Protein AF-A0A419DHF2-F1 (afdb_monomer_lite)

Foldseek 3Di:
DVLLVQLLVLLVLVVQLLVQQAVQPQPSQQVSNCSSVVSNVSSLVVQLPDPAADDDDPVLLVVLVVLLVVLQVQLCCVQPVQDPNCQRRGGGHFRPDDRCADCNLFAVCSNLSSLLSNLVSSCSNSRGPSSVVSSVVNSVSNVVSLVCCLPPRVVSRDVCSVVSPVQYHHPHGDPSSVVVNVLRVLVVVLVVVCCPLLCVLVVCVVVVVLLVLCCLQVVLLVDAPVRLVVQLFVLVQVLLVLLLPFQLSCQQLVNQRDNGPVSQQVRGAADALVSCCVDQVVVPQRRFSHRANDKAWDQDAPPPDRIRIWGHHPQLLSVLLSNLVNLQQQQQDQARSDRHAFAAAEEEPQFQDPPHLSNSSVVSYSVRRYQYQVHNVVLNVDDNVVSNLSSVLCCLQPNHAEYEHALLLLLLCFVCVQVSLVDDPVVVVSCVVRVSSVVLVVQQVVVQVVVVHGRAQCSRHDYSGYEHEDQCLVVSQVVSCVRNVGGYWYFDAGSNGSGAWTDGNVSDFTFGDSNFWQKWWFAPVLVVVCVQDVPRDTRIDGQQRDDFHKTFIFTDGGPRTSGRSYGPQWIKGFHHCADPVRGRRGTGIHTDDRNDQWEDFSNQDTDGPVQLVVLLVQLVFAFDDKAWEWDDDVGIATEIETAGDDPCVPPDQVSSLVSSLVSSVVSTVSSVCCCVPSVDPRYDYDHFDPCLQVVQLVVCVVVVHDPVPSGADRYHGDPVSVCSRRVVVPVVVVVVVVVVVVD

Radius of gyration: 32.38 Å; chains: 1; bounding box: 76×89×92 Å

pLDDT: mean 85.28, std 13.03, range [33.22, 98.62]

Secondary structure (DSSP, 8-state):
-HHHHHHHTHHHHHHHHHHHHHTT-TTHHHHHHHHHHHHHHHHHHHHHT-S-B----HHHHHHHHHHHHHHHHHHHIIIIITTTHIIIIISSSS-SS---STHHHH-S-THHHHHHHHHHHHHHHH-BHHHHHHHHHHHHHHHHHHHHIIIIIHHHH-TTHHHHHHHS-SSS--HHHHHHHHHHHHHHHHHHHHTTTHHHHHHHHHTT-HHHHHHHHHGGGG--HHHHHHHHHHHHHHHHHHHTTSHHHHHHTTT----SHHHHHHHSPPB-HHHHHHHHTTT-STTSSS--SEEEEEE--TTT-SEEEEEE-HHHHHHHHHHHHHHHHHHH-SSTT-----TTEEEEE-SPPTTBHHHHHHHTS-TTTEEEES-HHHHTTS-HHHHHHHHHHHHHHT---EEEEEHHHHHHHHHHHHHHTT--THHHHHHHH-HHHHHHHHHHHHHHHHTTS---HHHH---SEEEEESTTHHHHHHHHHHHHSS-EEEEE--SSSS-SEEE-TT-SSEEEPSSSEEEEEEEHHHHHHHHH-TT--PPPB-GGG--SEEEEEEEEE-TT-S-SSEEEEEEEEEEESSBTTTTB-S-EEEEEEE-SSEEEETTTEEEEHHHHHHHHHHTT--EEEEEEEEEESSSEEEEEEEEE-GGGGGS-HHHHHHHHHHHHHHH-HHHHHIIIII----EEEEEEPTTHHHHHHHHHHHTT--GGGSSPPSBS--HHHHHHHHHHHHHHHHHHHHHHT--

Sequence (743 aa):
MLYLLLGALGFPIFHLVDIAAIKRIAWAKPLSWISGCGLIASGAILACLSPDKFILPVWAVICGWILFTASMFQLLHSLFINLPFYKTYFKVGVSDELVTSGLYAVVRHPGVYGLGVALFSLVLVSQSRLMLDAALVWMAIDIVVVAIQDRFFFERMFCSYADYRKNTPMLVPNWRSLTRYATDITLKDLDTRRDVTMNKVADLFAQGKYDEVWQICCGFLDLSIADFMRIQNRLLLEQIGLLKRCELGQRVMDGANPETVEEFRDCVPLTTYADYAPYLLKRRMDVLPKKPLLWQYTSGKSGEYAYRWAPITARAFDEIEPLVFAMMILAAANKRGEVNFHKNDRVLYSMAPPPYATGTIVRAFPHELFTMLPPVAEAERMPFEERMKKGFDMALSEGLDMSICMSSVAVAIGQRFSRHAQEKSDMKSWLKKNPKALVRLAGGILKAKLNHRALMPRDLWKLKGLVTFGIDGEVFREKIKDMWGCYPLDFHGCTEAPVIAMQAWDHSGMTFVPHLNFLEFIPEKDALRSREDIAFKPRTFLMNELEPGNYELVITSLHGGPFIRYRLGHMVKILSRRNDNLNIDIPQMSFVARIDDQIDIAGFTRLGEKIIWRAIENSRLEYVDWVARKEMREKPILHLYVEMKGDDRNTPVEKIAESIHAELKLLDTPYAELESFIGLRPLMITLLPEGAFKTYELRQKAAGADLAHVKATHINPGEETISFLVDTSVSVKARTAAQNASV

Structure (mmCIF, N/CA/C/O backbone):
data_AF-A0A419DHF2-F1
#
_entry.id   AF-A0A419DHF2-F1
#
loop_
_atom_site.group_PDB
_atom_site.id
_atom_site.type_symbol
_atom_site.label_atom_id
_atom_site.label_alt_id
_atom_site.label_comp_id
_atom_site.label_asym_id
_atom_site.label_entity_id
_atom_site.label_seq_id
_atom_site.pdbx_PDB_ins_code
_atom_site.Cartn_x
_atom_site.Cartn_y
_atom_site.Cartn_z
_atom_site.occupancy
_atom_site.B_iso_or_equiv
_atom_site.auth_seq_id
_atom_site.auth_comp_id
_atom_site.auth_asym_id
_atom_site.auth_atom_id
_atom_site.pdbx_PDB_model_num
ATOM 1 N N . MET A 1 1 ? 46.536 -40.069 -25.332 1.00 68.25 1 MET A N 1
ATOM 2 C CA . MET A 1 1 ? 47.203 -39.123 -24.404 1.00 68.25 1 MET A CA 1
ATOM 3 C C . MET A 1 1 ? 47.304 -37.705 -24.964 1.00 68.25 1 MET A C 1
ATOM 5 O O . MET A 1 1 ? 46.791 -36.805 -24.318 1.00 68.25 1 MET A O 1
ATOM 9 N N . LEU A 1 2 ? 47.858 -37.481 -26.165 1.00 79.19 2 LEU A N 1
ATOM 10 C CA . LEU A 1 2 ? 47.979 -36.128 -26.745 1.00 79.19 2 LEU A CA 1
ATOM 11 C C . LEU A 1 2 ? 46.635 -35.369 -26.866 1.00 79.19 2 LEU A C 1
ATOM 13 O O . LEU A 1 2 ? 46.555 -34.208 -26.487 1.00 79.19 2 LEU A O 1
ATOM 17 N N . TYR A 1 3 ? 45.563 -36.032 -27.315 1.00 80.19 3 TYR A N 1
ATOM 18 C CA . TYR A 1 3 ? 44.230 -35.415 -27.476 1.00 80.19 3 TYR A CA 1
ATOM 19 C C . TYR A 1 3 ? 43.541 -35.070 -26.146 1.00 80.19 3 TYR A C 1
ATOM 21 O O . TYR A 1 3 ? 42.853 -34.059 -26.036 1.00 80.19 3 TYR A O 1
ATOM 29 N N . LEU A 1 4 ? 43.787 -35.894 -25.124 1.00 84.06 4 LEU A N 1
ATOM 30 C CA . LEU A 1 4 ? 43.331 -35.690 -23.746 1.00 84.06 4 LEU A CA 1
ATOM 31 C C . LEU A 1 4 ? 43.944 -34.413 -23.156 1.00 84.06 4 LEU A C 1
ATOM 33 O O . LEU A 1 4 ? 43.232 -33.594 -22.575 1.00 84.06 4 LEU A O 1
ATOM 37 N N . LEU A 1 5 ? 45.252 -34.230 -23.368 1.00 85.69 5 LEU A N 1
ATOM 38 C CA . LEU A 1 5 ? 45.987 -33.037 -22.952 1.00 85.69 5 LEU A CA 1
ATOM 39 C C . LEU A 1 5 ? 45.546 -31.795 -23.736 1.00 85.69 5 LEU A C 1
ATOM 41 O O . LEU A 1 5 ? 45.384 -30.735 -23.141 1.00 85.69 5 LEU A O 1
ATOM 45 N N . LEU A 1 6 ? 45.292 -31.928 -25.042 1.00 85.94 6 LEU A N 1
ATOM 46 C CA . LEU A 1 6 ? 44.845 -30.818 -25.887 1.00 85.94 6 LEU A CA 1
ATOM 47 C C . LEU A 1 6 ? 43.519 -30.213 -25.398 1.00 85.94 6 LEU A C 1
ATOM 49 O O . LEU A 1 6 ? 43.426 -28.998 -25.252 1.00 85.94 6 LEU A O 1
ATOM 53 N N . GLY A 1 7 ? 42.520 -31.049 -25.093 1.00 85.44 7 GLY A N 1
ATOM 54 C CA . GLY A 1 7 ? 41.251 -30.575 -24.530 1.00 85.44 7 GLY A CA 1
ATOM 55 C C . GLY A 1 7 ? 41.393 -30.054 -23.095 1.00 85.44 7 GLY A C 1
ATOM 56 O O . GLY A 1 7 ? 40.806 -29.029 -22.754 1.00 85.44 7 GLY A O 1
ATOM 57 N N . ALA A 1 8 ? 42.241 -30.688 -22.276 1.00 89.88 8 ALA A N 1
ATOM 58 C CA . ALA A 1 8 ? 42.498 -30.261 -20.898 1.00 89.88 8 ALA A CA 1
ATOM 59 C C . ALA A 1 8 ? 43.110 -28.850 -20.816 1.00 89.88 8 ALA A C 1
ATOM 61 O O . ALA A 1 8 ? 42.776 -28.091 -19.907 1.00 89.88 8 ALA A O 1
ATOM 62 N N . LEU A 1 9 ? 43.951 -28.466 -21.785 1.00 89.62 9 LEU A N 1
ATOM 63 C CA . LEU A 1 9 ? 44.532 -27.121 -21.874 1.00 89.62 9 LEU A CA 1
ATOM 64 C C . LEU A 1 9 ? 43.491 -26.024 -22.142 1.00 89.62 9 LEU A C 1
ATOM 66 O O . LEU A 1 9 ? 43.753 -24.863 -21.836 1.00 89.62 9 LEU A O 1
ATOM 70 N N . GLY A 1 10 ? 42.314 -26.367 -22.673 1.00 88.50 10 GLY A N 1
ATOM 71 C CA . GLY A 1 10 ? 41.249 -25.398 -22.924 1.00 88.50 10 GLY A CA 1
ATOM 72 C C . GLY A 1 10 ? 40.602 -24.843 -21.650 1.00 88.50 10 GLY A C 1
ATOM 73 O O . GLY A 1 10 ? 40.189 -23.687 -21.635 1.00 88.50 10 GLY A O 1
ATOM 74 N N . PHE A 1 11 ? 40.565 -25.618 -20.562 1.00 89.44 11 PHE A N 1
ATOM 75 C CA . PHE A 1 11 ? 39.882 -25.230 -19.322 1.00 89.44 11 PHE A CA 1
ATOM 76 C C . PHE A 1 11 ? 40.591 -24.100 -18.549 1.00 89.44 11 PHE A C 1
ATOM 78 O O . PHE A 1 11 ? 39.934 -23.110 -18.220 1.00 89.44 11 PHE A O 1
ATOM 85 N N . PRO A 1 12 ? 41.919 -24.145 -18.301 1.00 87.31 12 PRO A N 1
ATOM 86 C CA . PRO A 1 12 ? 42.622 -23.048 -17.629 1.00 87.31 12 PRO A CA 1
ATOM 87 C C . PRO A 1 12 ? 42.576 -21.719 -18.393 1.00 87.31 12 PRO A C 1
ATOM 89 O O . PRO A 1 12 ? 42.690 -20.657 -17.782 1.00 87.31 12 PRO A O 1
ATOM 92 N N . ILE A 1 13 ? 42.388 -21.754 -19.719 1.00 89.31 13 ILE A N 1
ATOM 93 C CA . ILE A 1 13 ? 42.277 -20.549 -20.555 1.00 89.31 13 ILE A CA 1
ATOM 94 C C . ILE A 1 13 ? 41.046 -19.718 -20.164 1.00 89.31 13 ILE A C 1
ATOM 96 O O . ILE A 1 13 ? 41.080 -18.494 -20.296 1.00 89.31 13 ILE A O 1
ATOM 100 N N . PHE A 1 14 ? 39.996 -20.318 -19.593 1.00 85.06 14 PHE A N 1
ATOM 101 C CA . PHE A 1 14 ? 38.850 -19.550 -19.100 1.00 85.06 14 PHE A CA 1
ATOM 102 C C . PHE A 1 14 ? 39.217 -18.593 -17.957 1.00 85.06 14 PHE A C 1
ATOM 104 O O . PHE A 1 14 ? 38.659 -17.501 -17.894 1.00 85.06 14 PHE A O 1
ATOM 111 N N . HIS A 1 15 ? 40.240 -18.888 -17.148 1.00 87.31 15 HIS A N 1
ATOM 112 C CA . HIS A 1 15 ? 40.743 -17.920 -16.165 1.00 87.31 15 HIS A CA 1
ATOM 113 C C . HIS A 1 15 ? 41.377 -16.684 -16.815 1.00 87.31 15 HIS A C 1
ATOM 115 O O . HIS A 1 15 ? 41.380 -15.609 -16.217 1.00 87.31 15 HIS A O 1
ATOM 121 N N . LEU A 1 16 ? 41.889 -16.787 -18.048 1.00 87.12 16 LEU A N 1
ATOM 122 C CA . LEU A 1 16 ? 42.383 -15.619 -18.782 1.00 87.12 16 LEU A CA 1
ATOM 123 C C . LEU A 1 16 ? 41.241 -14.663 -19.147 1.00 87.12 16 LEU A C 1
ATOM 125 O O . LEU A 1 16 ? 41.471 -13.455 -19.188 1.00 87.12 16 LEU A O 1
ATOM 129 N N . VAL A 1 17 ? 40.013 -15.168 -19.327 1.00 83.44 17 VAL A N 1
ATOM 130 C CA . VAL A 1 17 ? 38.813 -14.333 -19.507 1.00 83.44 17 VAL A CA 1
ATOM 131 C C . VAL A 1 17 ? 38.540 -13.522 -18.238 1.00 83.44 17 VAL A C 1
ATOM 133 O O . VAL A 1 17 ? 38.350 -12.306 -18.319 1.00 83.44 17 VAL A O 1
ATOM 136 N N . ASP A 1 18 ? 38.604 -14.160 -17.066 1.00 84.50 18 ASP A N 1
ATOM 137 C CA . ASP A 1 18 ? 38.397 -13.502 -15.769 1.00 84.50 18 ASP A CA 1
ATOM 138 C C . ASP A 1 18 ? 39.505 -12.478 -15.468 1.00 84.50 18 ASP A C 1
ATOM 140 O O . ASP A 1 18 ? 39.238 -11.342 -15.067 1.00 84.50 18 ASP A O 1
ATOM 144 N N . ILE A 1 19 ? 40.768 -12.829 -15.739 1.00 86.12 19 ILE A N 1
ATOM 145 C CA . ILE A 1 19 ? 41.916 -11.922 -15.588 1.00 86.12 19 ILE A CA 1
ATOM 146 C C . ILE A 1 19 ? 41.793 -10.733 -16.542 1.00 86.12 19 ILE A C 1
ATOM 148 O O . ILE A 1 19 ? 42.033 -9.596 -16.129 1.00 86.12 19 ILE A O 1
ATOM 152 N N . ALA A 1 20 ? 41.410 -10.962 -17.799 1.00 85.50 20 ALA A N 1
ATOM 153 C CA . ALA A 1 20 ? 41.185 -9.899 -18.774 1.00 85.50 20 ALA A CA 1
ATOM 154 C C . ALA A 1 20 ? 40.026 -8.982 -18.356 1.00 85.50 20 ALA A C 1
ATOM 156 O O . ALA A 1 20 ? 40.106 -7.769 -18.566 1.00 85.50 20 ALA A O 1
ATOM 157 N N . ALA A 1 21 ? 38.983 -9.524 -17.717 1.00 82.12 21 ALA A N 1
ATOM 158 C CA . ALA A 1 21 ? 37.893 -8.740 -17.141 1.00 82.12 21 ALA A CA 1
ATOM 159 C C . ALA A 1 21 ? 38.382 -7.834 -16.002 1.00 82.12 21 ALA A C 1
ATOM 161 O O . ALA A 1 21 ? 38.135 -6.628 -16.037 1.00 82.12 21 ALA A O 1
ATOM 162 N N . ILE A 1 22 ? 39.135 -8.384 -15.044 1.00 82.50 22 ILE A N 1
ATOM 163 C CA . ILE A 1 22 ? 39.682 -7.636 -13.900 1.00 82.50 22 ILE A CA 1
ATOM 164 C C . ILE A 1 22 ? 40.690 -6.572 -14.367 1.00 82.50 22 ILE A C 1
ATOM 166 O O . ILE A 1 22 ? 40.639 -5.428 -13.919 1.00 82.50 22 ILE A O 1
ATOM 170 N N . LYS A 1 23 ? 41.577 -6.916 -15.311 1.00 84.44 23 LYS A N 1
ATOM 171 C CA . LYS A 1 23 ? 42.601 -6.012 -15.870 1.00 84.44 23 LYS A CA 1
ATOM 172 C C . LYS A 1 23 ? 42.088 -5.093 -16.987 1.00 84.44 23 LYS A C 1
ATOM 174 O O . LYS A 1 23 ? 42.867 -4.308 -17.518 1.00 84.44 23 LYS A O 1
ATOM 179 N N . ARG A 1 24 ? 40.798 -5.169 -17.341 1.00 82.50 24 ARG A N 1
ATOM 180 C CA . ARG A 1 24 ? 40.138 -4.340 -18.371 1.00 82.50 24 ARG A CA 1
ATOM 181 C C . ARG A 1 24 ? 40.785 -4.424 -19.769 1.00 82.50 24 ARG A C 1
ATOM 183 O O . ARG A 1 24 ? 40.842 -3.430 -20.486 1.00 82.50 24 ARG A O 1
ATOM 190 N N . ILE A 1 25 ? 41.225 -5.612 -20.191 1.00 82.94 25 ILE A N 1
ATOM 191 C CA . ILE A 1 25 ? 41.840 -5.843 -21.514 1.00 82.94 25 ILE A CA 1
ATOM 192 C C . ILE A 1 25 ? 40.775 -6.346 -22.501 1.00 82.94 25 ILE A C 1
ATOM 194 O O . ILE A 1 25 ? 40.424 -7.524 -22.507 1.00 82.94 25 ILE A O 1
ATOM 198 N N . ALA A 1 26 ? 40.258 -5.444 -23.340 1.00 73.44 26 ALA A N 1
ATOM 199 C CA . ALA A 1 26 ? 39.098 -5.675 -24.211 1.00 73.44 26 ALA A CA 1
ATOM 200 C C . ALA A 1 26 ? 39.244 -6.863 -25.181 1.00 73.44 26 ALA A C 1
ATOM 202 O O . ALA A 1 26 ? 38.362 -7.712 -25.265 1.00 73.44 26 ALA A O 1
ATOM 203 N N . TRP A 1 27 ? 40.365 -6.935 -25.903 1.00 81.81 27 TRP A N 1
ATOM 204 C CA . TRP A 1 27 ? 40.579 -7.916 -26.975 1.00 81.81 27 TRP A CA 1
ATOM 205 C C . TRP A 1 27 ? 40.925 -9.321 -26.458 1.00 81.81 27 TRP A C 1
ATOM 207 O O . TRP A 1 27 ? 40.706 -10.310 -27.154 1.00 81.81 27 TRP A O 1
ATOM 217 N N . ALA A 1 28 ? 41.436 -9.427 -25.227 1.00 84.06 28 ALA A N 1
ATOM 218 C CA . ALA A 1 28 ? 41.882 -10.695 -24.655 1.00 84.06 28 ALA A CA 1
ATOM 219 C C . ALA A 1 28 ? 40.713 -11.607 -24.240 1.00 84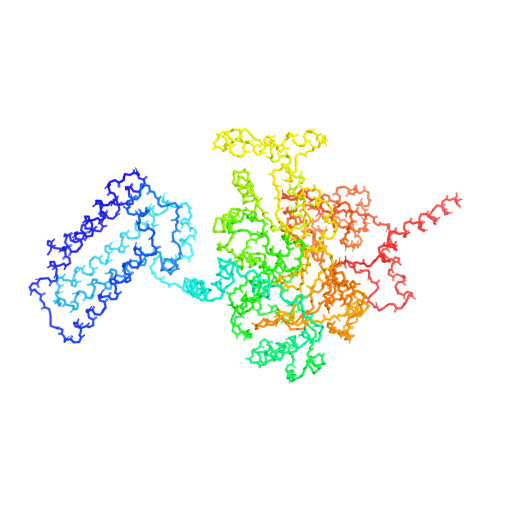.06 28 ALA A C 1
ATOM 221 O O . ALA A 1 28 ? 40.866 -12.827 -24.247 1.00 84.06 28 ALA A O 1
ATOM 222 N N . LYS A 1 29 ? 39.539 -11.040 -23.925 1.00 81.69 29 LYS A N 1
ATOM 223 C CA . LYS A 1 29 ? 38.332 -11.801 -23.566 1.00 81.69 29 LYS A CA 1
ATOM 224 C C . LYS A 1 29 ? 37.807 -12.692 -24.701 1.00 81.69 29 LYS A C 1
ATOM 226 O O . LYS A 1 29 ? 37.753 -13.905 -24.489 1.00 81.69 29 LYS A O 1
ATOM 231 N N . PRO A 1 30 ? 37.454 -12.157 -25.891 1.00 83.81 30 PRO A N 1
ATOM 232 C CA . PRO A 1 30 ? 36.940 -12.986 -26.976 1.00 83.81 30 PRO A CA 1
ATOM 233 C C . PRO A 1 30 ? 37.999 -13.970 -27.478 1.00 83.81 30 PRO A C 1
ATOM 235 O O . PRO A 1 30 ? 37.668 -15.121 -27.744 1.00 83.81 30 PRO A O 1
ATOM 238 N N . LEU A 1 31 ? 39.276 -13.566 -27.530 1.00 88.38 31 LEU A N 1
ATOM 239 C CA . LEU A 1 31 ? 40.363 -14.451 -27.952 1.00 88.38 31 LEU A CA 1
ATOM 240 C C . LEU A 1 31 ? 40.529 -15.651 -27.008 1.00 88.38 31 LEU A C 1
ATOM 242 O O . LEU A 1 31 ? 40.615 -16.785 -27.477 1.00 88.38 31 LEU A O 1
ATOM 246 N N . SER A 1 32 ? 40.542 -15.418 -25.691 1.00 85.50 32 SER A N 1
ATOM 247 C CA . SER A 1 32 ? 40.694 -16.488 -24.694 1.00 85.50 32 SER A CA 1
ATOM 248 C C . SER A 1 32 ? 39.490 -17.430 -24.708 1.00 85.50 32 SER A C 1
ATOM 250 O O . SER A 1 32 ? 39.664 -18.643 -24.735 1.00 85.50 32 SER A O 1
ATOM 252 N N . TRP A 1 33 ? 38.271 -16.886 -24.778 1.00 84.38 33 TRP A N 1
ATOM 253 C CA . TRP A 1 33 ? 37.048 -17.686 -24.867 1.00 84.38 33 TRP A CA 1
ATOM 254 C C . TRP A 1 33 ? 37.018 -18.573 -26.124 1.00 84.38 33 TRP A C 1
ATOM 256 O O . TRP A 1 33 ? 36.839 -19.784 -26.011 1.00 84.38 33 TRP A O 1
ATOM 266 N N . ILE A 1 34 ? 37.259 -17.998 -27.310 1.00 88.88 34 ILE A N 1
ATOM 267 C CA . ILE A 1 34 ? 37.269 -18.741 -28.583 1.00 88.88 34 ILE A CA 1
ATOM 268 C C . ILE A 1 34 ? 38.356 -19.821 -28.570 1.00 88.88 34 ILE A C 1
ATOM 270 O O . ILE A 1 34 ? 38.101 -20.951 -28.985 1.00 88.88 34 ILE A O 1
ATOM 274 N N . SER A 1 35 ? 39.547 -19.500 -28.056 1.00 89.69 35 SER A N 1
ATOM 275 C CA . SER A 1 35 ? 40.664 -20.450 -27.982 1.00 89.69 35 SER A CA 1
ATOM 276 C C . SER A 1 35 ? 40.370 -21.608 -27.022 1.00 89.69 35 SER A C 1
ATOM 278 O O . SER A 1 35 ? 40.594 -22.764 -27.377 1.00 89.69 35 SER A O 1
ATOM 280 N N . GLY A 1 36 ? 39.821 -21.320 -25.835 1.00 90.31 36 GLY A N 1
ATOM 281 C CA . GLY A 1 36 ? 39.447 -22.335 -24.845 1.00 90.31 36 GLY A CA 1
ATOM 282 C C . GLY A 1 36 ? 38.365 -23.282 -25.367 1.00 90.31 36 GLY A C 1
ATOM 283 O O . GLY A 1 36 ? 38.548 -24.501 -25.355 1.00 90.31 36 GLY A O 1
ATOM 284 N N . CYS A 1 37 ? 37.277 -22.734 -25.921 1.00 89.44 37 CYS A N 1
ATOM 285 C CA . CYS A 1 37 ? 36.215 -23.531 -26.539 1.00 89.44 37 CYS A CA 1
ATOM 286 C C . CYS A 1 37 ? 36.714 -24.338 -27.744 1.00 89.44 37 CYS A C 1
ATOM 288 O O . CYS A 1 37 ? 36.353 -25.505 -27.888 1.00 89.44 37 CYS A O 1
ATOM 290 N N . GLY A 1 38 ? 37.559 -23.743 -28.592 1.00 91.56 38 GLY A N 1
ATOM 291 C CA . GLY A 1 38 ? 38.128 -24.405 -29.764 1.00 91.56 38 GLY A CA 1
ATOM 292 C C . GLY A 1 38 ? 38.987 -25.615 -29.400 1.00 91.56 38 GLY A C 1
ATOM 293 O O . GLY A 1 38 ? 38.863 -26.662 -30.037 1.00 91.56 38 GLY A O 1
ATOM 294 N N . LEU A 1 39 ? 39.808 -25.513 -28.349 1.00 92.12 39 LEU A N 1
ATOM 295 C CA . LEU A 1 39 ? 40.635 -26.622 -27.861 1.00 92.12 39 LEU A CA 1
ATOM 296 C C . LEU A 1 39 ? 39.798 -27.762 -27.273 1.00 92.12 39 LEU A C 1
ATOM 298 O O . LEU A 1 39 ? 40.051 -28.923 -27.595 1.00 92.12 39 LEU A O 1
ATOM 302 N N . ILE A 1 40 ? 38.773 -27.443 -26.476 1.00 91.56 40 ILE A N 1
ATOM 303 C CA . ILE A 1 40 ? 37.860 -28.446 -25.904 1.00 91.56 40 ILE A CA 1
ATOM 304 C C . ILE A 1 40 ? 37.082 -29.156 -27.019 1.00 91.56 40 ILE A C 1
ATOM 306 O O . ILE A 1 40 ? 37.042 -30.384 -27.049 1.00 91.56 40 ILE A O 1
ATOM 310 N N . ALA A 1 41 ? 36.522 -28.409 -27.976 1.00 91.44 41 ALA A N 1
ATOM 311 C CA . ALA A 1 41 ? 35.781 -28.980 -29.101 1.00 91.44 41 ALA A CA 1
ATOM 312 C C . ALA A 1 41 ? 36.675 -29.851 -29.998 1.00 91.44 41 ALA A C 1
ATOM 314 O O . ALA A 1 41 ? 36.301 -30.970 -30.347 1.00 91.44 41 ALA A O 1
ATOM 315 N N . SER A 1 42 ? 37.882 -29.378 -30.324 1.00 90.38 42 SER A N 1
ATOM 316 C CA . SER A 1 42 ? 38.846 -30.137 -31.134 1.00 90.38 42 SER A CA 1
ATOM 317 C C . SER A 1 42 ? 39.292 -31.413 -30.421 1.00 90.38 42 SER A C 1
ATOM 319 O O . SER A 1 42 ? 39.318 -32.484 -31.026 1.00 90.38 42 SER A O 1
ATOM 321 N N . GLY A 1 43 ? 39.585 -31.325 -29.120 1.00 92.69 43 GLY A N 1
ATOM 322 C CA . GLY A 1 43 ? 39.890 -32.485 -28.288 1.00 92.69 43 GLY A CA 1
ATOM 323 C C . GLY A 1 43 ? 38.741 -33.493 -28.271 1.00 92.69 43 GLY A C 1
ATOM 324 O O . GLY A 1 43 ? 38.984 -34.687 -28.437 1.00 92.69 43 GLY A O 1
ATOM 325 N N . ALA A 1 44 ? 37.498 -33.028 -28.108 1.00 91.38 44 ALA A N 1
ATOM 326 C CA . ALA A 1 44 ? 36.311 -33.881 -28.061 1.00 91.38 44 ALA A CA 1
ATOM 327 C C . ALA A 1 44 ? 36.070 -34.610 -29.392 1.00 91.38 44 ALA A C 1
ATOM 329 O O . ALA A 1 44 ? 35.827 -35.816 -29.392 1.00 91.38 44 ALA A O 1
ATOM 330 N N . ILE A 1 45 ? 36.206 -33.913 -30.526 1.00 92.75 45 ILE A N 1
ATOM 331 C CA . ILE A 1 45 ? 36.091 -34.513 -31.865 1.00 92.75 45 ILE A CA 1
ATOM 332 C C . ILE A 1 45 ? 37.150 -35.606 -32.045 1.00 92.75 45 ILE A C 1
ATOM 334 O O . ILE A 1 45 ? 36.822 -36.729 -32.425 1.00 92.75 45 ILE A O 1
ATOM 338 N N . LEU A 1 46 ? 38.412 -35.314 -31.718 1.00 91.50 46 LEU A N 1
ATOM 339 C CA . LEU A 1 46 ? 39.509 -36.279 -31.847 1.00 91.50 46 LEU A CA 1
ATOM 340 C C . LEU A 1 46 ? 39.341 -37.479 -30.904 1.00 91.50 46 LEU A C 1
ATOM 342 O O . LEU A 1 46 ? 39.623 -38.610 -31.296 1.00 91.50 46 LEU A O 1
ATOM 346 N N . ALA A 1 47 ? 38.835 -37.262 -29.688 1.00 92.00 47 ALA A N 1
ATOM 347 C CA . ALA A 1 47 ? 38.520 -38.339 -28.754 1.00 92.00 47 ALA A CA 1
ATOM 348 C C . ALA A 1 47 ? 37.369 -39.224 -29.261 1.00 92.00 47 ALA A C 1
ATOM 350 O O . ALA A 1 47 ? 37.446 -40.448 -29.144 1.00 92.00 47 ALA A O 1
ATOM 351 N N . CYS A 1 48 ? 36.343 -38.639 -29.886 1.00 92.62 48 CYS A N 1
ATOM 352 C CA . CYS A 1 48 ? 35.234 -39.376 -30.500 1.00 92.62 48 CYS A CA 1
ATOM 353 C C . CYS A 1 48 ? 35.666 -40.202 -31.723 1.00 92.62 48 CYS A C 1
ATOM 355 O O . CYS A 1 48 ? 35.139 -41.289 -31.952 1.00 92.62 48 CYS A O 1
ATOM 357 N N . LEU A 1 49 ? 36.627 -39.702 -32.505 1.00 91.38 49 LEU A N 1
ATOM 358 C CA . LEU A 1 49 ? 37.153 -40.375 -33.699 1.00 91.38 49 LEU A CA 1
ATOM 359 C C . LEU A 1 49 ? 38.204 -41.455 -33.388 1.00 91.38 49 LEU A C 1
ATOM 361 O O . LEU A 1 49 ? 38.701 -42.100 -34.310 1.00 91.38 49 LEU A O 1
ATOM 365 N N . SER A 1 50 ? 38.531 -41.672 -32.111 1.00 91.00 50 SER A N 1
ATOM 366 C CA . SER A 1 50 ? 39.479 -42.704 -31.691 1.00 91.00 50 SER A CA 1
ATOM 367 C C . SER A 1 50 ? 39.070 -44.097 -32.205 1.00 91.00 50 SER A C 1
ATOM 369 O O . SER A 1 50 ? 37.887 -44.450 -32.142 1.00 91.00 50 SER A O 1
ATOM 371 N N . PRO A 1 51 ? 40.029 -44.912 -32.684 1.00 87.06 51 PRO A N 1
ATOM 372 C CA . PRO A 1 51 ? 39.748 -46.255 -33.189 1.00 87.06 51 PRO A CA 1
ATOM 373 C C . PRO A 1 51 ? 39.338 -47.244 -32.087 1.00 87.06 51 PRO A C 1
ATOM 375 O O . PRO A 1 51 ? 38.659 -48.224 -32.380 1.00 87.06 51 PRO A O 1
ATOM 378 N N . ASP A 1 52 ? 39.723 -46.995 -30.831 1.00 90.12 52 ASP A N 1
ATOM 379 C CA . ASP A 1 52 ? 39.398 -47.866 -29.696 1.00 90.12 52 ASP A CA 1
ATOM 380 C C . ASP A 1 52 ? 37.965 -47.627 -29.195 1.00 90.12 52 ASP A C 1
ATOM 382 O O . ASP A 1 52 ? 37.680 -46.650 -28.486 1.00 90.12 52 ASP A O 1
ATOM 386 N N . LYS A 1 53 ? 37.060 -48.525 -29.599 1.00 91.88 53 LYS A N 1
ATOM 387 C CA . LYS A 1 53 ? 35.623 -48.447 -29.333 1.00 91.88 53 LYS A CA 1
ATOM 388 C C . LYS A 1 53 ? 35.120 -49.672 -28.581 1.00 91.88 53 LYS A C 1
ATOM 390 O O . LYS A 1 53 ? 35.573 -50.791 -28.804 1.00 91.88 53 LYS A O 1
ATOM 395 N N . PHE A 1 54 ? 34.146 -49.467 -27.704 1.00 93.06 54 PHE A N 1
ATOM 396 C CA . PHE A 1 54 ? 33.336 -50.543 -27.135 1.00 93.06 54 PHE A CA 1
ATOM 397 C C . PHE A 1 54 ? 31.999 -50.633 -27.877 1.00 93.06 54 PHE A C 1
ATOM 399 O O . PHE A 1 54 ? 31.651 -49.730 -28.623 1.00 93.06 54 PHE A O 1
ATOM 406 N N . ILE A 1 55 ? 31.271 -51.740 -27.732 1.00 91.06 55 ILE A N 1
ATOM 407 C CA . ILE A 1 55 ? 30.009 -51.951 -28.452 1.00 91.06 55 ILE A CA 1
ATOM 408 C C . ILE A 1 55 ? 28.854 -51.646 -27.505 1.00 91.06 55 ILE A C 1
ATOM 410 O O . ILE A 1 55 ? 28.734 -52.265 -26.447 1.00 91.06 55 ILE A O 1
ATOM 414 N N . LEU A 1 56 ? 27.998 -50.711 -27.903 1.00 91.50 56 LEU A N 1
ATOM 415 C CA . LEU A 1 56 ? 26.738 -50.414 -27.234 1.00 91.50 56 LEU A CA 1
ATOM 416 C C . LEU A 1 56 ? 25.542 -50.772 -28.125 1.00 91.50 56 LEU A C 1
ATOM 418 O O . LEU A 1 56 ? 25.630 -50.702 -29.352 1.00 91.50 56 LEU A O 1
ATOM 422 N N . PRO A 1 57 ? 24.392 -51.126 -27.528 1.00 93.50 57 PRO A N 1
ATOM 423 C CA . PRO A 1 57 ? 23.166 -51.329 -28.285 1.00 93.50 57 PRO A CA 1
ATOM 424 C C . PRO A 1 57 ? 22.685 -50.015 -28.919 1.00 93.50 57 PRO A C 1
ATOM 426 O O . PRO A 1 57 ? 22.880 -48.932 -28.369 1.00 93.50 57 PRO A O 1
ATOM 429 N N . VAL A 1 58 ? 21.989 -50.113 -30.056 1.00 92.44 58 VAL A N 1
ATOM 430 C CA . VAL A 1 58 ? 21.532 -48.953 -30.850 1.00 92.44 58 VAL A CA 1
ATOM 431 C C . VAL A 1 58 ? 20.712 -47.955 -30.022 1.00 92.44 58 VAL A C 1
ATOM 433 O O . VAL A 1 58 ? 20.865 -46.746 -30.185 1.00 92.44 58 VAL A O 1
ATOM 436 N N . TRP A 1 59 ? 19.892 -48.435 -29.081 1.00 93.94 59 TRP A N 1
ATOM 437 C CA . TRP A 1 59 ? 19.107 -47.559 -28.206 1.00 93.94 59 TRP A CA 1
ATOM 438 C C . TRP A 1 59 ? 19.988 -46.653 -27.334 1.00 93.94 59 TRP A C 1
ATOM 440 O O . TRP A 1 59 ? 19.621 -45.507 -27.098 1.00 93.94 59 TRP A O 1
ATOM 450 N N . ALA A 1 60 ? 21.166 -47.113 -26.901 1.00 91.81 60 ALA A N 1
ATOM 451 C CA . ALA A 1 60 ? 22.072 -46.316 -26.076 1.00 91.81 60 ALA A CA 1
ATOM 452 C C . ALA A 1 60 ? 22.701 -45.172 -26.884 1.00 91.81 60 ALA A C 1
ATOM 454 O O . ALA A 1 60 ? 22.866 -44.070 -26.367 1.00 91.81 60 ALA A O 1
ATOM 455 N N . VAL A 1 61 ? 22.975 -45.407 -28.170 1.00 93.44 61 VAL A N 1
ATOM 456 C CA . VAL A 1 61 ? 23.459 -44.382 -29.108 1.00 93.44 61 VAL A CA 1
ATOM 457 C C . VAL A 1 61 ? 22.377 -43.328 -29.361 1.00 93.44 61 VAL A C 1
ATOM 459 O O . VAL A 1 61 ? 22.661 -42.132 -29.328 1.00 93.44 61 VAL A O 1
ATOM 462 N N . ILE A 1 62 ? 21.123 -43.757 -29.555 1.00 93.44 62 ILE A N 1
ATOM 463 C CA . ILE A 1 62 ? 19.969 -42.855 -29.707 1.00 93.44 62 ILE A CA 1
ATOM 464 C C . ILE A 1 62 ? 19.778 -42.010 -28.439 1.00 93.44 62 ILE A C 1
ATOM 466 O O . ILE A 1 62 ? 19.665 -40.787 -28.528 1.00 93.44 62 ILE A O 1
ATOM 470 N N . CYS A 1 63 ? 19.817 -42.634 -27.257 1.00 95.00 63 CYS A N 1
ATOM 471 C CA . CYS A 1 63 ? 19.790 -41.923 -25.978 1.00 95.00 63 CYS A CA 1
ATOM 472 C C . CYS A 1 63 ? 20.945 -40.918 -25.862 1.00 95.00 63 CYS A C 1
ATOM 474 O O . CYS A 1 63 ? 20.729 -39.799 -25.403 1.00 95.00 63 CYS A O 1
ATOM 476 N N . GLY A 1 64 ? 22.146 -41.284 -26.318 1.00 94.81 64 GLY A N 1
ATOM 477 C CA . GLY A 1 64 ? 23.301 -40.392 -26.392 1.00 94.81 64 GLY A CA 1
ATOM 478 C C . GLY A 1 64 ? 23.008 -39.123 -27.191 1.00 94.81 64 GLY A C 1
ATOM 479 O O . GLY A 1 64 ? 23.202 -38.025 -26.681 1.00 94.81 64 GLY A O 1
ATOM 480 N N . TRP A 1 65 ? 22.464 -39.245 -28.403 1.00 95.81 65 TRP A N 1
ATOM 481 C CA . TRP A 1 65 ? 22.110 -38.081 -29.226 1.00 95.81 65 TRP A CA 1
ATOM 482 C C . TRP A 1 65 ? 21.032 -37.191 -28.596 1.00 95.81 65 TRP A C 1
ATOM 484 O O . TRP A 1 65 ? 21.142 -35.961 -28.651 1.00 95.81 65 TRP A O 1
ATOM 494 N N . ILE A 1 66 ? 20.016 -37.788 -27.963 1.00 94.94 66 ILE A N 1
ATOM 495 C CA . ILE A 1 66 ? 18.960 -37.044 -27.257 1.00 94.94 66 ILE A CA 1
ATOM 496 C C . ILE A 1 66 ? 19.563 -36.254 -26.090 1.00 94.94 66 ILE A C 1
ATOM 498 O O . ILE A 1 66 ? 19.333 -35.049 -25.973 1.00 94.94 66 ILE A O 1
ATOM 502 N N . LEU A 1 67 ? 20.368 -36.919 -25.256 1.00 94.56 67 LEU A N 1
ATOM 503 C CA . LEU A 1 67 ? 21.022 -36.299 -24.106 1.00 94.56 67 LEU A CA 1
ATOM 504 C C . LEU A 1 67 ? 21.973 -35.184 -24.535 1.00 94.56 67 LEU A C 1
ATOM 506 O O . LEU A 1 67 ? 21.917 -34.110 -23.947 1.00 94.56 67 LEU A O 1
ATOM 510 N N . PHE A 1 68 ? 22.775 -35.408 -25.580 1.00 95.44 68 PHE A N 1
ATOM 511 C CA . PHE A 1 68 ? 23.697 -34.410 -26.121 1.00 95.44 68 PHE A CA 1
ATOM 512 C C . PHE A 1 68 ? 22.958 -33.153 -26.587 1.00 95.44 68 PHE A C 1
ATOM 514 O O . PHE A 1 68 ? 23.348 -32.032 -26.264 1.00 95.44 68 PHE A O 1
ATOM 521 N N . THR A 1 69 ? 21.856 -33.332 -27.315 1.00 93.12 69 THR A N 1
ATOM 522 C CA . THR A 1 69 ? 21.057 -32.211 -27.825 1.00 93.12 69 THR A CA 1
ATOM 523 C C . THR A 1 69 ? 20.440 -31.409 -26.677 1.00 93.12 69 THR A C 1
ATOM 525 O O . THR A 1 69 ? 20.551 -30.181 -26.644 1.00 93.12 69 THR A O 1
ATOM 528 N N . ALA A 1 70 ? 19.845 -32.093 -25.695 1.00 91.69 70 ALA A N 1
ATOM 529 C CA . ALA A 1 70 ? 19.249 -31.453 -24.525 1.00 91.69 70 ALA A CA 1
ATOM 530 C C . ALA A 1 70 ? 20.296 -30.729 -23.657 1.00 91.69 70 ALA A C 1
ATOM 532 O O . ALA A 1 70 ? 20.067 -29.601 -23.214 1.00 91.69 70 ALA A O 1
ATOM 533 N N . SER A 1 71 ? 21.463 -31.341 -23.440 1.00 93.19 71 SER A N 1
ATOM 534 C CA . SER A 1 71 ? 22.537 -30.753 -22.638 1.00 93.19 71 SER A CA 1
ATOM 535 C C . SER A 1 71 ? 23.202 -29.574 -23.333 1.00 93.19 71 SER A C 1
ATOM 537 O O . SER A 1 71 ? 23.513 -28.585 -22.675 1.00 93.19 71 SER A O 1
ATOM 539 N N . MET A 1 72 ? 23.363 -29.626 -24.659 1.00 92.88 72 MET A N 1
ATOM 540 C CA . MET A 1 72 ? 23.846 -28.485 -25.436 1.00 92.88 72 MET A CA 1
ATOM 541 C C . MET A 1 72 ? 22.869 -27.315 -25.365 1.00 92.88 72 MET A C 1
ATOM 543 O O . MET A 1 72 ? 23.301 -26.185 -25.152 1.00 92.88 72 MET A O 1
ATOM 547 N N . PHE A 1 73 ? 21.560 -27.563 -25.458 1.00 91.12 73 PHE A N 1
ATOM 548 C CA . PHE A 1 73 ? 20.565 -26.508 -25.268 1.00 91.12 73 PHE A CA 1
ATOM 549 C C . PHE A 1 73 ? 20.652 -25.884 -23.868 1.00 91.12 73 PHE A C 1
ATOM 551 O O . PHE A 1 73 ? 20.697 -24.660 -23.743 1.00 91.12 73 PHE A O 1
ATOM 558 N N . GLN A 1 74 ? 20.746 -26.702 -22.814 1.00 91.38 74 GLN A N 1
ATOM 559 C CA . GLN A 1 74 ? 20.896 -26.206 -21.443 1.00 91.38 74 GLN A CA 1
ATOM 560 C C . GLN A 1 74 ? 22.196 -25.408 -21.257 1.00 91.38 74 GLN A C 1
ATOM 562 O O . GLN A 1 74 ? 22.171 -24.345 -20.632 1.00 91.38 74 GLN A O 1
ATOM 567 N N . LEU A 1 75 ? 23.306 -25.871 -21.838 1.00 91.69 75 LEU A N 1
ATOM 568 C CA . LEU A 1 75 ? 24.595 -25.189 -21.786 1.00 91.69 75 LEU A CA 1
ATOM 569 C C . LEU A 1 75 ? 24.509 -23.816 -22.462 1.00 91.69 75 LEU A C 1
ATOM 571 O O . LEU A 1 75 ? 24.841 -22.806 -21.840 1.00 91.69 75 LEU A O 1
ATOM 575 N N . LEU A 1 76 ? 23.989 -23.761 -23.692 1.00 89.25 76 LEU A N 1
ATOM 576 C CA . LEU A 1 76 ? 23.793 -22.513 -24.431 1.00 89.25 76 LEU A CA 1
ATOM 577 C C . LEU A 1 76 ? 22.851 -21.561 -23.684 1.00 89.25 76 LEU A C 1
ATOM 579 O O . LEU A 1 76 ? 23.147 -20.375 -23.553 1.00 89.25 76 LEU A O 1
ATOM 583 N N . HIS A 1 77 ? 21.756 -22.074 -23.122 1.00 85.31 77 HIS A N 1
ATOM 584 C CA . HIS A 1 77 ? 20.830 -21.277 -22.324 1.00 85.31 77 HIS A CA 1
ATOM 585 C C . HIS A 1 77 ? 21.505 -20.703 -21.068 1.00 85.31 77 HIS A C 1
ATOM 587 O O . HIS A 1 77 ? 21.305 -19.537 -20.722 1.00 85.31 77 HIS A O 1
ATOM 593 N N . SER A 1 78 ? 22.341 -21.490 -20.386 1.00 87.19 78 SER A N 1
ATOM 594 C CA . SER A 1 78 ? 23.065 -21.025 -19.201 1.00 87.19 78 SER A CA 1
ATOM 595 C C . SER A 1 78 ? 24.064 -19.905 -19.523 1.00 87.19 78 SER A C 1
ATOM 597 O O . SER A 1 78 ? 24.102 -18.913 -18.802 1.00 87.19 78 SER A O 1
ATOM 599 N N . LEU A 1 79 ? 24.801 -20.013 -20.633 1.00 83.81 79 LEU A N 1
ATOM 600 C CA . LEU A 1 79 ? 25.894 -19.095 -20.972 1.00 83.81 79 LEU A CA 1
ATOM 601 C C . LEU A 1 79 ? 25.454 -17.866 -21.780 1.00 83.81 79 LEU A C 1
ATOM 603 O O . LEU A 1 79 ? 26.090 -16.817 -21.685 1.00 83.81 79 LEU A O 1
ATOM 607 N N . PHE A 1 80 ? 24.384 -17.980 -22.572 1.00 81.25 80 PHE A N 1
ATOM 608 C CA . PHE A 1 80 ? 24.004 -16.956 -23.554 1.00 81.25 80 PHE A CA 1
ATOM 609 C C . PHE A 1 80 ? 22.621 -16.344 -23.342 1.00 81.25 80 PHE A C 1
ATOM 611 O O . PHE A 1 80 ? 22.387 -15.237 -23.820 1.00 81.25 80 PHE A O 1
ATOM 618 N N . ILE A 1 81 ? 21.724 -17.029 -22.626 1.00 76.75 81 ILE A N 1
ATOM 619 C CA . ILE A 1 81 ? 20.368 -16.526 -22.355 1.00 76.75 81 ILE A CA 1
ATOM 620 C C . ILE A 1 81 ? 20.276 -15.974 -20.931 1.00 76.75 81 ILE A C 1
ATOM 622 O O . ILE A 1 81 ? 19.779 -14.869 -20.729 1.00 76.75 81 ILE A O 1
ATOM 626 N N . ASN A 1 82 ? 20.793 -16.699 -19.934 1.00 80.06 82 ASN A N 1
ATOM 627 C CA . ASN A 1 82 ? 20.772 -16.220 -18.548 1.00 80.06 82 ASN A CA 1
ATOM 628 C C . ASN A 1 82 ? 21.816 -15.132 -18.268 1.00 80.06 82 ASN A C 1
ATOM 630 O O . ASN A 1 82 ? 21.607 -14.308 -17.381 1.00 80.06 82 ASN A O 1
ATOM 634 N N . LEU A 1 83 ? 22.937 -15.128 -18.992 1.00 78.94 83 LEU A N 1
ATOM 635 C CA . LEU A 1 83 ? 23.964 -14.098 -18.867 1.00 78.94 83 LEU A CA 1
ATOM 636 C C . LEU A 1 83 ? 23.829 -13.055 -19.985 1.00 78.94 83 LEU A C 1
ATOM 638 O O . LEU A 1 83 ? 23.556 -13.417 -21.130 1.00 78.94 83 LEU A O 1
ATOM 642 N N . PRO A 1 84 ? 24.102 -11.766 -19.711 1.00 73.81 84 PRO A N 1
ATOM 643 C CA . PRO A 1 84 ? 24.125 -10.734 -20.741 1.00 73.81 84 PRO A CA 1
ATOM 644 C C . PRO A 1 84 ? 25.342 -10.924 -21.664 1.00 73.81 84 PRO A C 1
ATOM 646 O O . PRO A 1 84 ? 26.399 -10.334 -21.436 1.00 73.81 84 PRO A O 1
ATOM 649 N N . PHE A 1 85 ? 25.188 -11.731 -22.720 1.00 75.69 85 PHE A N 1
ATOM 650 C CA . PHE A 1 85 ? 26.257 -12.198 -23.618 1.00 75.69 85 PHE A CA 1
ATOM 651 C C . PHE A 1 85 ? 27.277 -11.115 -24.001 1.00 75.69 85 PHE A C 1
ATOM 653 O O . PHE A 1 85 ? 28.475 -11.255 -23.744 1.00 75.69 85 PHE A O 1
ATOM 660 N N . TYR A 1 86 ? 26.809 -9.993 -24.552 1.00 74.12 86 TYR A N 1
ATOM 661 C CA . TYR A 1 86 ? 27.691 -8.906 -24.982 1.00 74.12 86 TYR A CA 1
ATOM 662 C C . TYR A 1 86 ? 28.501 -8.309 -23.819 1.00 74.12 86 TYR A C 1
ATOM 664 O O . TYR A 1 86 ? 29.689 -8.013 -23.960 1.00 74.12 86 TYR A O 1
ATOM 672 N N . LYS A 1 87 ? 27.886 -8.166 -22.638 1.00 72.50 87 LYS A N 1
ATOM 673 C CA . LYS A 1 87 ? 28.552 -7.607 -21.454 1.00 72.50 87 LYS A CA 1
ATOM 674 C C . LYS A 1 87 ? 29.589 -8.575 -20.879 1.00 72.50 87 LYS A C 1
ATOM 676 O O . LYS A 1 87 ? 30.659 -8.136 -20.465 1.00 72.50 87 LYS A O 1
ATOM 681 N N . THR A 1 88 ? 29.296 -9.872 -20.887 1.00 74.94 88 THR A N 1
ATOM 682 C CA . THR A 1 88 ? 30.179 -10.901 -20.325 1.00 74.94 88 THR A CA 1
ATOM 683 C C . THR A 1 88 ? 31.417 -11.117 -21.197 1.00 74.94 88 THR A C 1
ATOM 685 O O . THR A 1 88 ? 32.544 -11.019 -20.702 1.00 74.94 88 THR A O 1
ATOM 688 N N . TYR A 1 89 ? 31.223 -11.339 -22.501 1.00 77.12 89 TYR A N 1
ATOM 689 C CA . TYR A 1 89 ? 32.284 -11.832 -23.387 1.00 77.12 89 TYR A CA 1
ATOM 690 C C . TYR A 1 89 ? 32.977 -10.745 -24.227 1.00 77.12 89 TYR A C 1
ATOM 692 O O . TYR A 1 89 ? 34.128 -10.938 -24.614 1.00 77.12 89 TYR A O 1
ATOM 700 N N . PHE A 1 90 ? 32.330 -9.596 -24.472 1.00 72.19 90 PHE A N 1
ATOM 701 C CA . PHE A 1 90 ? 32.856 -8.554 -25.373 1.00 72.19 90 PHE A CA 1
ATOM 702 C C . PHE A 1 90 ? 33.126 -7.201 -24.694 1.00 72.19 90 PHE A C 1
ATOM 704 O O . PHE A 1 90 ? 34.096 -6.528 -25.041 1.00 72.19 90 PHE A O 1
ATOM 711 N N . LYS A 1 91 ? 32.313 -6.782 -23.714 1.00 77.00 91 LYS A N 1
ATOM 712 C CA . LYS A 1 91 ? 32.492 -5.488 -23.026 1.00 77.00 91 LYS A CA 1
ATOM 713 C C . LYS A 1 91 ? 33.757 -5.482 -22.154 1.00 77.00 91 LYS A C 1
ATOM 715 O O . LYS A 1 91 ? 34.102 -6.465 -21.493 1.00 77.00 91 LYS A O 1
ATOM 720 N N . VAL A 1 92 ? 34.433 -4.334 -22.122 1.00 70.31 92 VAL A N 1
ATOM 721 C CA . VAL A 1 92 ? 35.616 -4.084 -21.284 1.00 70.31 92 VAL A CA 1
ATOM 722 C C . VAL A 1 92 ? 35.231 -4.041 -19.803 1.00 70.31 92 VAL A C 1
ATOM 724 O O . VAL A 1 92 ? 34.277 -3.359 -19.438 1.00 70.31 92 VAL A O 1
ATOM 727 N N . GLY A 1 93 ? 36.004 -4.716 -18.947 1.00 70.44 93 GLY A N 1
ATOM 728 C CA . GLY A 1 93 ? 35.785 -4.734 -17.495 1.00 70.44 93 GLY A CA 1
ATOM 729 C C . GLY A 1 93 ? 34.885 -5.871 -17.007 1.00 70.44 93 GLY A C 1
ATOM 730 O O . GLY A 1 93 ? 34.579 -6.798 -17.752 1.00 70.44 93 GLY A O 1
ATOM 731 N N . VAL A 1 94 ? 34.497 -5.833 -15.735 1.00 69.31 94 VAL A N 1
ATOM 732 C CA . VAL A 1 94 ? 33.547 -6.789 -15.143 1.00 69.31 94 VAL A CA 1
ATOM 733 C C . VAL A 1 94 ? 32.112 -6.344 -15.458 1.00 69.31 94 VAL A C 1
ATOM 735 O O . VAL A 1 94 ? 31.871 -5.151 -15.623 1.00 69.31 94 VAL A O 1
ATOM 738 N N . SER A 1 95 ? 31.165 -7.284 -15.579 1.00 62.66 95 SER A N 1
ATOM 739 C CA . SER A 1 95 ? 29.736 -6.951 -15.679 1.00 62.66 95 SER A CA 1
ATOM 740 C C . SER A 1 95 ? 29.303 -6.108 -14.474 1.00 62.66 95 SER A C 1
ATOM 742 O O . SER A 1 95 ? 29.611 -6.459 -13.340 1.00 62.66 95 SER A O 1
ATOM 744 N N . ASP A 1 96 ? 28.558 -5.029 -14.722 1.00 57.31 96 ASP A N 1
ATOM 745 C CA . ASP A 1 96 ? 28.066 -4.116 -13.679 1.00 57.31 96 ASP A CA 1
ATOM 746 C C . ASP A 1 96 ? 27.012 -4.776 -12.755 1.00 57.31 96 ASP A C 1
ATOM 748 O O . ASP A 1 96 ? 26.633 -4.212 -11.733 1.00 57.31 96 ASP A O 1
ATOM 752 N N . GLU A 1 97 ? 26.534 -5.978 -13.103 1.00 64.38 97 GLU A N 1
ATOM 753 C CA . GLU A 1 97 ? 25.479 -6.700 -12.391 1.00 64.38 97 GLU A CA 1
ATOM 754 C C . GLU A 1 97 ? 25.820 -8.194 -12.251 1.00 64.38 97 GLU A C 1
ATOM 756 O O . GLU A 1 97 ? 26.236 -8.844 -13.220 1.00 64.38 97 GLU A O 1
ATOM 761 N N . LEU A 1 98 ? 25.642 -8.727 -11.036 1.00 77.75 98 LEU A N 1
ATOM 762 C CA . LEU A 1 98 ? 25.751 -10.151 -10.712 1.00 77.75 98 LEU A CA 1
ATOM 763 C C . LEU A 1 98 ? 24.411 -10.837 -11.011 1.00 77.75 98 LEU A C 1
ATOM 765 O O . LEU A 1 98 ? 23.399 -10.521 -10.387 1.00 77.75 98 LEU A O 1
ATOM 769 N N . VAL A 1 99 ? 24.402 -11.795 -11.938 1.00 79.25 99 VAL A N 1
ATOM 770 C CA . VAL A 1 99 ? 23.195 -12.561 -12.281 1.00 79.25 99 VAL A CA 1
ATOM 771 C C . VAL A 1 99 ? 22.935 -13.631 -11.220 1.00 79.25 99 VAL A C 1
ATOM 773 O O . VAL A 1 99 ? 23.766 -14.509 -11.001 1.00 79.25 99 VAL A O 1
ATOM 776 N N . THR A 1 100 ? 21.766 -13.571 -10.581 1.00 81.12 100 THR A N 1
ATOM 777 C CA . THR A 1 100 ? 21.353 -14.503 -9.513 1.00 81.12 100 THR A CA 1
ATOM 778 C C . THR A 1 100 ? 19.998 -15.175 -9.771 1.00 81.12 100 THR A C 1
ATOM 780 O O . THR A 1 100 ? 19.494 -15.885 -8.901 1.00 81.12 100 THR A O 1
ATOM 783 N N . SER A 1 101 ? 19.420 -14.973 -10.961 1.00 75.94 101 SER A N 1
ATOM 784 C CA . SER A 1 101 ? 18.103 -15.472 -11.380 1.00 75.94 101 SER A CA 1
ATOM 785 C C . SER A 1 101 ? 18.198 -16.594 -12.426 1.00 75.94 101 SER A C 1
ATOM 787 O O . SER A 1 101 ? 19.266 -16.892 -12.974 1.00 75.94 101 SER A O 1
ATOM 789 N N . GLY A 1 102 ? 17.079 -17.268 -12.709 1.00 82.62 102 GLY A N 1
ATOM 790 C CA . GLY A 1 102 ? 17.050 -18.382 -13.667 1.00 82.62 102 GLY A CA 1
ATOM 791 C C . GLY A 1 102 ? 17.851 -19.593 -13.171 1.00 82.62 102 GLY A C 1
ATOM 792 O O . GLY A 1 102 ? 17.767 -19.955 -12.002 1.00 82.62 102 GLY A O 1
ATOM 793 N N . LEU A 1 103 ? 18.663 -20.225 -14.026 1.00 85.12 103 LEU A N 1
ATOM 794 C CA . LEU A 1 103 ? 19.484 -21.383 -13.611 1.00 85.12 103 LEU A CA 1
ATOM 795 C C . LEU A 1 103 ? 20.517 -21.004 -12.533 1.00 85.12 103 LEU A C 1
ATOM 797 O O . LEU A 1 103 ? 20.881 -21.848 -11.716 1.00 85.12 103 LEU A O 1
ATOM 801 N N . TYR A 1 104 ? 20.923 -19.729 -12.486 1.00 86.50 104 TYR A N 1
ATOM 802 C CA . TYR A 1 104 ? 21.806 -19.183 -11.452 1.00 86.50 104 TYR A CA 1
ATOM 803 C C . TYR A 1 104 ? 21.099 -19.004 -10.093 1.00 86.50 104 TYR A C 1
ATOM 805 O O . TYR A 1 104 ? 21.753 -18.865 -9.064 1.00 86.50 104 TYR A O 1
ATOM 813 N N . ALA A 1 105 ? 19.763 -19.078 -10.034 1.00 84.69 105 ALA A N 1
ATOM 814 C CA . ALA A 1 105 ? 19.038 -19.155 -8.761 1.00 84.69 105 ALA A CA 1
ATOM 815 C C . ALA A 1 105 ? 19.139 -20.549 -8.117 1.00 84.69 105 ALA A C 1
ATOM 817 O O . ALA A 1 105 ? 19.039 -20.672 -6.893 1.00 84.69 105 ALA A O 1
ATOM 818 N N . VAL A 1 106 ? 19.340 -21.589 -8.939 1.00 86.38 106 VAL A N 1
ATOM 819 C CA . VAL A 1 106 ? 19.432 -22.993 -8.512 1.00 86.38 106 VAL A CA 1
ATOM 820 C C . VAL A 1 106 ? 20.848 -23.305 -8.028 1.00 86.38 106 VAL A C 1
ATOM 822 O O . VAL A 1 106 ? 21.029 -23.802 -6.917 1.00 86.38 106 VAL A O 1
ATOM 825 N N . VAL A 1 107 ? 21.857 -22.994 -8.844 1.00 91.88 107 VAL A N 1
ATOM 826 C CA . VAL A 1 107 ? 23.279 -23.263 -8.571 1.00 91.88 107 VAL A CA 1
ATOM 827 C C . VAL A 1 107 ? 24.138 -22.146 -9.146 1.00 91.88 107 VAL A C 1
ATOM 829 O O . VAL A 1 107 ? 23.760 -21.529 -10.136 1.00 91.88 107 VAL A O 1
ATOM 832 N N . ARG A 1 108 ? 25.317 -21.891 -8.572 1.00 91.81 108 ARG A N 1
ATOM 833 C CA . ARG A 1 108 ? 26.185 -20.802 -9.053 1.00 91.81 108 ARG A CA 1
ATOM 834 C C . ARG A 1 108 ? 26.854 -21.097 -10.394 1.00 91.81 108 ARG A C 1
ATOM 836 O O . ARG A 1 108 ? 27.108 -20.162 -11.146 1.00 91.81 108 ARG A O 1
ATOM 843 N N . HIS A 1 109 ? 27.080 -22.374 -10.708 1.00 92.19 109 HIS A N 1
ATOM 844 C CA . HIS A 1 109 ? 27.729 -22.820 -11.948 1.00 92.19 109 HIS A CA 1
ATOM 845 C C . HIS A 1 109 ? 26.856 -23.808 -12.738 1.00 92.19 109 HIS A C 1
ATOM 847 O O . HIS A 1 109 ? 27.192 -24.986 -12.858 1.00 92.19 109 HIS A O 1
ATOM 853 N N . PRO A 1 110 ? 25.716 -23.361 -13.298 1.00 91.69 110 PRO A N 1
ATOM 854 C CA . PRO A 1 110 ? 24.789 -24.240 -14.011 1.00 91.69 110 PRO A CA 1
ATOM 855 C C . PRO A 1 110 ? 25.355 -24.801 -15.325 1.00 91.69 110 PRO A C 1
ATOM 857 O O . PRO A 1 110 ? 24.855 -25.816 -15.805 1.00 91.69 110 PRO A O 1
ATOM 860 N N . GLY A 1 111 ? 26.391 -24.176 -15.898 1.00 90.00 111 GLY A N 1
ATOM 861 C CA . GLY A 1 111 ? 27.050 -24.646 -17.123 1.00 90.00 111 GLY A CA 1
ATOM 862 C C . GLY A 1 111 ? 27.783 -25.984 -16.961 1.00 90.00 111 GLY A C 1
ATOM 863 O O . GLY A 1 111 ? 27.857 -26.750 -17.918 1.00 90.00 111 GLY A O 1
ATOM 864 N N . VAL A 1 112 ? 28.226 -26.319 -15.743 1.00 93.38 112 VAL A N 1
ATOM 865 C CA . VAL A 1 112 ? 28.907 -27.592 -15.428 1.00 93.38 112 VAL A CA 1
ATOM 866 C C . VAL A 1 112 ? 27.995 -28.790 -15.706 1.00 93.38 112 VAL A C 1
ATOM 868 O O . VAL A 1 112 ? 28.441 -29.826 -16.193 1.00 93.38 112 VAL A O 1
ATOM 871 N N . TYR A 1 113 ? 26.689 -28.640 -15.463 1.00 91.75 113 TYR A N 1
ATOM 872 C CA . TYR A 1 113 ? 25.701 -29.671 -15.782 1.00 91.75 113 TYR A CA 1
ATOM 873 C C . TYR A 1 113 ? 25.587 -29.911 -17.288 1.00 91.75 113 TYR A C 1
ATOM 875 O O . TYR A 1 113 ? 25.626 -31.058 -17.733 1.00 91.75 113 TYR A O 1
ATOM 883 N N . GLY A 1 114 ? 25.477 -28.839 -18.072 1.00 91.25 114 GLY A N 1
ATOM 884 C CA . GLY A 1 114 ? 25.351 -28.922 -19.526 1.00 91.25 114 GLY A CA 1
ATOM 885 C C . GLY A 1 114 ? 26.588 -29.505 -20.180 1.00 91.25 114 GLY A C 1
ATOM 886 O O . GLY A 1 114 ? 26.479 -30.407 -21.007 1.00 91.25 114 GLY A O 1
ATOM 887 N N . LEU A 1 115 ? 27.768 -29.042 -19.763 1.00 93.31 115 LEU A N 1
ATOM 888 C CA . LEU A 1 115 ? 29.032 -29.554 -20.274 1.00 93.31 115 LEU A CA 1
ATOM 889 C C . LEU A 1 115 ? 29.260 -31.010 -19.853 1.00 93.31 115 LEU A C 1
ATOM 891 O O . LEU A 1 115 ? 29.573 -31.840 -20.702 1.00 93.31 115 LEU A O 1
ATOM 895 N N . GLY A 1 116 ? 29.039 -31.350 -18.581 1.00 94.06 116 GLY A N 1
ATOM 896 C CA . GLY A 1 116 ? 29.198 -32.716 -18.084 1.00 94.06 116 GLY A CA 1
ATOM 897 C C . GLY A 1 116 ? 28.316 -33.715 -18.835 1.00 94.06 116 GLY A C 1
ATOM 898 O O . GLY A 1 116 ? 28.815 -34.704 -19.372 1.00 94.06 116 GLY A O 1
ATOM 899 N N . VAL A 1 117 ? 27.013 -33.437 -18.955 1.00 95.31 117 VAL A N 1
ATOM 900 C CA . VAL A 1 117 ? 26.087 -34.319 -19.690 1.00 95.31 117 VAL A CA 1
ATOM 901 C C . VAL A 1 117 ? 26.431 -34.373 -21.185 1.00 95.31 117 VAL A C 1
ATOM 903 O O . VAL A 1 117 ? 26.343 -35.447 -21.785 1.00 95.31 117 VAL A O 1
ATOM 906 N N . ALA A 1 118 ? 26.901 -33.275 -21.787 1.00 95.31 118 ALA A N 1
ATOM 907 C CA . ALA A 1 118 ? 27.366 -33.270 -23.177 1.00 95.31 118 ALA A CA 1
ATOM 908 C C . ALA A 1 118 ? 28.595 -34.177 -23.381 1.00 95.31 118 ALA A C 1
ATOM 910 O O . ALA A 1 118 ? 28.652 -34.945 -24.338 1.00 95.31 118 ALA A O 1
ATOM 911 N N . LEU A 1 119 ? 29.562 -34.155 -22.462 1.00 94.88 119 LEU A N 1
ATOM 912 C CA . LEU A 1 119 ? 30.751 -35.005 -22.553 1.00 94.88 119 LEU A CA 1
ATOM 913 C C . LEU A 1 119 ? 30.406 -36.492 -22.396 1.00 94.88 119 LEU A C 1
ATOM 915 O O . LEU A 1 119 ? 30.855 -37.310 -23.197 1.00 94.88 119 LEU A O 1
ATOM 919 N N . PHE A 1 120 ? 29.570 -36.856 -21.418 1.00 95.56 120 PHE A N 1
ATOM 920 C CA . PHE A 1 120 ? 29.164 -38.254 -21.218 1.00 95.56 120 PHE A CA 1
ATOM 921 C C . PHE A 1 120 ? 28.208 -38.769 -22.302 1.00 95.56 120 PHE A C 1
ATOM 923 O O . PHE A 1 120 ? 28.237 -39.951 -22.635 1.00 95.56 120 PHE A O 1
ATOM 930 N N . SER A 1 121 ? 27.392 -37.909 -22.909 1.00 96.06 121 SER A N 1
ATOM 931 C CA . SER A 1 121 ? 26.564 -38.309 -24.054 1.00 96.06 121 SER A CA 1
ATOM 932 C C . SER A 1 121 ? 27.402 -38.587 -25.304 1.00 96.06 121 SER A C 1
ATOM 934 O O . SER A 1 121 ? 27.127 -39.556 -26.012 1.00 96.06 121 SER A O 1
ATOM 936 N N . LEU A 1 122 ? 28.487 -37.839 -25.530 1.00 95.06 122 LEU A N 1
ATOM 937 C CA . LEU A 1 122 ? 29.452 -38.132 -26.596 1.00 95.06 122 LEU A CA 1
ATOM 938 C C . LEU A 1 122 ? 30.146 -39.492 -26.420 1.00 95.06 122 LEU A C 1
ATOM 940 O O . LEU A 1 122 ? 30.494 -40.122 -27.419 1.00 95.06 122 LEU A O 1
ATOM 944 N N . VAL A 1 123 ? 30.298 -39.993 -25.190 1.00 95.81 123 VAL A N 1
ATOM 945 C CA . VAL A 1 123 ? 30.774 -41.366 -24.932 1.00 95.81 123 VAL A CA 1
ATOM 946 C C . VAL A 1 123 ? 29.798 -42.395 -25.505 1.00 95.81 123 VAL A C 1
ATOM 948 O O . VAL A 1 123 ? 30.223 -43.330 -26.176 1.00 95.81 123 VAL A O 1
ATOM 951 N N . LEU A 1 124 ? 28.491 -42.202 -25.298 1.00 94.56 124 LEU A N 1
ATOM 952 C CA . LEU A 1 124 ? 27.452 -43.097 -25.822 1.00 94.56 124 LEU A CA 1
ATOM 953 C C . LEU A 1 124 ? 27.350 -43.033 -27.351 1.00 94.56 124 LEU A C 1
ATOM 955 O O . LEU A 1 124 ? 27.156 -44.056 -28.003 1.00 94.56 124 LEU A O 1
ATOM 959 N N . VAL A 1 125 ? 27.501 -41.835 -27.921 1.00 94.56 125 VAL A N 1
ATOM 960 C CA . VAL A 1 125 ? 27.419 -41.599 -29.369 1.00 94.56 125 VAL A CA 1
ATOM 961 C C . VAL A 1 125 ? 28.628 -42.176 -30.104 1.00 94.56 125 VAL A C 1
ATOM 963 O O . VAL A 1 125 ? 28.476 -42.895 -31.091 1.00 94.56 125 VAL A O 1
ATOM 966 N N . SER A 1 126 ? 29.836 -41.858 -29.636 1.00 94.12 126 SER A N 1
ATOM 967 C CA . SER A 1 126 ? 31.083 -42.277 -30.290 1.00 94.12 126 SER A CA 1
ATOM 968 C C . SER A 1 126 ? 31.480 -43.714 -29.964 1.00 94.12 126 SER A C 1
ATOM 970 O O . SER A 1 126 ? 32.219 -44.332 -30.734 1.00 94.12 126 SER A O 1
ATOM 972 N N . GLN A 1 127 ? 31.006 -44.218 -28.818 1.00 94.25 127 GLN A N 1
ATOM 973 C CA . GLN A 1 127 ? 31.407 -45.483 -28.203 1.00 94.25 127 GLN A CA 1
ATOM 974 C C . GLN A 1 127 ? 32.925 -45.579 -27.972 1.00 94.25 127 GLN A C 1
ATOM 976 O O . GLN A 1 127 ? 33.487 -46.668 -27.894 1.00 94.25 127 GLN A O 1
ATOM 981 N N . SER A 1 128 ? 33.607 -44.435 -27.889 1.00 94.75 128 SER A N 1
ATOM 982 C CA . SER A 1 128 ? 35.059 -44.345 -27.757 1.00 94.75 128 SER A CA 1
ATOM 983 C C . SER A 1 128 ? 35.491 -44.491 -26.300 1.00 94.75 128 SER A C 1
ATOM 985 O O . SER A 1 128 ? 35.025 -43.750 -25.429 1.00 94.75 128 SER A O 1
ATOM 987 N N . ARG A 1 129 ? 36.443 -45.396 -26.031 1.00 92.19 129 ARG A N 1
ATOM 988 C CA . ARG A 1 129 ? 37.067 -45.519 -24.698 1.00 92.19 129 ARG A CA 1
ATOM 989 C C . ARG A 1 129 ? 37.858 -44.268 -24.333 1.00 92.19 129 ARG A C 1
ATOM 991 O O . ARG A 1 129 ? 37.776 -43.787 -23.210 1.00 92.19 129 ARG A O 1
ATOM 998 N N . LEU A 1 130 ? 38.535 -43.679 -25.317 1.00 92.12 130 LEU A N 1
ATOM 999 C CA . LEU A 1 130 ? 39.277 -42.437 -25.127 1.00 92.12 130 LEU A CA 1
ATOM 1000 C C . LEU A 1 130 ? 38.351 -41.265 -24.763 1.00 92.12 130 LEU A C 1
ATOM 1002 O O . LEU A 1 130 ? 38.745 -40.397 -23.988 1.00 92.12 130 LEU A O 1
ATOM 1006 N N . MET A 1 131 ? 37.125 -41.237 -25.300 1.00 94.38 131 MET A N 1
ATOM 1007 C CA . MET A 1 131 ? 36.126 -40.229 -24.934 1.00 94.38 131 MET A CA 1
ATOM 1008 C C . MET A 1 131 ? 35.626 -40.418 -23.496 1.00 94.38 131 MET A C 1
ATOM 1010 O O . MET A 1 131 ? 35.352 -39.427 -22.826 1.00 94.38 131 MET A O 1
ATOM 1014 N N . LEU A 1 132 ? 35.537 -41.658 -22.999 1.00 93.88 132 LEU A N 1
ATOM 1015 C CA . LEU A 1 132 ? 35.179 -41.932 -21.603 1.00 93.88 132 LEU A CA 1
ATOM 1016 C C . LEU A 1 132 ? 36.242 -41.390 -20.642 1.00 93.88 132 LEU A C 1
ATOM 1018 O O . LEU A 1 132 ? 35.906 -40.660 -19.707 1.00 93.88 132 LEU A O 1
ATOM 1022 N N . ASP A 1 133 ? 37.516 -41.677 -20.917 1.00 92.94 133 ASP A N 1
ATOM 1023 C CA . ASP A 1 133 ? 38.635 -41.137 -20.140 1.00 92.94 133 ASP A CA 1
ATOM 1024 C C . ASP A 1 133 ? 38.653 -39.602 -20.196 1.00 92.94 133 ASP A C 1
ATOM 1026 O O . ASP A 1 133 ? 38.814 -38.935 -19.172 1.00 92.94 133 ASP A O 1
ATOM 1030 N N . ALA A 1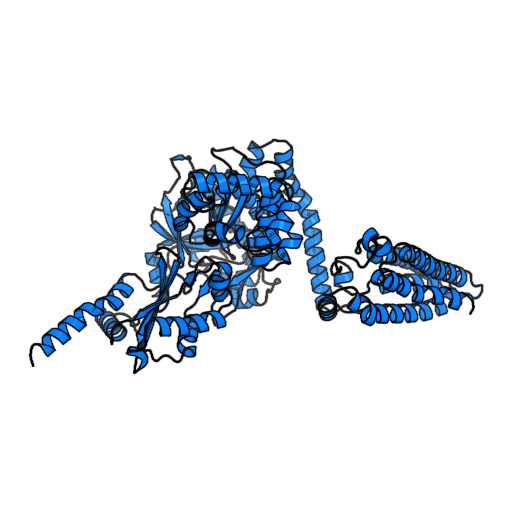 134 ? 38.429 -39.026 -21.384 1.00 93.19 134 ALA A N 1
ATOM 1031 C CA . ALA A 1 134 ? 38.338 -37.581 -21.571 1.00 93.19 134 ALA A CA 1
ATOM 1032 C C . ALA A 1 134 ? 37.179 -36.960 -20.783 1.00 93.19 134 ALA A C 1
ATOM 1034 O O . ALA A 1 134 ? 37.391 -35.963 -20.102 1.00 93.19 134 ALA A O 1
ATOM 1035 N N . ALA A 1 135 ? 35.984 -37.554 -20.810 1.00 93.88 135 ALA A N 1
ATOM 1036 C CA . ALA A 1 135 ? 34.826 -37.054 -20.074 1.00 93.88 135 ALA A CA 1
ATOM 1037 C C . ALA A 1 135 ? 35.077 -37.033 -18.557 1.00 93.88 135 ALA A C 1
ATOM 1039 O O . ALA A 1 135 ? 34.787 -36.029 -17.907 1.00 93.88 135 ALA A O 1
ATOM 1040 N N . LEU A 1 136 ? 35.670 -38.095 -17.998 1.00 93.81 136 LEU A N 1
ATOM 1041 C CA . LEU A 1 136 ? 36.004 -38.172 -16.571 1.00 93.81 136 LEU A CA 1
ATOM 1042 C C . LEU A 1 136 ? 37.049 -37.124 -16.170 1.00 93.81 136 LEU A C 1
ATOM 1044 O O . LEU A 1 136 ? 36.856 -36.387 -15.201 1.00 93.81 136 LEU A O 1
ATOM 1048 N N . VAL A 1 137 ? 38.146 -37.040 -16.929 1.00 94.06 137 VAL A N 1
ATOM 1049 C CA . VAL A 1 137 ? 39.251 -36.116 -16.641 1.00 94.06 137 VAL A CA 1
ATOM 1050 C C . VAL A 1 137 ? 38.808 -34.666 -16.816 1.00 94.06 137 VAL A C 1
ATOM 1052 O O . VAL A 1 137 ? 39.054 -33.837 -15.942 1.00 94.06 137 VAL A O 1
ATOM 1055 N N . TRP A 1 138 ? 38.132 -34.338 -17.915 1.00 94.75 138 TRP A N 1
ATOM 1056 C CA . TRP A 1 138 ? 37.704 -32.970 -18.195 1.00 94.75 138 TRP A CA 1
ATOM 1057 C C . TRP A 1 138 ? 36.596 -32.501 -17.258 1.00 94.75 138 TRP A C 1
ATOM 1059 O O . TRP A 1 138 ? 36.635 -31.347 -16.851 1.00 94.75 138 TRP A O 1
ATOM 1069 N N . MET A 1 139 ? 35.680 -33.374 -16.825 1.00 94.06 139 MET A N 1
ATOM 1070 C CA . MET A 1 139 ? 34.697 -33.023 -15.793 1.00 94.06 139 MET A CA 1
ATOM 1071 C C . MET A 1 139 ? 35.376 -32.684 -14.459 1.00 94.06 139 MET A C 1
ATOM 1073 O O . MET A 1 139 ? 35.005 -31.716 -13.797 1.00 94.06 139 MET A O 1
ATOM 1077 N N . ALA A 1 140 ? 36.397 -33.451 -14.061 1.00 94.00 140 ALA A N 1
ATOM 1078 C CA . ALA A 1 140 ? 37.159 -33.152 -12.851 1.00 94.00 140 ALA A CA 1
ATOM 1079 C C . ALA A 1 140 ? 37.896 -31.807 -12.962 1.00 94.00 140 ALA A C 1
ATOM 1081 O O . ALA A 1 140 ? 37.876 -31.013 -12.021 1.00 94.00 140 ALA A O 1
ATOM 1082 N N . ILE A 1 141 ? 38.504 -31.527 -14.120 1.00 94.06 141 ILE A N 1
ATOM 1083 C CA . ILE A 1 141 ? 39.170 -30.247 -14.390 1.00 94.06 141 ILE A CA 1
ATOM 1084 C C . ILE A 1 141 ? 38.163 -29.092 -14.378 1.00 94.06 141 ILE A C 1
ATOM 1086 O O . ILE A 1 141 ? 38.443 -28.070 -13.758 1.00 94.06 141 ILE A O 1
ATOM 1090 N N . ASP A 1 142 ? 36.993 -29.252 -14.998 1.00 93.56 142 ASP A N 1
ATOM 1091 C CA . ASP A 1 142 ? 35.931 -28.242 -15.024 1.00 93.56 142 ASP A CA 1
ATOM 1092 C C . ASP A 1 142 ? 35.493 -27.863 -13.604 1.00 93.56 142 ASP A C 1
ATOM 1094 O O . ASP A 1 142 ? 35.489 -26.687 -13.245 1.00 93.56 142 ASP A O 1
ATOM 1098 N N . ILE A 1 143 ? 35.253 -28.863 -12.742 1.00 93.31 143 ILE A N 1
ATOM 1099 C CA . ILE A 1 143 ? 34.914 -28.655 -11.324 1.00 93.31 143 ILE A CA 1
ATOM 1100 C C . ILE A 1 143 ? 36.014 -27.868 -10.593 1.00 93.31 143 ILE A C 1
ATOM 1102 O O . ILE A 1 143 ? 35.712 -26.974 -9.797 1.00 93.31 143 ILE A O 1
ATOM 1106 N N . VAL A 1 144 ? 37.289 -28.174 -10.851 1.00 93.88 144 VAL A N 1
ATOM 1107 C CA . VAL A 1 144 ? 38.421 -27.447 -10.254 1.00 93.88 144 VAL A CA 1
ATOM 1108 C C . VAL A 1 144 ? 38.467 -26.003 -10.754 1.00 93.88 144 VAL A C 1
ATOM 1110 O O . VAL A 1 144 ? 38.623 -25.087 -9.944 1.00 93.88 144 VAL A O 1
ATOM 1113 N N . VAL A 1 145 ? 38.286 -25.779 -12.057 1.00 91.56 145 VAL A N 1
ATOM 1114 C CA . VAL A 1 145 ? 38.267 -24.438 -12.656 1.00 91.56 145 VAL A CA 1
ATOM 1115 C C . VAL A 1 145 ? 37.144 -23.599 -12.060 1.00 91.56 145 VAL A C 1
ATOM 1117 O O . VAL A 1 145 ? 37.413 -22.502 -11.563 1.00 91.56 145 VAL A O 1
ATOM 1120 N N . VAL A 1 146 ? 35.913 -24.112 -11.999 1.00 92.19 146 VAL A N 1
ATOM 1121 C CA . VAL A 1 146 ? 34.797 -23.349 -11.420 1.00 92.19 146 VAL A CA 1
ATOM 1122 C C . VAL A 1 146 ? 34.965 -23.118 -9.919 1.00 92.19 146 VAL A C 1
ATOM 1124 O O . VAL A 1 146 ? 34.571 -22.066 -9.422 1.00 92.19 146 VAL A O 1
ATOM 1127 N N . ALA A 1 147 ? 35.602 -24.035 -9.181 1.00 91.56 147 ALA A N 1
ATOM 1128 C CA . ALA A 1 147 ? 35.907 -23.837 -7.762 1.00 91.56 147 ALA A CA 1
ATOM 1129 C C . ALA A 1 147 ? 36.938 -22.716 -7.546 1.00 91.56 147 ALA A C 1
ATOM 1131 O O . ALA A 1 147 ? 36.811 -21.919 -6.611 1.00 91.56 147 ALA A O 1
ATOM 1132 N N . ILE A 1 148 ? 37.940 -22.619 -8.426 1.00 90.75 148 ILE A N 1
ATOM 1133 C CA . ILE A 1 148 ? 38.902 -21.512 -8.428 1.00 90.75 148 ILE A CA 1
ATOM 1134 C C . ILE A 1 148 ? 38.198 -20.203 -8.818 1.00 90.75 148 ILE A C 1
ATOM 1136 O O . ILE A 1 148 ? 38.409 -19.185 -8.153 1.00 90.75 148 ILE A O 1
ATOM 1140 N N . GLN A 1 149 ? 37.328 -20.216 -9.836 1.00 88.88 149 GLN A N 1
ATOM 1141 C CA . GLN A 1 149 ? 36.524 -19.050 -10.230 1.00 88.88 149 GLN A CA 1
ATOM 1142 C C . GLN A 1 149 ? 35.647 -18.542 -9.084 1.00 88.88 149 GLN A C 1
ATOM 1144 O O . GLN A 1 149 ? 35.712 -17.360 -8.746 1.00 88.88 149 GLN A O 1
ATOM 1149 N N . ASP A 1 150 ? 34.903 -19.442 -8.439 1.00 88.94 150 ASP A N 1
ATOM 1150 C CA . ASP A 1 150 ? 33.995 -19.148 -7.325 1.00 88.94 150 ASP A CA 1
ATOM 1151 C C . ASP A 1 150 ? 34.719 -18.498 -6.144 1.00 88.94 150 ASP A C 1
ATOM 1153 O O . ASP A 1 150 ? 34.204 -17.557 -5.544 1.00 88.94 150 ASP A O 1
ATOM 1157 N N . ARG A 1 151 ? 35.915 -18.997 -5.807 1.00 86.06 151 ARG A N 1
ATOM 1158 C CA . ARG A 1 151 ? 36.638 -18.591 -4.598 1.00 86.06 151 ARG A CA 1
ATOM 1159 C C . ARG A 1 151 ? 37.582 -17.412 -4.802 1.00 86.06 151 ARG A C 1
ATOM 1161 O O . ARG A 1 151 ? 37.755 -16.628 -3.880 1.00 86.06 151 ARG A O 1
ATOM 1168 N N . PHE A 1 152 ? 38.235 -17.301 -5.958 1.00 84.88 152 PHE A N 1
ATOM 1169 C CA . PHE A 1 152 ? 39.315 -16.326 -6.155 1.00 84.88 152 PHE A CA 1
ATOM 1170 C C . PHE A 1 152 ? 38.966 -15.211 -7.133 1.00 84.88 152 PHE A C 1
ATOM 1172 O O . PHE A 1 152 ? 39.372 -14.067 -6.916 1.00 84.88 152 PHE A O 1
ATOM 1179 N N . PHE A 1 153 ? 38.240 -15.522 -8.208 1.00 85.31 153 PHE A N 1
ATOM 1180 C CA . PHE A 1 153 ? 37.935 -14.544 -9.249 1.00 85.31 153 PHE A CA 1
ATOM 1181 C C . PHE A 1 153 ? 36.642 -13.787 -8.942 1.00 85.31 153 PHE A C 1
ATOM 1183 O O . PHE A 1 153 ? 36.662 -12.558 -8.874 1.00 85.31 153 PHE A O 1
ATOM 1190 N N . PHE A 1 154 ? 35.540 -14.485 -8.664 1.00 84.19 154 PHE A N 1
ATOM 1191 C CA . PHE A 1 154 ? 34.231 -13.852 -8.487 1.00 84.19 154 PHE A CA 1
ATOM 1192 C C . PHE A 1 154 ? 34.125 -12.972 -7.236 1.00 84.19 154 PHE A C 1
ATOM 1194 O O . PHE A 1 154 ? 33.505 -11.912 -7.309 1.00 84.19 154 PHE A O 1
ATOM 1201 N N . GLU A 1 155 ? 34.822 -13.310 -6.144 1.00 79.81 155 GLU A N 1
ATOM 1202 C CA . GLU A 1 155 ? 34.937 -12.431 -4.965 1.00 79.81 155 GLU A CA 1
ATOM 1203 C C . GLU A 1 155 ? 35.628 -11.092 -5.283 1.00 79.81 155 GLU A C 1
ATOM 1205 O O . GLU A 1 155 ? 35.316 -10.074 -4.672 1.00 79.81 155 GLU A O 1
ATOM 1210 N N . ARG A 1 156 ? 36.543 -11.067 -6.261 1.00 80.75 156 ARG A N 1
ATOM 1211 C CA . ARG A 1 156 ? 37.230 -9.840 -6.707 1.00 80.75 156 ARG A CA 1
ATOM 1212 C C . ARG A 1 156 ? 36.470 -9.095 -7.800 1.00 80.75 156 ARG A C 1
ATOM 1214 O O . ARG A 1 156 ? 36.712 -7.911 -8.010 1.00 80.75 156 ARG A O 1
ATOM 1221 N N . MET A 1 157 ? 35.595 -9.794 -8.519 1.00 78.25 157 MET A N 1
ATOM 1222 C CA . MET A 1 157 ? 34.808 -9.244 -9.620 1.00 78.25 157 MET A CA 1
ATOM 1223 C C . MET A 1 157 ? 33.531 -8.557 -9.122 1.00 78.25 157 MET A C 1
ATOM 1225 O O . MET A 1 157 ? 33.173 -7.511 -9.658 1.00 78.25 157 MET A O 1
ATOM 1229 N N . PHE A 1 158 ? 32.864 -9.091 -8.093 1.00 79.19 158 PHE A N 1
ATOM 1230 C CA . PHE A 1 158 ? 31.554 -8.596 -7.658 1.00 79.19 158 PHE A CA 1
ATOM 1231 C C . PHE A 1 158 ? 31.505 -8.307 -6.150 1.00 79.19 158 PHE A C 1
ATOM 1233 O O . PHE A 1 158 ? 31.641 -9.213 -5.330 1.00 79.19 158 PHE A O 1
ATOM 1240 N N . CYS A 1 159 ? 31.203 -7.058 -5.776 1.00 70.50 159 CYS A N 1
ATOM 1241 C CA . CYS A 1 159 ? 31.129 -6.625 -4.372 1.00 70.50 159 CYS A CA 1
ATOM 1242 C C . CYS A 1 159 ? 30.062 -7.376 -3.551 1.00 70.50 159 CYS A C 1
ATOM 1244 O O . CYS A 1 159 ? 30.241 -7.592 -2.358 1.00 70.50 159 CYS A O 1
ATOM 1246 N N . SER A 1 160 ? 28.970 -7.814 -4.188 1.00 73.12 160 SER A N 1
ATOM 1247 C CA . SER A 1 160 ? 27.854 -8.529 -3.541 1.00 73.12 160 SER A CA 1
ATOM 1248 C C . SER A 1 160 ? 27.946 -10.060 -3.658 1.00 73.12 160 SER A C 1
ATOM 1250 O O . SER A 1 160 ? 26.982 -10.764 -3.349 1.00 73.12 160 SER A O 1
ATOM 1252 N N . TYR A 1 161 ? 29.084 -10.614 -4.104 1.00 80.81 161 TYR A N 1
ATOM 1253 C CA . TYR A 1 161 ? 29.229 -12.064 -4.309 1.00 80.81 161 TYR A CA 1
ATOM 1254 C C . TYR A 1 161 ? 29.107 -12.869 -3.010 1.00 80.81 161 TYR A C 1
ATOM 1256 O O . TYR A 1 161 ? 28.566 -13.977 -3.006 1.00 80.81 161 TYR A O 1
ATOM 1264 N N . ALA A 1 162 ? 29.566 -12.302 -1.890 1.00 79.12 162 ALA A N 1
ATOM 1265 C CA . ALA A 1 162 ? 29.518 -12.954 -0.584 1.00 79.12 162 ALA A CA 1
ATOM 1266 C C . ALA A 1 162 ? 28.082 -13.319 -0.167 1.00 79.12 162 ALA A C 1
ATOM 1268 O O . ALA A 1 162 ? 27.846 -14.401 0.375 1.00 79.12 162 ALA A O 1
ATOM 1269 N N . ASP A 1 163 ? 27.108 -12.461 -0.473 1.00 76.62 163 ASP A N 1
ATOM 1270 C CA . ASP A 1 163 ? 25.704 -12.704 -0.142 1.00 76.62 163 ASP A CA 1
ATOM 1271 C C . ASP A 1 163 ? 25.045 -13.697 -1.102 1.00 76.62 163 ASP A C 1
ATOM 1273 O O . ASP A 1 163 ? 24.232 -14.524 -0.684 1.00 76.62 163 ASP A O 1
ATOM 1277 N N . TYR A 1 164 ? 25.457 -13.711 -2.371 1.00 81.81 164 TYR A N 1
ATOM 1278 C CA . TYR A 1 164 ? 25.045 -14.746 -3.319 1.00 81.81 164 TYR A CA 1
ATOM 1279 C C . TYR A 1 164 ? 25.565 -16.135 -2.913 1.00 81.81 164 TYR A C 1
ATOM 1281 O O . TYR A 1 164 ? 24.809 -17.111 -2.906 1.00 81.81 164 TYR A O 1
ATOM 1289 N N . ARG A 1 165 ? 26.823 -16.221 -2.464 1.00 85.25 165 ARG A N 1
ATOM 1290 C CA . ARG A 1 165 ? 27.466 -17.461 -2.006 1.00 85.25 165 ARG A CA 1
ATOM 1291 C C . ARG A 1 165 ? 26.785 -18.084 -0.785 1.00 85.25 165 ARG A C 1
ATOM 1293 O O . ARG A 1 165 ? 26.715 -19.311 -0.701 1.00 85.25 165 ARG A O 1
ATOM 1300 N N . LYS A 1 166 ? 26.269 -17.263 0.138 1.00 82.81 166 LYS A N 1
ATOM 1301 C CA . LYS A 1 166 ? 25.500 -17.723 1.312 1.00 82.81 166 LYS A CA 1
ATOM 1302 C C . LYS A 1 166 ? 24.166 -18.359 0.921 1.00 82.81 166 LYS A C 1
ATOM 1304 O O . LYS A 1 166 ? 23.702 -19.278 1.591 1.00 82.81 166 LYS A O 1
ATOM 1309 N N . ASN A 1 167 ? 23.542 -17.855 -0.142 1.00 78.81 167 ASN A N 1
ATOM 1310 C CA . ASN A 1 167 ? 22.148 -18.149 -0.457 1.00 78.81 167 ASN A CA 1
ATOM 1311 C C . ASN A 1 167 ? 21.965 -19.184 -1.574 1.00 78.81 167 ASN A C 1
ATOM 1313 O O . ASN A 1 167 ? 20.957 -19.890 -1.574 1.00 78.81 167 ASN A O 1
ATOM 1317 N N . THR A 1 168 ? 22.897 -19.307 -2.514 1.00 86.38 168 THR A N 1
ATOM 1318 C CA . THR A 1 168 ? 22.808 -20.249 -3.644 1.00 86.38 168 THR A CA 1
ATOM 1319 C C . THR A 1 168 ? 23.972 -21.223 -3.574 1.00 86.38 168 THR A C 1
ATOM 1321 O O . THR A 1 168 ? 25.087 -20.738 -3.469 1.00 86.38 168 THR A O 1
ATOM 1324 N N . PRO A 1 169 ? 23.787 -22.553 -3.632 1.00 91.31 169 PRO A N 1
ATOM 1325 C CA . PRO A 1 169 ? 24.892 -23.515 -3.578 1.00 91.31 169 PRO A CA 1
ATOM 1326 C C . PRO A 1 169 ? 25.758 -23.507 -4.853 1.00 91.31 169 PRO A C 1
ATOM 1328 O O . PRO A 1 169 ? 25.310 -23.089 -5.915 1.00 91.31 169 PRO A O 1
ATOM 1331 N N . MET A 1 170 ? 27.011 -23.976 -4.762 1.00 92.19 170 MET A N 1
ATOM 1332 C CA . MET A 1 170 ? 27.970 -23.917 -5.883 1.00 92.19 170 MET A CA 1
ATOM 1333 C C . MET A 1 170 ? 27.557 -24.805 -7.062 1.00 92.19 170 MET A C 1
ATOM 1335 O O . MET A 1 170 ? 27.459 -24.325 -8.189 1.00 92.19 170 MET A O 1
ATOM 1339 N N . LEU A 1 171 ? 27.324 -26.089 -6.772 1.00 90.06 171 LEU A N 1
ATOM 1340 C CA . LEU A 1 171 ? 27.018 -27.124 -7.757 1.00 90.06 171 LEU A CA 1
ATOM 1341 C C . LEU A 1 171 ? 25.771 -27.907 -7.378 1.00 90.06 171 LEU A C 1
ATOM 1343 O O . LEU A 1 171 ? 24.900 -28.021 -8.207 1.00 90.06 171 LEU A O 1
ATOM 1347 N N . VAL A 1 172 ? 25.634 -28.410 -6.148 1.00 90.56 172 VAL A N 1
ATOM 1348 C CA . VAL A 1 172 ? 24.485 -29.259 -5.780 1.00 90.56 172 VAL A CA 1
ATOM 1349 C C . VAL A 1 172 ? 23.303 -28.405 -5.292 1.00 90.56 172 VAL A C 1
ATOM 1351 O O . VAL A 1 172 ? 23.464 -27.712 -4.284 1.00 90.56 172 VAL A O 1
ATOM 1354 N N . PRO A 1 173 ? 22.122 -28.448 -5.943 1.00 87.31 173 PRO A N 1
ATOM 1355 C CA . PRO A 1 173 ? 20.947 -27.692 -5.519 1.00 87.31 173 PRO A CA 1
ATOM 1356 C C . PRO A 1 173 ? 20.509 -28.069 -4.104 1.00 87.31 173 PRO A C 1
ATOM 1358 O O . PRO A 1 173 ? 20.588 -29.225 -3.693 1.00 87.31 173 PRO A O 1
ATOM 1361 N N . ASN A 1 174 ? 19.968 -27.101 -3.370 1.00 86.31 174 ASN A N 1
ATOM 1362 C CA . ASN A 1 174 ? 19.295 -27.340 -2.094 1.00 86.31 174 ASN A CA 1
ATOM 1363 C C . ASN A 1 174 ? 17.829 -26.889 -2.156 1.00 86.31 174 ASN A C 1
ATOM 1365 O O . ASN A 1 174 ? 17.431 -26.117 -3.033 1.00 86.31 174 ASN A O 1
ATOM 1369 N N . TRP A 1 175 ? 17.018 -27.330 -1.194 1.00 75.50 175 TRP A N 1
ATOM 1370 C CA . TRP A 1 175 ? 15.583 -27.024 -1.169 1.00 75.50 175 TRP A CA 1
ATOM 1371 C C . TRP A 1 175 ? 15.278 -25.513 -1.220 1.00 75.50 175 TRP A C 1
ATOM 1373 O O . TRP A 1 175 ? 14.329 -25.082 -1.875 1.00 75.50 175 TRP A O 1
ATOM 1383 N N . ARG A 1 176 ? 16.126 -24.680 -0.598 1.00 75.62 176 ARG A N 1
ATOM 1384 C CA . ARG A 1 176 ? 15.988 -23.211 -0.607 1.00 75.62 176 ARG A CA 1
ATOM 1385 C C . ARG A 1 176 ? 16.229 -22.606 -1.996 1.00 75.62 176 ARG A C 1
ATOM 1387 O O . ARG A 1 176 ? 15.507 -21.692 -2.385 1.00 75.62 176 ARG A O 1
ATOM 1394 N N . SER A 1 177 ? 17.216 -23.107 -2.739 1.00 81.50 177 SER A N 1
ATOM 1395 C CA . SER A 1 177 ? 17.517 -22.679 -4.115 1.00 81.50 177 SER A CA 1
ATOM 1396 C C . SER A 1 177 ? 16.430 -23.107 -5.107 1.00 81.50 177 SER A C 1
ATOM 1398 O O . SER A 1 177 ? 15.997 -22.304 -5.928 1.00 81.50 177 SER A O 1
ATOM 1400 N N . LEU A 1 178 ? 15.890 -24.322 -4.952 1.00 78.19 178 LEU A N 1
ATOM 1401 C CA . LEU A 1 178 ? 14.781 -24.823 -5.769 1.00 78.19 178 LEU A CA 1
ATOM 1402 C C . LEU A 1 178 ? 13.489 -24.037 -5.521 1.00 78.19 178 LEU A C 1
ATOM 1404 O O . LEU A 1 178 ? 12.801 -23.670 -6.468 1.00 78.19 178 LEU A O 1
ATOM 1408 N N . THR A 1 179 ? 13.198 -23.704 -4.258 1.00 72.19 179 THR A N 1
ATOM 1409 C CA . THR A 1 179 ? 12.035 -22.873 -3.904 1.00 72.19 179 THR A CA 1
ATOM 1410 C C . THR A 1 179 ? 12.147 -21.477 -4.524 1.00 72.19 179 THR A C 1
ATOM 1412 O O . THR A 1 179 ? 11.164 -20.954 -5.034 1.00 72.19 179 THR A O 1
ATOM 1415 N N . ARG A 1 180 ? 13.346 -20.876 -4.537 1.00 70.88 180 ARG A N 1
ATOM 1416 C CA . ARG A 1 180 ? 13.576 -19.561 -5.158 1.00 70.88 180 ARG A CA 1
ATOM 1417 C C . ARG A 1 180 ? 13.410 -19.601 -6.671 1.00 70.88 180 ARG A C 1
ATOM 1419 O O . ARG A 1 180 ? 12.749 -18.730 -7.217 1.00 70.88 180 ARG A O 1
ATOM 1426 N N . TYR A 1 181 ? 13.955 -20.625 -7.323 1.00 73.25 181 TYR A N 1
ATOM 1427 C CA . TYR A 1 181 ? 13.782 -20.830 -8.758 1.00 73.25 181 TYR A CA 1
ATOM 1428 C C . TYR A 1 181 ? 12.312 -21.049 -9.137 1.00 73.25 181 TYR A C 1
ATOM 1430 O O . TYR A 1 181 ? 11.844 -20.485 -10.119 1.00 73.25 181 TYR A O 1
ATOM 1438 N N . ALA A 1 182 ? 11.553 -21.790 -8.324 1.00 64.12 182 ALA A N 1
ATOM 1439 C CA . ALA A 1 182 ? 10.113 -21.942 -8.514 1.00 64.12 182 ALA A CA 1
ATOM 1440 C C . ALA A 1 182 ? 9.367 -20.601 -8.378 1.00 64.12 182 ALA A C 1
ATOM 1442 O O . ALA A 1 182 ? 8.457 -20.327 -9.160 1.00 64.12 182 ALA A O 1
ATOM 1443 N N . THR A 1 183 ? 9.768 -19.742 -7.435 1.00 57.09 183 THR A N 1
ATOM 1444 C CA . THR A 1 183 ? 9.233 -18.378 -7.305 1.00 57.09 183 THR A CA 1
ATOM 1445 C C . THR A 1 183 ? 9.613 -17.499 -8.504 1.00 57.09 183 THR A C 1
ATOM 1447 O O . THR A 1 183 ? 8.741 -16.820 -9.031 1.00 57.09 183 THR A O 1
ATOM 1450 N N . ASP A 1 184 ? 10.858 -17.559 -8.989 1.00 51.72 184 ASP A N 1
ATOM 1451 C CA . ASP A 1 184 ? 11.338 -16.836 -10.181 1.00 51.72 184 ASP A CA 1
ATOM 1452 C C . ASP A 1 184 ? 10.606 -17.264 -11.463 1.00 51.72 184 ASP A C 1
ATOM 1454 O O . ASP A 1 184 ? 10.246 -16.417 -12.278 1.00 51.72 184 ASP A O 1
ATOM 1458 N N . ILE A 1 185 ? 10.365 -18.569 -11.649 1.00 52.06 185 ILE A N 1
ATOM 1459 C CA . ILE A 1 185 ? 9.568 -19.084 -12.773 1.00 52.06 185 ILE A CA 1
ATOM 1460 C C . ILE A 1 185 ? 8.128 -18.623 -12.642 1.00 52.06 185 ILE A C 1
ATOM 1462 O O . ILE A 1 185 ? 7.567 -18.165 -13.625 1.00 52.06 185 ILE A O 1
ATOM 1466 N N . THR A 1 186 ? 7.549 -18.690 -11.440 1.00 46.69 186 THR A N 1
ATOM 1467 C CA . THR A 1 186 ? 6.190 -18.190 -11.214 1.00 46.69 186 THR A CA 1
ATOM 1468 C C . THR A 1 186 ? 6.126 -16.711 -11.610 1.00 46.69 186 THR A C 1
ATOM 1470 O O . THR A 1 186 ? 5.257 -16.351 -12.386 1.00 46.69 186 THR A O 1
ATOM 1473 N N . LEU A 1 187 ? 7.097 -15.883 -11.198 1.00 43.97 187 LEU A N 1
ATOM 1474 C CA . LEU A 1 187 ? 7.222 -14.464 -11.578 1.00 43.97 187 LEU A CA 1
ATOM 1475 C C . LEU A 1 187 ? 7.401 -14.230 -13.094 1.00 43.97 187 LEU A C 1
ATOM 1477 O O . LEU A 1 187 ? 6.851 -13.261 -13.607 1.00 43.97 187 LEU A O 1
ATOM 1481 N N . LYS A 1 188 ? 8.105 -15.108 -13.823 1.00 41.00 188 LYS A N 1
ATOM 1482 C CA . LYS A 1 188 ? 8.267 -15.028 -15.293 1.00 41.00 188 LYS A CA 1
ATOM 1483 C C . LYS A 1 188 ? 7.064 -15.550 -16.093 1.00 41.00 188 LYS A C 1
ATOM 1485 O O . LYS A 1 188 ? 6.730 -14.963 -17.119 1.00 41.00 188 LYS A O 1
ATOM 1490 N N . ASP A 1 189 ? 6.402 -16.610 -15.629 1.00 36.53 189 ASP A N 1
ATOM 1491 C CA . ASP A 1 189 ? 5.131 -17.109 -16.191 1.00 36.53 189 ASP A CA 1
ATOM 1492 C C . ASP A 1 189 ? 4.002 -16.080 -16.012 1.00 36.53 189 ASP A C 1
ATOM 1494 O O . ASP A 1 189 ? 3.018 -16.059 -16.753 1.00 36.53 189 ASP A O 1
ATOM 1498 N N . LEU A 1 190 ? 4.144 -15.197 -15.021 1.00 42.28 190 LEU A N 1
ATOM 1499 C CA . LEU A 1 190 ? 3.245 -14.070 -14.801 1.00 42.28 190 LEU A CA 1
ATOM 1500 C C . LEU A 1 190 ? 3.510 -12.916 -15.764 1.00 42.28 190 LEU A C 1
ATOM 1502 O O . LEU A 1 190 ? 2.538 -12.343 -16.239 1.00 42.28 190 LEU A O 1
ATOM 1506 N N . ASP A 1 191 ? 4.764 -12.619 -16.120 1.00 41.31 191 ASP A N 1
ATOM 1507 C CA . ASP A 1 191 ? 5.069 -11.669 -17.206 1.00 41.31 191 ASP A CA 1
ATOM 1508 C C . ASP A 1 191 ? 4.507 -12.140 -18.558 1.00 41.31 191 ASP A C 1
ATOM 1510 O O . ASP A 1 191 ? 4.039 -11.324 -19.338 1.00 41.31 191 ASP A O 1
ATOM 1514 N N . THR A 1 192 ? 4.444 -13.451 -18.805 1.00 33.22 192 THR A N 1
ATOM 1515 C CA . THR A 1 192 ? 3.882 -14.012 -20.053 1.00 33.22 192 THR A CA 1
ATOM 1516 C C . THR A 1 192 ? 2.355 -14.168 -20.047 1.00 33.22 192 THR A C 1
ATOM 1518 O O . THR A 1 192 ? 1.746 -14.183 -21.113 1.00 33.22 192 THR A O 1
ATOM 1521 N N . ARG A 1 193 ? 1.692 -14.261 -18.881 1.00 33.53 193 ARG A N 1
ATOM 1522 C CA . ARG A 1 193 ? 0.215 -14.164 -18.779 1.00 33.53 193 ARG A CA 1
ATOM 1523 C C . ARG A 1 193 ? -0.296 -12.722 -18.688 1.00 33.53 193 ARG A C 1
ATOM 1525 O O . ARG A 1 193 ? -1.437 -12.477 -19.075 1.00 33.53 193 ARG A O 1
ATOM 1532 N N . ARG A 1 194 ? 0.537 -11.785 -18.217 1.00 41.09 194 ARG A N 1
ATOM 1533 C CA . ARG A 1 194 ? 0.281 -10.332 -18.215 1.00 41.09 194 ARG A CA 1
ATOM 1534 C C . ARG A 1 194 ? 0.025 -9.787 -19.617 1.00 41.09 194 ARG A C 1
ATOM 1536 O O . ARG A 1 194 ? -0.876 -8.968 -19.762 1.00 41.09 194 ARG A O 1
ATOM 1543 N N . ASP A 1 195 ? 0.704 -10.324 -20.633 1.00 41.00 195 ASP A N 1
ATOM 1544 C CA . ASP A 1 195 ? 0.566 -9.931 -22.044 1.00 41.00 195 ASP A CA 1
ATOM 1545 C C . ASP A 1 195 ? -0.875 -9.987 -22.597 1.00 41.00 195 ASP A C 1
ATOM 1547 O O . ASP A 1 195 ? -1.133 -9.432 -23.656 1.00 41.00 195 ASP A O 1
ATOM 1551 N N . VAL A 1 196 ? -1.851 -10.631 -21.946 1.00 40.94 196 VAL A N 1
ATOM 1552 C CA . VAL A 1 196 ? -3.214 -10.755 -22.510 1.00 40.94 196 VAL A CA 1
ATOM 1553 C C . VAL A 1 196 ? -4.190 -9.687 -21.991 1.00 40.94 196 VAL A C 1
ATOM 1555 O O . VAL A 1 196 ? -5.048 -9.236 -22.752 1.00 40.94 196 VAL A O 1
ATOM 1558 N N . THR A 1 197 ? -4.066 -9.238 -20.736 1.00 41.69 197 THR A N 1
ATOM 1559 C CA . THR A 1 197 ? -4.963 -8.216 -20.147 1.00 41.69 197 THR A CA 1
ATOM 1560 C C . THR A 1 197 ? -4.326 -6.821 -20.141 1.00 41.69 197 THR A C 1
ATOM 1562 O O . THR A 1 197 ? -5.026 -5.858 -20.461 1.00 41.69 197 THR A O 1
ATOM 1565 N N . MET A 1 198 ? -3.007 -6.724 -19.894 1.00 50.38 198 MET A N 1
ATOM 1566 C CA . MET A 1 198 ? -2.215 -5.480 -19.984 1.00 50.38 198 MET A CA 1
ATOM 1567 C C . MET A 1 198 ? -2.236 -4.901 -21.398 1.00 50.38 198 MET A C 1
ATOM 1569 O O . MET A 1 198 ? -2.430 -3.694 -21.555 1.00 50.38 198 MET A O 1
ATOM 1573 N N . ASN A 1 199 ? -2.153 -5.776 -22.415 1.00 56.72 199 ASN A N 1
ATOM 1574 C CA . ASN A 1 199 ? -2.343 -5.378 -23.809 1.00 56.72 199 ASN A CA 1
ATOM 1575 C C . ASN A 1 199 ? -3.662 -4.617 -23.946 1.00 56.72 199 ASN A C 1
ATOM 1577 O O . ASN A 1 199 ? -3.687 -3.556 -24.532 1.00 56.72 199 ASN A O 1
ATOM 1581 N N . LYS A 1 200 ? -4.764 -5.015 -23.299 1.00 74.69 200 LYS A N 1
ATOM 1582 C CA . LYS A 1 200 ? -6.055 -4.383 -23.590 1.00 74.69 200 LYS A CA 1
ATOM 1583 C C . LYS A 1 200 ? -6.138 -2.900 -23.200 1.00 74.69 200 LYS A C 1
ATOM 1585 O O . LYS A 1 200 ? -6.516 -2.100 -24.047 1.00 74.69 200 LYS A O 1
ATOM 1590 N N . VAL A 1 201 ? -5.840 -2.500 -21.959 1.00 81.88 201 VAL A N 1
ATOM 1591 C CA . VAL A 1 201 ? -5.995 -1.078 -21.564 1.00 81.88 201 VAL A CA 1
ATOM 1592 C C . VAL A 1 201 ? -4.922 -0.208 -22.221 1.00 81.88 201 VAL A C 1
ATOM 1594 O O . VAL A 1 201 ? -5.240 0.870 -22.730 1.00 81.88 201 VAL A O 1
ATOM 1597 N N . ALA A 1 202 ? -3.673 -0.681 -22.265 1.00 80.69 202 ALA A N 1
ATOM 1598 C CA . ALA A 1 202 ? -2.580 0.035 -22.916 1.00 80.69 202 ALA A CA 1
ATOM 1599 C C . ALA A 1 202 ? -2.771 0.128 -24.443 1.00 80.69 202 ALA A C 1
ATOM 1601 O O . ALA A 1 202 ? -2.545 1.198 -25.011 1.00 80.69 202 ALA A O 1
ATOM 1602 N N . ASP A 1 203 ? -3.273 -0.925 -25.099 1.00 83.50 203 ASP A N 1
ATOM 1603 C CA . ASP A 1 203 ? -3.601 -0.931 -26.530 1.00 83.50 203 ASP A CA 1
ATOM 1604 C C . ASP A 1 203 ? -4.777 -0.011 -26.831 1.00 83.50 203 ASP A C 1
ATOM 1606 O O . ASP A 1 203 ? -4.722 0.745 -27.799 1.00 83.50 203 ASP A O 1
ATOM 1610 N N . LEU A 1 204 ? -5.842 -0.039 -26.021 1.00 88.25 204 LEU A N 1
ATOM 1611 C CA . LEU A 1 204 ? -6.979 0.871 -26.185 1.00 88.25 204 LEU A CA 1
ATOM 1612 C C . LEU A 1 204 ? -6.533 2.328 -26.036 1.00 88.25 204 LEU A C 1
ATOM 1614 O O . LEU A 1 204 ? -6.924 3.176 -26.841 1.00 88.25 204 LEU A O 1
ATOM 1618 N N . PHE A 1 205 ? -5.658 2.608 -25.067 1.00 88.19 205 PHE A N 1
ATOM 1619 C CA . PHE A 1 205 ? -5.038 3.919 -24.913 1.00 88.19 205 PHE A CA 1
ATOM 1620 C C . PHE A 1 205 ? -4.189 4.289 -26.140 1.00 88.19 205 PHE A C 1
ATOM 1622 O O . PHE A 1 205 ? -4.339 5.382 -26.683 1.00 88.19 205 PHE A O 1
ATOM 1629 N N . ALA A 1 206 ? -3.345 3.377 -26.633 1.00 85.50 206 ALA A N 1
ATOM 1630 C CA . ALA A 1 206 ? -2.520 3.593 -27.823 1.00 85.50 206 ALA A CA 1
ATOM 1631 C C . ALA A 1 206 ? -3.352 3.790 -29.106 1.00 85.50 206 ALA A C 1
ATOM 1633 O O . ALA A 1 206 ? -2.932 4.517 -30.005 1.00 85.50 206 ALA A O 1
ATOM 1634 N N . GLN A 1 207 ? -4.542 3.186 -29.175 1.00 89.12 207 GLN A N 1
ATOM 1635 C CA . GLN A 1 207 ? -5.530 3.356 -30.245 1.00 89.12 207 GLN A CA 1
ATOM 1636 C C . GLN A 1 207 ? -6.374 4.636 -30.098 1.00 89.12 207 GLN A C 1
ATOM 1638 O O . GLN A 1 207 ? -7.187 4.925 -30.974 1.00 89.12 207 GLN A O 1
ATOM 1643 N N . GLY A 1 208 ? -6.218 5.398 -29.009 1.00 89.50 208 GLY A N 1
ATOM 1644 C CA . GLY A 1 208 ? -7.002 6.607 -28.737 1.00 89.50 208 GLY A CA 1
ATOM 1645 C C . GLY A 1 208 ? -8.456 6.343 -28.327 1.00 89.50 208 GLY A C 1
ATOM 1646 O O . GLY A 1 208 ? -9.289 7.244 -28.401 1.00 89.50 208 GLY A O 1
ATOM 1647 N N . LYS A 1 209 ? -8.784 5.121 -27.892 1.00 93.38 209 LYS A N 1
ATOM 1648 C CA . LYS A 1 209 ? -10.132 4.710 -27.465 1.00 93.38 209 LYS A CA 1
ATOM 1649 C C . LYS A 1 209 ? -10.385 5.063 -25.998 1.00 93.38 209 LYS A C 1
ATOM 1651 O O . LYS A 1 209 ? -10.603 4.192 -25.156 1.00 93.38 209 LYS A O 1
ATOM 1656 N N . TYR A 1 210 ? -10.326 6.354 -25.683 1.00 93.44 210 TYR A N 1
ATOM 1657 C CA . TYR A 1 210 ? -10.374 6.840 -24.300 1.00 93.44 210 TYR A CA 1
ATOM 1658 C C . TYR A 1 210 ? -11.696 6.550 -23.581 1.00 93.44 210 TYR A C 1
ATOM 1660 O O . TYR A 1 210 ? -11.669 6.297 -22.381 1.00 93.44 210 TYR A O 1
ATOM 1668 N N . ASP A 1 211 ? -12.822 6.494 -24.298 1.00 93.81 211 ASP A N 1
ATOM 1669 C CA . ASP A 1 211 ? -14.113 6.120 -23.705 1.00 93.81 211 ASP A CA 1
ATOM 1670 C C . ASP A 1 211 ? -14.102 4.671 -23.191 1.00 93.81 211 ASP A C 1
ATOM 1672 O O . ASP A 1 211 ? -14.585 4.391 -22.096 1.00 93.81 211 ASP A O 1
ATOM 1676 N N . GLU A 1 212 ? -13.494 3.743 -23.940 1.00 93.69 212 GLU A N 1
ATOM 1677 C CA . GLU A 1 212 ? -13.356 2.342 -23.519 1.00 93.69 212 GLU A CA 1
ATOM 1678 C C . GLU A 1 212 ? -12.395 2.215 -22.325 1.00 93.69 212 GLU A C 1
ATOM 1680 O O . GLU A 1 212 ? -12.680 1.475 -21.382 1.00 93.69 212 GLU A O 1
ATOM 1685 N N . VAL A 1 213 ? -11.289 2.972 -22.328 1.00 92.88 213 VAL A N 1
ATOM 1686 C CA . VAL A 1 213 ? -10.349 3.048 -21.192 1.00 92.88 213 VAL A CA 1
ATOM 1687 C C . VAL A 1 213 ? -11.062 3.562 -19.940 1.00 92.88 213 VAL A C 1
ATOM 1689 O O . VAL A 1 213 ? -10.954 2.953 -18.875 1.00 92.88 213 VAL A O 1
ATOM 1692 N N . TRP A 1 214 ? -11.836 4.642 -20.069 1.00 94.81 214 TRP A N 1
ATOM 1693 C CA . TRP A 1 214 ? -12.630 5.186 -18.973 1.00 94.81 214 TRP A CA 1
ATOM 1694 C C . TRP A 1 214 ? -13.619 4.157 -18.434 1.00 94.81 214 TRP A C 1
ATOM 1696 O O . TRP A 1 214 ? -13.693 3.961 -17.226 1.00 94.81 214 TRP A O 1
ATOM 1706 N N . GLN A 1 215 ? -14.364 3.474 -19.303 1.00 94.19 215 GLN A N 1
ATOM 1707 C CA . GLN A 1 215 ? -15.355 2.491 -18.869 1.00 94.19 215 GLN A CA 1
ATOM 1708 C C . GLN A 1 215 ? -14.721 1.305 -18.131 1.00 94.19 215 GLN A C 1
ATOM 1710 O O . GLN A 1 215 ? -15.251 0.871 -17.110 1.00 94.19 215 GLN A O 1
ATOM 1715 N N . ILE A 1 216 ? -13.561 0.816 -18.581 1.00 91.94 216 ILE A N 1
ATOM 1716 C CA . ILE A 1 216 ? -12.852 -0.287 -17.913 1.00 91.94 216 ILE A CA 1
ATOM 1717 C C . ILE A 1 216 ? -12.318 0.137 -16.536 1.00 91.94 216 ILE A C 1
ATOM 1719 O O . ILE A 1 216 ? -12.453 -0.616 -15.574 1.00 91.94 216 ILE A O 1
ATOM 1723 N N . CYS A 1 217 ? -11.714 1.322 -16.427 1.00 94.44 217 CYS A N 1
ATOM 1724 C CA . CYS A 1 217 ? -11.031 1.756 -15.204 1.00 94.44 217 CYS A CA 1
ATOM 1725 C C . CYS A 1 217 ? -11.962 2.475 -14.213 1.00 94.44 217 CYS A C 1
ATOM 1727 O O . CYS A 1 217 ? -11.931 2.221 -13.011 1.00 94.44 217 CYS A O 1
ATOM 1729 N N . CYS A 1 218 ? -12.796 3.383 -14.712 1.00 96.75 218 CYS A N 1
ATOM 1730 C CA . CYS A 1 218 ? -13.608 4.316 -13.930 1.00 96.75 218 CYS A CA 1
ATOM 1731 C C . CYS A 1 218 ? -15.116 4.031 -14.008 1.00 96.75 218 CYS A C 1
ATOM 1733 O O . CYS A 1 218 ? -15.884 4.706 -13.324 1.00 96.75 218 CYS A O 1
ATOM 1735 N N . GLY A 1 219 ? -15.559 3.028 -14.779 1.00 95.56 219 GLY A N 1
ATOM 1736 C CA . GLY A 1 219 ? -16.984 2.704 -14.955 1.00 95.56 219 GLY A CA 1
ATOM 1737 C C . GLY A 1 219 ? -17.707 2.295 -13.667 1.00 95.56 219 GLY A C 1
ATOM 1738 O O . GLY A 1 219 ? -18.931 2.351 -13.596 1.00 95.56 219 GLY A O 1
ATOM 1739 N N . PHE A 1 220 ? -16.978 1.958 -12.595 1.00 95.75 220 PHE A N 1
ATOM 1740 C CA . PHE A 1 220 ? -17.592 1.745 -11.280 1.00 95.75 220 PHE A CA 1
ATOM 1741 C C . PHE A 1 220 ? -18.289 3.007 -10.735 1.00 95.75 220 PHE A C 1
ATOM 1743 O O . PHE A 1 220 ? -19.208 2.878 -9.934 1.00 95.75 220 PHE A O 1
ATOM 1750 N N . LEU A 1 221 ? -17.903 4.208 -11.188 1.00 97.19 221 LEU A N 1
ATOM 1751 C CA . LEU A 1 221 ? -18.549 5.480 -10.840 1.00 97.19 221 LEU A CA 1
ATOM 1752 C C . LEU A 1 221 ? -19.907 5.685 -11.538 1.00 97.19 221 LEU A C 1
ATOM 1754 O O . LEU A 1 221 ? -20.621 6.632 -11.206 1.00 97.19 221 LEU A O 1
ATOM 1758 N N . ASP A 1 222 ? -20.236 4.856 -12.532 1.00 95.75 222 ASP A N 1
ATOM 1759 C CA . ASP A 1 222 ? -21.487 4.906 -13.302 1.00 95.75 222 ASP A CA 1
ATOM 1760 C C . ASP A 1 222 ? -22.538 3.902 -12.783 1.00 95.75 222 ASP A C 1
ATOM 1762 O O . ASP A 1 222 ? -23.646 3.829 -13.314 1.00 95.75 222 ASP A O 1
ATOM 1766 N N . LEU A 1 223 ? -22.214 3.112 -11.753 1.00 97.25 223 LEU A N 1
ATOM 1767 C CA . LEU A 1 223 ? -23.125 2.103 -11.213 1.00 97.25 223 LEU A CA 1
ATOM 1768 C C . LEU A 1 223 ? -24.250 2.738 -10.389 1.00 97.25 223 LEU A C 1
ATOM 1770 O O . LEU A 1 223 ? -24.018 3.651 -9.594 1.00 97.25 223 LEU A O 1
ATOM 1774 N N . SER A 1 224 ? -25.452 2.171 -10.508 1.00 97.31 224 SER A N 1
ATOM 1775 C CA . SER A 1 224 ? -26.493 2.359 -9.494 1.00 97.31 224 SER A CA 1
ATOM 1776 C C . SER A 1 224 ? -26.138 1.598 -8.216 1.00 97.31 224 SER A C 1
ATOM 1778 O O . SER A 1 224 ? -25.413 0.593 -8.257 1.00 97.31 224 SER A O 1
ATOM 1780 N N . ILE A 1 225 ? -26.712 1.997 -7.078 1.00 97.69 225 ILE A N 1
ATOM 1781 C CA . ILE A 1 225 ? -26.535 1.239 -5.830 1.00 97.69 225 ILE A CA 1
ATOM 1782 C C . ILE A 1 225 ? -27.011 -0.223 -5.959 1.00 97.69 225 ILE A C 1
ATOM 1784 O O . ILE A 1 225 ? -26.425 -1.132 -5.370 1.00 97.69 225 ILE A O 1
ATOM 1788 N N . ALA A 1 226 ? -28.028 -0.482 -6.787 1.00 97.75 226 ALA A N 1
ATOM 1789 C CA . ALA A 1 226 ? -28.521 -1.831 -7.057 1.00 97.75 226 ALA A CA 1
ATOM 1790 C C . ALA A 1 226 ? -27.509 -2.671 -7.858 1.00 97.75 226 ALA A C 1
ATOM 1792 O O . ALA A 1 226 ? -27.274 -3.837 -7.530 1.00 97.75 226 ALA A O 1
ATOM 1793 N N . ASP A 1 227 ? -26.871 -2.086 -8.877 1.00 98.06 227 ASP A N 1
ATOM 1794 C CA . ASP A 1 227 ? -25.830 -2.765 -9.656 1.00 98.06 227 ASP A CA 1
ATOM 1795 C C . ASP A 1 227 ? -24.590 -3.051 -8.805 1.00 98.06 227 ASP A C 1
ATOM 1797 O O . ASP A 1 227 ? -24.019 -4.141 -8.899 1.00 98.06 227 ASP A O 1
ATOM 1801 N N . PHE A 1 228 ? -24.218 -2.108 -7.934 1.00 98.31 228 PHE A N 1
ATOM 1802 C CA . PHE A 1 228 ? -23.147 -2.278 -6.955 1.00 98.31 228 PHE A CA 1
ATOM 1803 C C . PHE A 1 228 ? -23.410 -3.501 -6.064 1.00 98.31 228 PHE A C 1
ATOM 1805 O O . PHE A 1 228 ? -22.564 -4.394 -5.961 1.00 98.31 228 PHE A O 1
ATOM 1812 N N . MET A 1 229 ? -24.608 -3.588 -5.474 1.00 98.19 229 MET A N 1
ATOM 1813 C CA . MET A 1 229 ? -24.987 -4.719 -4.622 1.00 98.19 229 MET A CA 1
ATOM 1814 C C . MET A 1 229 ? -25.058 -6.036 -5.395 1.00 98.19 229 MET A C 1
ATOM 1816 O O . MET A 1 229 ? -24.634 -7.072 -4.886 1.00 98.19 229 MET A O 1
ATOM 1820 N N . ARG A 1 230 ? -25.514 -6.020 -6.652 1.00 98.38 230 ARG A N 1
ATOM 1821 C CA . ARG A 1 230 ? -25.512 -7.216 -7.506 1.00 98.38 230 ARG A CA 1
ATOM 1822 C C . ARG A 1 230 ? -24.095 -7.754 -7.729 1.00 98.38 230 ARG A C 1
ATOM 1824 O O . ARG A 1 230 ? -23.903 -8.971 -7.707 1.00 98.38 230 ARG A O 1
ATOM 1831 N N . ILE A 1 231 ? -23.110 -6.875 -7.929 1.00 98.00 231 ILE A N 1
ATOM 1832 C CA . ILE A 1 231 ? -21.697 -7.263 -8.058 1.00 98.00 231 ILE A CA 1
ATOM 1833 C C . ILE A 1 231 ? -21.197 -7.880 -6.749 1.00 98.00 231 ILE A C 1
ATOM 1835 O O . ILE A 1 231 ? -20.655 -8.987 -6.779 1.00 98.00 231 ILE A O 1
ATOM 1839 N N . GLN A 1 232 ? -21.419 -7.203 -5.619 1.00 98.25 232 GLN A N 1
ATOM 1840 C CA . GLN A 1 232 ? -20.983 -7.678 -4.306 1.00 98.25 232 GLN A CA 1
ATOM 1841 C C . GLN A 1 232 ? -21.587 -9.034 -3.941 1.00 98.25 232 GLN A C 1
ATOM 1843 O O . GLN A 1 232 ? -20.846 -9.946 -3.583 1.00 98.25 232 GLN A O 1
ATOM 1848 N N . ASN A 1 233 ? -22.900 -9.201 -4.103 1.00 98.00 233 ASN A N 1
ATOM 1849 C CA . ASN A 1 233 ? -23.592 -10.443 -3.767 1.00 98.00 233 ASN A CA 1
ATOM 1850 C C . ASN A 1 233 ? -23.080 -11.607 -4.620 1.00 98.00 233 ASN A C 1
ATOM 1852 O O . ASN A 1 233 ? -22.729 -12.660 -4.092 1.00 98.00 233 ASN A O 1
ATOM 1856 N N . ARG A 1 234 ? -22.966 -11.410 -5.941 1.00 98.00 234 ARG A N 1
ATOM 1857 C CA . ARG A 1 234 ? -22.456 -12.446 -6.849 1.00 98.00 234 ARG A CA 1
ATOM 1858 C C . ARG A 1 234 ? -21.039 -12.882 -6.470 1.00 98.00 234 ARG A C 1
ATOM 1860 O O . ARG A 1 234 ? -20.771 -14.078 -6.403 1.00 98.00 234 ARG A O 1
ATOM 1867 N N . LEU A 1 235 ? -20.141 -11.922 -6.243 1.00 98.38 235 LEU A N 1
ATOM 1868 C CA . LEU A 1 235 ? -18.743 -12.218 -5.924 1.00 98.38 235 LEU A CA 1
ATOM 1869 C C . LEU A 1 235 ? -18.587 -12.823 -4.525 1.00 98.38 235 LEU A C 1
ATOM 1871 O O . LEU A 1 235 ? -17.742 -13.697 -4.341 1.00 98.38 235 LEU A O 1
ATOM 1875 N N . LEU A 1 236 ? -19.407 -12.418 -3.550 1.00 98.44 236 LEU A N 1
ATOM 1876 C CA . LEU A 1 236 ? -19.409 -13.034 -2.225 1.00 98.44 236 LEU A CA 1
ATOM 1877 C C . LEU A 1 236 ? -19.813 -14.510 -2.304 1.00 98.44 236 LEU A C 1
ATOM 1879 O O . LEU A 1 236 ? -19.142 -15.347 -1.709 1.00 98.44 236 LEU A O 1
ATOM 1883 N N . LEU A 1 237 ? -20.858 -14.852 -3.063 1.00 97.75 237 LEU A N 1
ATOM 1884 C CA . LEU A 1 237 ? -21.281 -16.247 -3.232 1.00 97.75 237 LEU A CA 1
ATOM 1885 C C . LEU A 1 237 ? -20.198 -17.099 -3.911 1.00 97.75 237 LEU A C 1
ATOM 1887 O O . LEU A 1 237 ? -19.942 -18.233 -3.497 1.00 97.75 237 LEU A O 1
ATOM 1891 N N . GLU A 1 238 ? -19.504 -16.544 -4.909 1.00 97.19 238 GLU A N 1
ATOM 1892 C CA . GLU A 1 238 ? -18.333 -17.192 -5.509 1.00 97.19 238 GLU A CA 1
ATOM 1893 C C . GLU A 1 238 ? -17.231 -17.429 -4.465 1.00 97.19 238 GLU A C 1
ATOM 1895 O O . GLU A 1 238 ? -16.700 -18.540 -4.347 1.00 97.19 238 GLU A O 1
ATOM 1900 N N . GLN A 1 239 ? -16.925 -16.403 -3.668 1.00 97.75 239 GLN A N 1
ATOM 1901 C CA . GLN A 1 239 ? -15.915 -16.459 -2.621 1.00 97.75 239 GLN A CA 1
ATOM 1902 C C . GLN A 1 239 ? -16.268 -17.504 -1.553 1.00 97.75 239 GLN A C 1
ATOM 1904 O O . GLN A 1 239 ? -15.425 -18.333 -1.219 1.00 97.75 239 GLN A O 1
ATOM 1909 N N . ILE A 1 240 ? -17.515 -17.547 -1.080 1.00 96.75 240 ILE A N 1
ATOM 1910 C CA . ILE A 1 240 ? -18.031 -18.572 -0.161 1.00 96.75 240 ILE A CA 1
ATOM 1911 C C . ILE A 1 240 ? -17.779 -19.979 -0.727 1.00 96.75 240 ILE A C 1
ATOM 1913 O O . ILE A 1 240 ? -17.283 -20.861 -0.022 1.00 96.75 240 ILE A O 1
ATOM 1917 N N . GLY A 1 241 ? -18.022 -20.189 -2.023 1.00 95.50 241 GLY A N 1
ATOM 1918 C CA . GLY A 1 241 ? -17.723 -21.455 -2.696 1.00 95.50 241 GLY A CA 1
ATOM 1919 C C . GLY A 1 241 ? -16.234 -21.830 -2.701 1.00 95.50 241 GLY A C 1
ATOM 1920 O O . GLY A 1 241 ? -15.891 -23.015 -2.717 1.00 95.50 241 GLY A O 1
ATOM 1921 N N . LEU A 1 242 ? -15.314 -20.862 -2.706 1.00 95.75 242 LEU A N 1
ATOM 1922 C CA . LEU A 1 242 ? -13.875 -21.118 -2.546 1.00 95.75 242 LEU A CA 1
ATOM 1923 C C . LEU A 1 242 ? -13.523 -21.462 -1.095 1.00 95.75 242 LEU A C 1
ATOM 1925 O O . LEU A 1 242 ? -12.784 -22.416 -0.856 1.00 95.75 242 LEU A O 1
ATOM 1929 N N . LEU A 1 243 ? -14.090 -20.725 -0.143 1.00 95.00 243 LEU A N 1
ATOM 1930 C CA . LEU A 1 243 ? -13.836 -20.862 1.291 1.00 95.00 243 LEU A CA 1
ATOM 1931 C C . LEU A 1 243 ? -14.262 -22.231 1.835 1.00 95.00 243 LEU A C 1
ATOM 1933 O O . LEU A 1 243 ? -13.522 -22.847 2.599 1.00 95.00 243 LEU A O 1
ATOM 1937 N N . LYS A 1 244 ? -15.401 -22.761 1.375 1.00 93.06 244 LYS A N 1
ATOM 1938 C CA . LYS A 1 244 ? -15.894 -24.105 1.741 1.00 93.06 244 LYS A CA 1
ATOM 1939 C C . LYS A 1 244 ? -14.894 -25.230 1.420 1.00 93.06 244 LYS A C 1
ATOM 1941 O O . LYS A 1 244 ? -14.930 -26.293 2.038 1.00 93.06 244 LYS A O 1
ATOM 1946 N N . ARG A 1 245 ? -13.999 -25.007 0.450 1.00 92.81 245 ARG A N 1
ATOM 1947 C CA . ARG A 1 245 ? -13.061 -26.008 -0.086 1.00 92.81 245 ARG A CA 1
ATOM 1948 C C . ARG A 1 245 ? -11.647 -25.925 0.494 1.00 92.81 245 ARG A C 1
ATOM 1950 O O . ARG A 1 245 ? -10.794 -26.692 0.056 1.00 92.81 245 ARG A O 1
ATOM 1957 N N . CYS A 1 246 ? -11.375 -25.027 1.442 1.00 94.25 246 CYS A N 1
ATOM 1958 C CA . CYS A 1 246 ? -10.045 -24.886 2.038 1.00 94.25 246 CYS A CA 1
ATOM 1959 C C . CYS A 1 246 ? -10.063 -24.983 3.572 1.00 94.25 246 CYS A C 1
ATOM 1961 O O . CYS A 1 246 ? -11.045 -24.626 4.223 1.00 94.25 246 CYS A O 1
ATOM 1963 N N . GLU A 1 247 ? -8.948 -25.450 4.151 1.00 95.62 247 GLU A N 1
ATOM 1964 C CA . GLU A 1 247 ? -8.781 -25.629 5.606 1.00 95.62 247 GLU A CA 1
ATOM 1965 C C . GLU A 1 247 ? -8.998 -24.311 6.363 1.00 95.62 247 GLU A C 1
ATOM 1967 O O . GLU A 1 247 ? -9.681 -24.291 7.387 1.00 95.62 247 GLU A O 1
ATOM 1972 N N . LEU A 1 248 ? -8.454 -23.200 5.845 1.00 95.12 248 LEU A N 1
ATOM 1973 C CA . LEU A 1 248 ? -8.605 -21.894 6.483 1.00 95.12 248 LEU A CA 1
ATOM 1974 C C . LEU A 1 248 ? -10.075 -21.472 6.533 1.00 95.12 248 LEU A C 1
ATOM 1976 O O . LEU A 1 248 ? -10.546 -21.088 7.596 1.00 95.12 248 LEU A O 1
ATOM 1980 N N . GLY A 1 249 ? -10.791 -21.567 5.408 1.00 94.62 249 GLY A N 1
ATOM 1981 C CA . GLY A 1 249 ? -12.191 -21.158 5.310 1.00 94.62 249 GLY A CA 1
ATOM 1982 C C . GLY A 1 249 ? -13.088 -21.951 6.257 1.00 94.62 249 GLY A C 1
ATOM 1983 O O . GLY A 1 249 ? -13.872 -21.358 6.990 1.00 94.62 249 GLY A O 1
ATOM 1984 N N . GLN A 1 250 ? -12.910 -23.272 6.320 1.00 93.38 250 GLN A N 1
ATOM 1985 C CA . GLN A 1 250 ? -13.654 -24.136 7.247 1.00 93.38 250 GLN A CA 1
ATOM 1986 C C . GLN A 1 250 ? -13.422 -23.761 8.717 1.00 93.38 250 GLN A C 1
ATOM 1988 O O . GLN A 1 250 ? -14.359 -23.786 9.510 1.00 93.38 250 GLN A O 1
ATOM 1993 N N . ARG A 1 251 ? -12.187 -23.383 9.075 1.00 94.31 251 ARG A N 1
ATOM 1994 C CA . ARG A 1 251 ? -11.824 -22.943 10.430 1.00 94.31 251 ARG A CA 1
ATOM 1995 C C . ARG A 1 251 ? -12.449 -21.602 10.795 1.00 94.31 251 ARG A C 1
ATOM 1997 O O . ARG A 1 251 ? -13.048 -21.495 11.855 1.00 94.31 251 ARG A O 1
ATOM 2004 N N . VAL A 1 252 ? -12.287 -20.582 9.953 1.00 93.94 252 VAL A N 1
ATOM 2005 C CA . VAL A 1 252 ? -12.720 -19.216 10.302 1.00 93.94 252 VAL A CA 1
ATOM 2006 C C . VAL A 1 252 ? -14.232 -19.018 10.163 1.00 93.94 252 VAL A C 1
ATOM 2008 O O . VAL A 1 252 ? -14.785 -18.135 10.806 1.00 93.94 252 VAL A O 1
ATOM 2011 N N . MET A 1 253 ? -14.911 -19.843 9.356 1.00 94.62 253 MET A N 1
ATOM 2012 C CA . MET A 1 253 ? -16.377 -19.871 9.288 1.00 94.62 253 MET A CA 1
ATOM 2013 C C . MET A 1 253 ? -17.005 -20.757 10.374 1.00 94.62 253 MET A C 1
ATOM 2015 O O . MET A 1 253 ? -18.217 -20.917 10.373 1.00 94.62 253 MET A O 1
ATOM 2019 N N . ASP A 1 254 ? -16.209 -21.352 11.270 1.00 90.25 254 ASP A N 1
ATOM 2020 C CA . ASP A 1 254 ? -16.671 -22.267 12.327 1.00 90.25 254 ASP A CA 1
ATOM 2021 C C . ASP A 1 254 ? -17.564 -23.409 11.796 1.00 90.25 254 ASP A C 1
ATOM 2023 O O . ASP A 1 254 ? -18.609 -23.749 12.343 1.00 90.25 254 ASP A O 1
ATOM 2027 N N . GLY A 1 255 ? -17.189 -23.966 10.639 1.00 86.94 255 GLY A N 1
ATOM 2028 C CA . GLY A 1 255 ? -17.969 -25.002 9.957 1.00 86.94 255 GLY A CA 1
ATOM 2029 C C . GLY A 1 255 ? -19.285 -24.531 9.318 1.00 86.94 255 GLY A C 1
ATOM 2030 O O . GLY A 1 255 ? -19.986 -25.359 8.733 1.00 86.94 255 GLY A O 1
ATOM 2031 N N . ALA A 1 256 ? -19.622 -23.236 9.372 1.00 91.38 256 ALA A N 1
ATOM 2032 C CA . ALA A 1 256 ? -20.808 -22.695 8.716 1.00 91.38 256 ALA A CA 1
ATOM 2033 C C . ALA A 1 256 ? -20.752 -22.884 7.190 1.00 91.38 256 ALA A C 1
ATOM 2035 O O . ALA A 1 256 ? -19.699 -22.779 6.552 1.00 91.38 256 ALA A O 1
ATOM 2036 N N . ASN A 1 257 ? -21.919 -23.131 6.593 1.00 91.88 257 ASN A N 1
ATOM 2037 C CA . ASN A 1 257 ? -22.070 -23.411 5.166 1.00 91.88 257 ASN A CA 1
ATOM 2038 C C . ASN A 1 257 ? -23.128 -22.498 4.513 1.00 91.88 257 ASN A C 1
ATOM 2040 O O . ASN A 1 257 ? -24.076 -23.016 3.928 1.00 91.88 257 ASN A O 1
ATOM 2044 N N . PRO A 1 258 ? -22.989 -21.161 4.589 1.00 95.44 258 PRO A N 1
ATOM 2045 C CA . PRO A 1 258 ? -24.011 -20.244 4.088 1.00 95.44 258 PRO A CA 1
ATOM 2046 C C . PRO A 1 258 ? -24.196 -20.371 2.572 1.00 95.44 258 PRO A C 1
ATOM 2048 O O . PRO A 1 258 ? -23.230 -20.605 1.834 1.00 95.44 258 PRO A O 1
ATOM 2051 N N . GLU A 1 259 ? -25.429 -20.223 2.103 1.00 93.88 259 GLU A N 1
ATOM 2052 C CA . GLU A 1 259 ? -25.804 -20.213 0.682 1.00 93.88 259 GLU A CA 1
ATOM 2053 C C . GLU A 1 259 ? -26.345 -18.852 0.230 1.00 93.88 259 GLU A C 1
ATOM 2055 O O . GLU A 1 259 ? -26.395 -18.577 -0.970 1.00 93.88 259 GLU A O 1
ATOM 2060 N N . THR A 1 260 ? -26.669 -17.973 1.180 1.00 96.00 260 THR A N 1
ATOM 2061 C CA . THR A 1 260 ? -27.119 -16.598 0.937 1.00 96.00 260 THR A CA 1
ATOM 2062 C C . THR A 1 260 ? -26.235 -15.574 1.652 1.00 96.00 260 THR A C 1
ATOM 2064 O O . THR A 1 260 ? -25.415 -15.911 2.511 1.00 96.00 260 THR A O 1
ATOM 2067 N N . VAL A 1 261 ? -26.380 -14.298 1.281 1.00 95.81 261 VAL A N 1
ATOM 2068 C CA . VAL A 1 261 ? -25.661 -13.189 1.931 1.00 95.81 261 VAL A CA 1
ATOM 2069 C C . VAL A 1 261 ? -26.149 -13.014 3.371 1.00 95.81 261 VAL A C 1
ATOM 2071 O O . VAL A 1 261 ? -25.357 -12.740 4.270 1.00 95.81 261 VAL A O 1
ATOM 2074 N N . GLU A 1 262 ? -27.443 -13.209 3.595 1.00 95.44 262 GLU A N 1
ATOM 2075 C CA . GLU A 1 262 ? -28.101 -13.133 4.894 1.00 95.44 262 GLU A CA 1
ATOM 2076 C C . GLU A 1 262 ? -27.592 -14.243 5.821 1.00 95.44 262 GLU A C 1
ATOM 2078 O O . GLU A 1 262 ? -27.072 -13.948 6.894 1.00 95.44 262 GLU A O 1
ATOM 2083 N N . GLU A 1 263 ? -27.597 -15.500 5.366 1.00 96.12 263 GLU A N 1
ATOM 2084 C CA . GLU A 1 263 ? -27.028 -16.622 6.129 1.00 96.12 263 GLU A CA 1
ATOM 2085 C C . GLU A 1 263 ? -25.539 -16.423 6.421 1.00 96.12 263 GLU A C 1
ATOM 2087 O O . GLU A 1 263 ? -25.059 -16.756 7.505 1.00 96.12 263 GLU A O 1
ATOM 2092 N N . PHE A 1 264 ? -24.787 -15.862 5.469 1.00 96.62 264 PHE A N 1
ATOM 2093 C CA . PHE A 1 264 ? -23.380 -15.539 5.682 1.00 96.62 264 PHE A CA 1
ATOM 2094 C C . PHE A 1 264 ? -23.208 -14.522 6.818 1.00 96.62 264 PHE A C 1
ATOM 2096 O O . PHE A 1 264 ? -22.367 -14.722 7.693 1.00 96.62 264 PHE A O 1
ATOM 2103 N N . ARG A 1 265 ? -24.022 -13.460 6.850 1.00 95.12 265 ARG A N 1
ATOM 2104 C CA . ARG A 1 265 ? -23.983 -12.437 7.910 1.00 95.12 265 ARG A CA 1
ATOM 2105 C C . ARG A 1 265 ? -24.455 -12.964 9.266 1.00 95.12 265 ARG A C 1
ATOM 2107 O O . ARG A 1 265 ? -23.951 -12.494 10.289 1.00 95.12 265 ARG A O 1
ATOM 2114 N N . ASP A 1 266 ? -25.369 -13.924 9.278 1.00 93.06 266 ASP A N 1
ATOM 2115 C CA . ASP A 1 266 ? -25.946 -14.469 10.508 1.00 93.06 266 ASP A CA 1
ATOM 2116 C C . ASP A 1 266 ? -25.067 -15.558 11.139 1.00 93.06 266 ASP A C 1
ATOM 2118 O O . ASP A 1 266 ? -24.906 -15.599 12.362 1.00 93.06 266 ASP A O 1
ATOM 2122 N N . CYS A 1 267 ? -24.473 -16.435 10.324 1.00 93.62 267 CYS A N 1
ATOM 2123 C CA . CYS A 1 267 ? -23.773 -17.625 10.812 1.00 93.62 267 CYS A CA 1
ATOM 2124 C C . CYS A 1 267 ? -22.245 -17.488 10.861 1.00 93.62 267 CYS A C 1
ATOM 2126 O O . CYS A 1 267 ? -21.617 -18.137 11.694 1.00 93.62 267 CYS A O 1
ATOM 2128 N N . VAL A 1 268 ? -21.625 -16.678 9.994 1.00 95.94 268 VAL A N 1
ATOM 2129 C CA . VAL A 1 268 ? -20.157 -16.539 9.959 1.00 95.94 268 VAL A CA 1
ATOM 2130 C C . VAL A 1 268 ? -19.714 -15.472 10.964 1.00 95.94 268 VAL A C 1
ATOM 2132 O O . VAL A 1 268 ? -20.228 -14.354 10.912 1.00 95.94 268 VAL A O 1
ATOM 2135 N N . PRO A 1 269 ? -18.763 -15.751 11.873 1.00 94.62 269 PRO A N 1
ATOM 2136 C CA . PRO A 1 269 ? -18.335 -14.778 12.875 1.00 94.62 269 PRO A CA 1
ATOM 2137 C C . PRO A 1 269 ? -17.539 -13.616 12.263 1.00 94.62 269 PRO A C 1
ATOM 2139 O O . PRO A 1 269 ? -16.890 -13.755 11.226 1.00 94.62 269 PRO A O 1
ATOM 2142 N N . LEU A 1 270 ? -17.556 -12.464 12.940 1.00 95.19 270 LEU A N 1
ATOM 2143 C CA . LEU A 1 270 ? -16.587 -11.392 12.693 1.00 95.19 270 LEU A CA 1
ATOM 2144 C C . LEU A 1 270 ? -15.194 -11.873 13.115 1.00 95.19 270 LEU A C 1
ATOM 2146 O O . LEU A 1 270 ? -15.051 -12.467 14.183 1.00 95.19 270 LEU A O 1
ATOM 2150 N N . THR A 1 271 ? -14.174 -11.580 12.312 1.00 95.38 271 THR A N 1
ATOM 2151 C CA . THR A 1 271 ? -12.802 -12.053 12.553 1.00 95.38 271 THR A CA 1
ATOM 2152 C C . THR A 1 271 ? -11.816 -10.908 12.760 1.00 95.38 271 THR A C 1
ATOM 2154 O O . THR A 1 271 ? -12.053 -9.753 12.393 1.00 95.38 271 THR A O 1
ATOM 2157 N N . THR A 1 272 ? -10.671 -11.243 13.345 1.00 92.75 272 THR A N 1
ATOM 2158 C CA . THR A 1 272 ? -9.513 -10.368 13.548 1.00 92.75 272 THR A CA 1
ATOM 2159 C C . THR A 1 272 ? -8.250 -11.055 13.036 1.00 92.75 272 THR A C 1
ATOM 2161 O O . THR A 1 272 ? -8.266 -12.220 12.649 1.00 92.75 272 THR A O 1
ATOM 2164 N N . TYR A 1 273 ? -7.105 -10.365 13.041 1.00 92.25 273 TYR A N 1
ATOM 2165 C CA . TYR A 1 273 ? -5.881 -10.955 12.484 1.00 92.25 273 TYR A CA 1
ATOM 2166 C C . TYR A 1 273 ? -5.408 -12.186 13.279 1.00 92.25 273 TYR A C 1
ATOM 2168 O O . TYR A 1 273 ? -4.741 -13.063 12.727 1.00 92.25 273 TYR A O 1
ATOM 2176 N N . ALA A 1 274 ? -5.790 -12.288 14.557 1.00 90.75 274 ALA A N 1
ATOM 2177 C CA . ALA A 1 274 ? -5.467 -13.425 15.413 1.00 90.75 274 ALA A CA 1
ATOM 2178 C C . ALA A 1 274 ? -5.971 -14.761 14.836 1.00 90.75 274 ALA A C 1
ATOM 2180 O O . ALA A 1 274 ? -5.251 -15.757 14.913 1.00 90.75 274 ALA A O 1
ATOM 2181 N N . ASP A 1 275 ? -7.128 -14.762 14.169 1.00 94.44 275 ASP A N 1
ATOM 2182 C CA . ASP A 1 275 ? -7.728 -15.958 13.559 1.00 94.44 275 ASP A CA 1
ATOM 2183 C C . ASP A 1 275 ? -6.876 -16.510 12.401 1.00 94.44 275 ASP A C 1
ATOM 2185 O O . ASP A 1 275 ? -6.832 -17.713 12.134 1.00 94.44 275 ASP A O 1
ATOM 2189 N N . TYR A 1 276 ? -6.125 -15.626 11.742 1.00 95.62 276 TYR A N 1
ATOM 2190 C CA . TYR A 1 276 ? -5.292 -15.943 10.583 1.00 95.62 276 TYR A CA 1
ATOM 2191 C C . TYR A 1 276 ? -3.812 -16.123 10.936 1.00 95.62 276 TYR A C 1
ATOM 2193 O O . TYR A 1 276 ? -3.066 -16.773 10.192 1.00 95.62 276 TYR A O 1
ATOM 2201 N N . ALA A 1 277 ? -3.366 -15.569 12.067 1.00 92.31 277 ALA A N 1
ATOM 2202 C CA . ALA A 1 277 ? -1.970 -15.552 12.494 1.00 92.31 277 ALA A CA 1
ATOM 2203 C C . ALA A 1 277 ? -1.285 -16.939 12.481 1.00 92.31 277 ALA A C 1
ATOM 2205 O O . ALA A 1 277 ? -0.164 -17.023 11.963 1.00 92.31 277 ALA A O 1
ATOM 2206 N N . PRO A 1 278 ? -1.916 -18.048 12.930 1.00 92.44 278 PRO A N 1
ATOM 2207 C CA . PRO A 1 278 ? -1.297 -19.379 12.895 1.00 92.44 278 PRO A CA 1
ATOM 2208 C C . PRO A 1 278 ? -0.876 -19.851 11.494 1.00 92.44 278 PRO A C 1
ATOM 2210 O O . PRO A 1 278 ? 0.055 -20.656 11.370 1.00 92.44 278 PRO A O 1
ATOM 2213 N N . TYR A 1 279 ? -1.539 -19.343 10.451 1.00 93.50 279 TYR A N 1
ATOM 2214 C CA . TYR A 1 279 ? -1.344 -19.735 9.055 1.00 93.50 279 TYR A CA 1
ATOM 2215 C C . TYR A 1 279 ? -0.526 -18.698 8.281 1.00 93.50 279 TYR A C 1
ATOM 2217 O O . TYR A 1 279 ? 0.486 -19.040 7.661 1.00 93.50 279 TYR A O 1
ATOM 2225 N N . LEU A 1 280 ? -0.933 -17.424 8.336 1.00 93.50 280 LEU A N 1
ATOM 2226 C CA . LEU A 1 280 ? -0.363 -16.361 7.504 1.00 93.50 280 LEU A CA 1
ATOM 2227 C C . LEU A 1 280 ? 1.035 -15.941 7.962 1.00 93.50 280 LEU A C 1
ATOM 2229 O O . LEU A 1 280 ? 1.886 -15.682 7.116 1.00 93.50 280 LEU A O 1
ATOM 2233 N N . LEU A 1 281 ? 1.338 -15.980 9.268 1.00 87.00 281 LEU A N 1
ATOM 2234 C CA . LEU A 1 281 ? 2.700 -15.705 9.761 1.00 87.00 281 LEU A CA 1
ATOM 2235 C C . LEU A 1 281 ? 3.717 -16.734 9.251 1.00 87.00 281 LEU A C 1
ATOM 2237 O O . LEU A 1 281 ? 4.878 -16.409 9.004 1.00 87.00 281 LEU A O 1
ATOM 2241 N N . LYS A 1 282 ? 3.265 -17.976 9.052 1.00 86.94 282 LYS A N 1
ATOM 2242 C CA . LYS A 1 282 ? 4.053 -19.063 8.456 1.00 86.94 282 LYS A CA 1
ATOM 2243 C C . LYS A 1 282 ? 3.955 -19.088 6.929 1.00 86.94 282 LYS A C 1
ATOM 2245 O O . LYS A 1 282 ? 4.639 -19.892 6.301 1.00 86.94 282 LYS A O 1
ATOM 2250 N N . ARG A 1 283 ? 3.122 -18.222 6.337 1.00 91.56 283 ARG A N 1
ATOM 2251 C CA . ARG A 1 283 ? 2.806 -18.165 4.902 1.00 91.56 283 ARG A CA 1
ATOM 2252 C C . ARG A 1 283 ? 2.393 -19.532 4.337 1.00 91.56 283 ARG A C 1
ATOM 2254 O O . ARG A 1 283 ? 2.813 -19.906 3.242 1.00 91.56 283 ARG A O 1
ATOM 2261 N N . ARG A 1 284 ? 1.587 -20.294 5.094 1.00 88.38 284 ARG A N 1
ATOM 2262 C CA . ARG A 1 284 ? 1.026 -21.582 4.644 1.00 88.38 284 ARG A CA 1
ATOM 2263 C C . ARG A 1 284 ? 0.113 -21.349 3.443 1.00 88.38 284 ARG A C 1
ATOM 2265 O O . ARG A 1 284 ? -0.947 -20.754 3.589 1.00 88.38 284 ARG A O 1
ATOM 2272 N N . MET A 1 285 ? 0.541 -21.786 2.261 1.00 91.50 285 MET A N 1
ATOM 2273 C CA . MET A 1 285 ? -0.211 -21.613 1.010 1.00 91.50 285 MET A CA 1
ATOM 2274 C C . MET A 1 285 ? -1.225 -22.732 0.761 1.00 91.50 285 MET A C 1
ATOM 2276 O O . MET A 1 285 ? -2.175 -22.541 0.013 1.00 91.50 285 MET A O 1
ATOM 2280 N N . ASP A 1 286 ? -1.012 -23.887 1.382 1.00 90.12 286 ASP A N 1
ATOM 2281 C CA . ASP A 1 286 ? -1.808 -25.107 1.255 1.00 90.12 286 ASP A CA 1
ATOM 2282 C C . ASP A 1 286 ? -3.209 -24.991 1.875 1.00 90.12 286 ASP A C 1
ATOM 2284 O O . ASP A 1 286 ? -4.123 -25.689 1.452 1.00 90.12 286 ASP A O 1
ATOM 2288 N N . VAL A 1 287 ? -3.394 -24.075 2.831 1.00 93.25 287 VAL A N 1
ATOM 2289 C CA . VAL A 1 287 ? -4.682 -23.856 3.520 1.00 93.25 287 VAL A CA 1
ATOM 2290 C C . VAL A 1 287 ? -5.552 -22.778 2.898 1.00 93.25 287 VAL A C 1
ATOM 2292 O O . VAL A 1 287 ? -6.688 -22.589 3.329 1.00 93.25 287 VAL A O 1
ATOM 2295 N N . LEU A 1 288 ? -5.003 -22.008 1.959 1.00 95.38 288 LEU A N 1
ATOM 2296 C CA . LEU A 1 288 ? -5.648 -20.808 1.443 1.00 95.38 288 LEU A CA 1
ATOM 2297 C C . LEU A 1 288 ? -6.710 -21.159 0.391 1.00 95.38 288 LEU A C 1
ATOM 2299 O O . LEU A 1 288 ? -6.599 -22.191 -0.271 1.00 95.38 288 LEU A O 1
ATOM 2303 N N . PRO A 1 289 ? -7.712 -20.286 0.169 1.00 94.50 289 PRO A N 1
ATOM 2304 C CA . PRO A 1 289 ? -8.756 -20.525 -0.835 1.00 94.50 289 PRO A CA 1
ATOM 2305 C C . PRO A 1 289 ? -8.184 -20.651 -2.253 1.00 94.50 289 PRO A C 1
ATOM 2307 O O . PRO A 1 289 ? -8.681 -21.407 -3.089 1.00 94.50 289 PRO A O 1
ATOM 2310 N N . LYS A 1 290 ? -7.107 -19.907 -2.520 1.00 93.44 290 LYS A N 1
ATOM 2311 C CA . LYS A 1 290 ? -6.299 -19.978 -3.735 1.00 93.44 290 LYS A CA 1
ATOM 2312 C C . LYS A 1 290 ? -4.830 -19.760 -3.397 1.00 93.44 290 LYS A C 1
ATOM 2314 O O . LYS A 1 290 ? -4.490 -19.061 -2.444 1.00 93.44 290 LYS A O 1
ATOM 2319 N N . LYS A 1 291 ? -3.949 -20.321 -4.229 1.00 90.50 291 LYS A N 1
ATOM 2320 C CA . LYS A 1 291 ? -2.509 -20.072 -4.137 1.00 90.50 291 LYS A CA 1
ATOM 2321 C C . LYS A 1 291 ? -2.225 -18.584 -4.417 1.00 90.50 291 LYS A C 1
ATOM 2323 O O . LYS A 1 291 ? -2.678 -18.080 -5.449 1.00 90.50 291 LYS A O 1
ATOM 2328 N N . PRO A 1 292 ? -1.480 -17.889 -3.544 1.00 91.00 292 PRO A N 1
ATOM 2329 C CA . PRO A 1 292 ? -1.155 -16.489 -3.750 1.00 91.00 292 PRO A CA 1
ATOM 2330 C C . PRO A 1 292 ? -0.122 -16.289 -4.856 1.00 91.00 292 PRO A C 1
ATOM 2332 O O . PRO A 1 292 ? 0.786 -17.099 -5.042 1.00 91.00 292 PRO A O 1
ATOM 2335 N N . LEU A 1 293 ? -0.270 -15.161 -5.541 1.00 87.06 293 LEU A N 1
ATOM 2336 C CA . LEU A 1 293 ? 0.686 -14.563 -6.461 1.00 87.06 293 LEU A CA 1
ATOM 2337 C C . LEU A 1 293 ? 1.903 -14.028 -5.706 1.00 87.06 293 LEU A C 1
ATOM 2339 O O . LEU A 1 293 ? 3.050 -14.307 -6.045 1.00 87.06 293 LEU A O 1
ATOM 2343 N N . LEU A 1 294 ? 1.626 -13.235 -4.674 1.00 88.50 294 LEU A N 1
ATOM 2344 C CA . LEU A 1 294 ? 2.618 -12.559 -3.857 1.00 88.50 294 LEU A CA 1
ATOM 2345 C C . LEU A 1 294 ? 2.109 -12.398 -2.430 1.00 88.50 294 LEU A C 1
ATOM 2347 O O . LEU A 1 294 ? 0.927 -12.576 -2.132 1.00 88.50 294 LEU A O 1
ATOM 2351 N N . TRP A 1 295 ? 3.038 -12.052 -1.550 1.00 90.31 295 TRP A N 1
ATOM 2352 C CA . TRP A 1 295 ? 2.769 -11.754 -0.156 1.00 90.31 295 TRP A CA 1
ATOM 2353 C C . TRP A 1 295 ? 3.162 -10.319 0.124 1.00 90.31 295 TRP A C 1
ATOM 2355 O O . TRP A 1 295 ? 4.258 -9.894 -0.246 1.00 90.31 295 TRP A O 1
ATOM 2365 N N . GLN A 1 296 ? 2.286 -9.617 0.823 1.00 90.25 296 GLN A N 1
ATOM 2366 C CA . GLN A 1 296 ? 2.543 -8.286 1.333 1.00 90.25 296 GLN A CA 1
ATOM 2367 C C . GLN A 1 296 ? 2.389 -8.253 2.847 1.00 90.25 296 GLN A C 1
ATOM 2369 O O . GLN A 1 296 ? 1.755 -9.139 3.424 1.00 90.25 296 GLN A O 1
ATOM 2374 N N . TYR A 1 297 ? 2.987 -7.262 3.502 1.00 84.50 297 TYR A N 1
ATOM 2375 C CA . TYR A 1 297 ? 2.803 -7.081 4.936 1.00 84.50 297 TYR A CA 1
ATOM 2376 C C . TYR A 1 297 ? 2.633 -5.626 5.358 1.00 84.50 297 TYR A C 1
ATOM 2378 O O . TYR A 1 297 ? 2.966 -4.682 4.642 1.00 84.50 297 TYR A O 1
ATOM 2386 N N . THR A 1 298 ? 2.105 -5.467 6.566 1.00 76.56 298 THR A N 1
ATOM 2387 C CA . THR A 1 298 ? 2.206 -4.248 7.373 1.00 76.56 298 THR A CA 1
ATOM 2388 C C . THR A 1 298 ? 2.836 -4.579 8.727 1.00 76.56 298 THR A C 1
ATOM 2390 O O . THR A 1 298 ? 3.051 -5.754 9.051 1.00 76.56 298 THR A O 1
ATOM 2393 N N . SER A 1 299 ? 3.160 -3.550 9.509 1.00 67.19 299 SER A N 1
ATOM 2394 C CA . SER A 1 299 ? 3.596 -3.708 10.894 1.00 67.19 299 SER A CA 1
ATOM 2395 C C . SER A 1 299 ? 2.577 -4.526 11.696 1.00 67.19 299 SER A C 1
ATOM 2397 O O . SER A 1 299 ? 1.360 -4.411 11.539 1.00 67.19 299 SER A O 1
ATOM 2399 N N . GLY A 1 300 ? 3.104 -5.445 12.499 1.00 58.94 300 GLY A N 1
ATOM 2400 C CA . GLY A 1 300 ? 2.324 -6.405 13.259 1.00 58.94 300 GLY A CA 1
ATOM 2401 C C . GLY A 1 300 ? 1.675 -5.827 14.512 1.00 58.94 300 GLY A C 1
ATOM 2402 O O . GLY A 1 300 ? 1.696 -4.620 14.756 1.00 58.94 300 GLY A O 1
ATOM 2403 N N . LYS A 1 301 ? 1.090 -6.707 15.328 1.00 62.72 301 LYS A N 1
ATOM 2404 C CA . LYS A 1 301 ? 0.660 -6.361 16.680 1.00 62.72 301 LYS A CA 1
ATOM 2405 C C . LYS A 1 301 ? 1.835 -6.556 17.627 1.00 62.72 301 LYS A C 1
ATOM 2407 O O . LYS A 1 301 ? 2.329 -7.670 17.826 1.00 62.72 301 LYS A O 1
ATOM 2412 N N . SER A 1 302 ? 2.291 -5.445 18.189 1.00 48.84 302 SER A N 1
ATOM 2413 C CA . SER A 1 302 ? 3.394 -5.380 19.136 1.00 48.84 302 SER A CA 1
ATOM 2414 C C . SER A 1 302 ? 3.323 -6.471 20.208 1.00 48.84 302 SER A C 1
ATOM 2416 O O . SER A 1 302 ? 2.305 -6.628 20.875 1.00 48.84 302 SER A O 1
ATOM 2418 N N . GLY A 1 303 ? 4.416 -7.217 20.392 1.00 49.78 303 GLY A N 1
ATOM 2419 C CA . GLY A 1 303 ? 4.515 -8.276 21.405 1.00 49.78 303 GLY A CA 1
ATOM 2420 C C . GLY A 1 303 ? 3.741 -9.565 21.098 1.00 49.78 303 GLY A C 1
ATOM 2421 O O . GLY A 1 303 ? 3.700 -10.439 21.958 1.00 49.78 303 GLY A O 1
ATOM 2422 N N . GLU A 1 304 ? 3.140 -9.696 19.913 1.00 65.00 304 GLU A N 1
ATOM 2423 C CA . GLU A 1 304 ? 2.541 -10.947 19.420 1.00 65.00 304 GLU A CA 1
ATOM 2424 C C . GLU A 1 304 ? 3.208 -11.398 18.119 1.00 65.00 304 GLU A C 1
ATOM 2426 O O . GLU A 1 304 ? 3.715 -12.514 18.024 1.00 65.00 304 GLU A O 1
ATOM 2431 N N . TYR A 1 305 ? 3.267 -10.515 17.122 1.00 68.94 305 TYR A N 1
ATOM 2432 C CA . TYR A 1 305 ? 3.924 -10.779 15.844 1.00 68.94 305 TYR A CA 1
ATOM 2433 C C . TYR A 1 305 ? 4.479 -9.487 15.248 1.00 68.94 305 TYR A C 1
ATOM 2435 O O . TYR A 1 305 ? 3.852 -8.436 15.324 1.00 68.94 305 TYR A O 1
ATOM 2443 N N . ALA A 1 306 ? 5.658 -9.573 14.624 1.00 62.84 306 ALA A N 1
ATOM 2444 C CA . ALA A 1 306 ? 6.338 -8.413 14.039 1.00 62.84 306 ALA A CA 1
ATOM 2445 C C . ALA A 1 306 ? 5.621 -7.854 12.797 1.00 62.84 306 ALA A C 1
ATOM 2447 O O . ALA A 1 306 ? 5.683 -6.654 12.540 1.00 62.84 306 ALA A O 1
ATOM 2448 N N . TYR A 1 307 ? 4.912 -8.707 12.049 1.00 77.19 307 TYR A N 1
ATOM 2449 C CA . TYR A 1 307 ? 4.267 -8.348 10.783 1.00 77.19 307 TYR A CA 1
ATOM 2450 C C . TYR A 1 307 ? 2.891 -8.998 10.645 1.00 77.19 307 TYR A C 1
ATOM 2452 O O . TYR A 1 307 ? 2.721 -10.157 11.028 1.00 77.19 307 TYR A O 1
ATOM 2460 N N . ARG A 1 308 ? 1.936 -8.281 10.039 1.00 85.19 308 ARG A N 1
ATOM 2461 C CA . ARG A 1 308 ? 0.697 -8.862 9.498 1.00 85.19 308 ARG A CA 1
ATOM 2462 C C . ARG A 1 308 ? 0.897 -9.150 8.018 1.00 85.19 308 ARG A C 1
ATOM 2464 O O . ARG A 1 308 ? 1.023 -8.218 7.230 1.00 85.19 308 ARG A O 1
ATOM 2471 N N . TRP A 1 309 ? 0.951 -10.423 7.655 1.00 90.00 309 TRP A N 1
ATOM 2472 C CA . TRP A 1 309 ? 1.076 -10.899 6.284 1.00 90.00 309 TRP A CA 1
ATOM 2473 C C . TRP A 1 309 ? -0.297 -11.062 5.638 1.00 90.00 309 TRP A C 1
ATOM 2475 O O . TRP A 1 309 ? -1.196 -11.670 6.209 1.00 90.00 309 TRP A O 1
ATOM 2485 N N . ALA A 1 310 ? -0.420 -10.580 4.410 1.00 94.75 310 ALA A N 1
ATOM 2486 C CA . ALA A 1 310 ? -1.604 -10.680 3.577 1.00 94.75 310 ALA A CA 1
ATOM 2487 C C . ALA A 1 310 ? -1.200 -11.235 2.197 1.00 94.75 310 ALA A C 1
ATOM 2489 O O . ALA A 1 310 ? -0.323 -10.673 1.532 1.00 94.75 310 ALA A O 1
ATOM 2490 N N . PRO A 1 311 ? -1.783 -12.362 1.765 1.00 94.44 311 PRO A N 1
ATOM 2491 C CA . PRO A 1 311 ? -1.588 -12.892 0.425 1.00 94.44 311 PRO A CA 1
ATOM 2492 C C . PRO A 1 311 ? -2.454 -12.150 -0.600 1.00 94.44 311 PRO A C 1
ATOM 2494 O O . PRO A 1 311 ? -3.615 -11.850 -0.334 1.00 94.44 311 PRO A O 1
ATOM 2497 N N . ILE A 1 312 ? -1.919 -11.943 -1.803 1.00 93.19 312 ILE A N 1
ATOM 2498 C CA . ILE A 1 312 ? -2.666 -11.456 -2.972 1.00 93.19 312 ILE A CA 1
ATOM 2499 C C . ILE A 1 312 ? -2.675 -12.559 -4.024 1.00 93.19 312 ILE A C 1
ATOM 2501 O O . ILE A 1 312 ? -1.629 -13.136 -4.314 1.00 93.19 312 ILE A O 1
ATOM 2505 N N . THR A 1 313 ? -3.843 -12.890 -4.574 1.00 92.69 313 THR A N 1
ATOM 2506 C CA . THR A 1 313 ? -3.995 -13.885 -5.650 1.00 92.69 313 THR A CA 1
ATOM 2507 C C . THR A 1 313 ? -3.768 -13.242 -7.017 1.00 92.69 313 THR A C 1
ATOM 2509 O O . THR A 1 313 ? -3.819 -12.022 -7.148 1.00 92.69 313 THR A O 1
ATOM 2512 N N . ALA A 1 314 ? -3.540 -14.056 -8.054 1.00 88.31 314 ALA A N 1
ATOM 2513 C CA . ALA A 1 314 ? -3.405 -13.540 -9.419 1.00 88.31 314 ALA A CA 1
ATOM 2514 C C . ALA A 1 314 ? -4.672 -12.791 -9.857 1.00 88.31 314 ALA A C 1
ATOM 2516 O O . ALA A 1 314 ? -4.590 -11.661 -10.312 1.00 88.31 314 ALA A O 1
ATOM 2517 N N . ARG A 1 315 ? -5.851 -13.371 -9.590 1.00 90.06 315 ARG A N 1
ATOM 2518 C CA . ARG A 1 315 ? -7.123 -12.737 -9.940 1.00 90.06 315 ARG A CA 1
ATOM 2519 C C . ARG A 1 315 ? -7.352 -11.419 -9.200 1.00 90.06 315 ARG A C 1
ATOM 2521 O O . ARG A 1 315 ? -7.797 -10.466 -9.817 1.00 90.06 315 ARG A O 1
ATOM 2528 N N . ALA A 1 316 ? -7.041 -11.345 -7.904 1.00 92.06 316 ALA A N 1
ATOM 2529 C CA . ALA A 1 316 ? -7.151 -10.088 -7.164 1.00 92.06 316 ALA A CA 1
ATOM 2530 C C . ALA A 1 316 ? -6.198 -9.019 -7.721 1.00 92.06 316 ALA A C 1
ATOM 2532 O O . ALA A 1 316 ? -6.550 -7.847 -7.765 1.00 92.06 316 ALA A O 1
ATOM 2533 N N . PHE A 1 317 ? -5.002 -9.420 -8.158 1.00 90.62 317 PHE A N 1
ATOM 2534 C CA . PHE A 1 317 ? -4.042 -8.518 -8.785 1.00 90.62 317 PHE A CA 1
ATOM 2535 C C . PHE A 1 317 ? -4.556 -7.965 -10.124 1.00 90.62 317 PHE A C 1
ATOM 2537 O O . PHE A 1 317 ? -4.482 -6.756 -10.327 1.00 90.62 317 PHE A O 1
ATOM 2544 N N . ASP A 1 318 ? -5.156 -8.813 -10.969 1.00 88.38 318 ASP A N 1
ATOM 2545 C CA . ASP A 1 318 ? -5.775 -8.403 -12.244 1.00 88.38 318 ASP A CA 1
ATOM 2546 C C . ASP A 1 318 ? -6.890 -7.356 -12.048 1.00 88.38 318 ASP A C 1
ATOM 2548 O O . ASP A 1 318 ? -7.131 -6.529 -12.918 1.00 88.38 318 ASP A O 1
ATOM 2552 N N . GLU A 1 319 ? -7.582 -7.389 -10.907 1.00 91.56 319 GLU A N 1
ATOM 2553 C CA . GLU A 1 319 ? -8.657 -6.446 -10.560 1.00 91.56 319 GLU A CA 1
ATOM 2554 C C . GLU A 1 319 ? -8.116 -5.154 -9.916 1.00 91.56 319 GLU A C 1
ATOM 2556 O O . GLU A 1 319 ? -8.731 -4.096 -10.012 1.00 91.56 319 GLU A O 1
ATOM 2561 N N . ILE A 1 320 ? -6.945 -5.209 -9.270 1.00 92.44 320 ILE A N 1
ATOM 2562 C CA . ILE A 1 320 ? -6.264 -4.023 -8.721 1.00 92.44 320 ILE A CA 1
ATOM 2563 C C . ILE A 1 320 ? -5.726 -3.141 -9.852 1.00 92.44 320 ILE A C 1
ATOM 2565 O O . ILE A 1 320 ? -5.767 -1.917 -9.750 1.00 92.44 320 ILE A O 1
ATOM 2569 N N . GLU A 1 321 ? -5.223 -3.742 -10.925 1.00 88.44 321 GLU A N 1
ATOM 2570 C CA . GLU A 1 321 ? -4.544 -3.035 -12.013 1.00 88.44 321 GLU A CA 1
ATOM 2571 C C . GLU A 1 321 ? -5.415 -1.945 -12.688 1.00 88.44 321 GLU A C 1
ATOM 2573 O O . GLU A 1 321 ? -4.989 -0.783 -12.692 1.00 88.44 321 GLU A O 1
ATOM 2578 N N . PRO A 1 322 ? -6.661 -2.205 -13.148 1.00 91.44 322 PRO A N 1
ATOM 2579 C CA . PRO A 1 322 ? -7.541 -1.157 -13.677 1.00 91.44 322 PRO A CA 1
ATOM 2580 C C . PRO A 1 322 ? -7.839 -0.030 -12.683 1.00 91.44 322 PRO A C 1
ATOM 2582 O O . PRO A 1 322 ? -8.051 1.110 -13.095 1.00 91.44 322 PRO A O 1
ATOM 2585 N N . LEU A 1 323 ? -7.831 -0.316 -11.378 1.00 94.44 323 LEU A N 1
ATOM 2586 C CA . LEU A 1 323 ? -8.056 0.688 -10.337 1.00 94.44 323 LEU A CA 1
ATOM 2587 C C . LEU A 1 323 ? -6.832 1.583 -10.138 1.00 94.44 323 LEU A C 1
ATOM 2589 O O . LEU A 1 323 ? -6.990 2.769 -9.860 1.00 94.44 323 LEU A O 1
ATOM 2593 N N . VAL A 1 324 ? -5.617 1.058 -10.324 1.00 92.50 324 VAL A N 1
ATOM 2594 C CA . VAL A 1 324 ? -4.395 1.879 -10.343 1.00 92.50 324 VAL A CA 1
ATOM 2595 C C . VAL A 1 324 ? -4.424 2.838 -11.535 1.00 92.50 324 VAL A C 1
ATOM 2597 O O . VAL A 1 324 ? -4.118 4.020 -11.379 1.00 92.50 324 VAL A O 1
ATOM 2600 N N . PHE A 1 325 ? -4.876 2.377 -12.705 1.00 91.88 325 PHE A N 1
ATOM 2601 C CA . PHE A 1 325 ? -5.163 3.266 -13.834 1.00 91.88 325 PHE A CA 1
ATOM 2602 C C . PHE A 1 325 ? -6.243 4.297 -13.497 1.00 91.88 325 PHE A C 1
ATOM 2604 O O . PHE A 1 325 ? -6.069 5.473 -13.808 1.00 91.88 325 PHE A O 1
ATOM 2611 N N . ALA A 1 326 ? -7.329 3.886 -12.840 1.00 95.12 326 ALA A N 1
ATOM 2612 C CA . ALA A 1 326 ? -8.402 4.788 -12.435 1.00 95.12 326 ALA A CA 1
ATOM 2613 C C . ALA A 1 326 ? -7.879 5.923 -11.546 1.00 95.12 326 ALA A C 1
ATOM 2615 O O . ALA A 1 326 ? -8.195 7.079 -11.802 1.00 95.12 326 ALA A O 1
ATOM 2616 N N . MET A 1 327 ? -7.007 5.629 -10.573 1.00 94.69 327 MET A N 1
ATOM 2617 C CA . MET A 1 327 ? -6.363 6.659 -9.745 1.00 94.69 327 MET A CA 1
ATOM 2618 C C . MET A 1 327 ? -5.595 7.678 -10.598 1.00 94.69 327 MET A C 1
ATOM 2620 O O . MET A 1 327 ? -5.670 8.878 -10.348 1.00 94.69 327 MET A O 1
ATOM 2624 N N . MET A 1 328 ? -4.884 7.223 -11.631 1.00 93.19 328 MET A N 1
ATOM 2625 C CA . MET A 1 328 ? -4.131 8.105 -12.529 1.00 93.19 328 MET A CA 1
ATOM 2626 C C . MET A 1 328 ? -5.045 8.950 -13.420 1.00 93.19 328 MET A C 1
ATOM 2628 O O . MET A 1 328 ? -4.812 10.149 -13.571 1.00 93.19 328 MET A O 1
ATOM 2632 N N . ILE A 1 329 ? -6.095 8.345 -13.984 1.00 95.06 329 ILE A N 1
ATOM 2633 C CA . ILE A 1 329 ? -7.104 9.038 -14.796 1.00 95.06 329 ILE A CA 1
ATOM 2634 C C . ILE A 1 329 ? -7.784 10.116 -13.951 1.00 95.06 329 ILE A C 1
ATOM 2636 O O . ILE A 1 329 ? -7.764 11.288 -14.316 1.00 95.06 329 ILE A O 1
ATOM 2640 N N . LEU A 1 330 ? -8.335 9.735 -12.797 1.00 96.75 330 LEU A N 1
ATOM 2641 C CA . LEU A 1 330 ? -9.122 10.617 -11.938 1.00 96.75 330 LEU A CA 1
ATOM 2642 C C . LEU A 1 330 ? -8.279 11.745 -11.337 1.00 96.75 330 LEU A C 1
ATOM 2644 O O . LEU A 1 330 ? -8.789 12.848 -11.180 1.00 96.75 330 LEU A O 1
ATOM 2648 N N . ALA A 1 331 ? -6.992 11.508 -11.056 1.00 95.12 331 ALA A N 1
ATOM 2649 C CA . ALA A 1 331 ? -6.087 12.551 -10.575 1.00 95.12 331 ALA A CA 1
ATOM 2650 C C . ALA A 1 331 ? -5.730 13.596 -11.643 1.00 95.12 331 ALA A C 1
ATOM 2652 O O . ALA A 1 331 ? -5.296 14.687 -11.279 1.00 95.12 331 ALA A O 1
ATOM 2653 N N . ALA A 1 332 ? -5.852 13.260 -12.933 1.00 94.38 332 ALA A N 1
ATOM 2654 C CA . ALA A 1 332 ? -5.523 14.149 -14.050 1.00 94.38 332 ALA A CA 1
ATOM 2655 C C . ALA A 1 332 ? -6.752 14.747 -14.761 1.00 94.38 332 ALA A C 1
ATOM 2657 O O . ALA A 1 332 ? -6.623 15.725 -15.510 1.00 94.38 332 ALA A O 1
ATOM 2658 N N . ALA A 1 333 ? -7.926 14.150 -14.563 1.00 95.12 333 ALA A N 1
ATOM 2659 C CA . ALA A 1 333 ? -9.189 14.564 -15.155 1.00 95.12 333 ALA A CA 1
ATOM 2660 C C . ALA A 1 333 ? -9.765 15.813 -14.469 1.00 95.12 333 ALA A C 1
ATOM 2662 O O . ALA A 1 333 ? -9.565 16.042 -13.282 1.00 95.12 333 ALA A O 1
ATOM 2663 N N . ASN A 1 334 ? -10.543 16.594 -15.216 1.00 92.00 334 ASN A N 1
ATOM 2664 C CA . ASN A 1 334 ? -11.363 17.699 -14.705 1.00 92.00 334 ASN A CA 1
ATOM 2665 C C . ASN A 1 334 ? -12.863 17.451 -14.932 1.00 92.00 334 ASN A C 1
ATOM 2667 O O . ASN A 1 334 ? -13.704 18.208 -14.445 1.00 92.00 334 ASN A O 1
ATOM 2671 N N . LYS A 1 335 ? -13.211 16.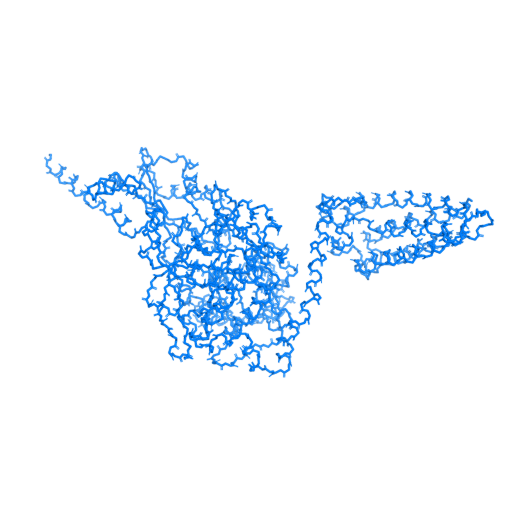417 -15.706 1.00 93.94 335 LYS A N 1
ATOM 2672 C CA . LYS A 1 335 ? -14.587 16.037 -16.033 1.00 93.94 335 LYS A CA 1
ATOM 2673 C C . LYS A 1 335 ? -14.705 14.537 -16.299 1.00 93.94 335 LYS A C 1
ATOM 2675 O O . LYS A 1 335 ? -13.718 13.857 -16.577 1.00 93.94 335 LYS A O 1
ATOM 2680 N N . ARG A 1 336 ? -15.943 14.042 -16.278 1.00 94.69 336 ARG A N 1
ATOM 2681 C CA . ARG A 1 336 ? -16.282 12.654 -16.619 1.00 94.69 336 ARG A CA 1
ATOM 2682 C C . ARG A 1 336 ? -15.806 12.312 -18.037 1.00 94.69 336 ARG A C 1
ATOM 2684 O O . ARG A 1 336 ? -16.001 13.111 -18.952 1.00 94.69 336 ARG A O 1
ATOM 2691 N N . GLY A 1 337 ? -15.211 11.133 -18.209 1.00 93.62 337 GLY A N 1
ATOM 2692 C CA . GLY A 1 337 ? -14.735 10.632 -19.505 1.00 93.62 337 GLY A CA 1
ATOM 2693 C C . GLY A 1 337 ? -13.370 11.171 -19.944 1.00 93.62 337 GLY A C 1
ATOM 2694 O O . GLY A 1 337 ? -12.858 10.761 -20.979 1.00 93.62 337 GLY A O 1
ATOM 2695 N N . GLU A 1 338 ? -12.758 12.093 -19.196 1.00 94.31 338 GLU A N 1
ATOM 2696 C CA . GLU A 1 338 ? -11.488 12.699 -19.596 1.00 94.31 338 GLU A CA 1
ATOM 2697 C C . GLU A 1 338 ? -10.283 11.852 -19.159 1.00 94.31 338 GLU A C 1
ATOM 2699 O O . GLU A 1 338 ? -10.069 11.620 -17.973 1.00 94.31 338 GLU A O 1
ATOM 2704 N N . VAL A 1 339 ? -9.450 11.446 -20.121 1.00 93.50 339 VAL A N 1
ATOM 2705 C CA . VAL A 1 339 ? -8.158 10.785 -19.881 1.00 93.50 339 VAL A CA 1
ATOM 2706 C C . VAL A 1 339 ? -7.038 11.759 -20.254 1.00 93.50 339 VAL A C 1
ATOM 2708 O O . VAL A 1 339 ? -6.723 11.938 -21.428 1.00 93.50 339 VAL A O 1
ATOM 2711 N N . ASN A 1 340 ? -6.453 12.424 -19.253 1.00 89.88 340 ASN A N 1
ATOM 2712 C CA . ASN A 1 340 ? -5.530 13.553 -19.446 1.00 89.88 340 ASN A CA 1
ATOM 2713 C C . ASN A 1 340 ? -4.077 13.243 -19.030 1.00 89.88 340 ASN A C 1
ATOM 2715 O O . ASN A 1 340 ? -3.433 13.984 -18.286 1.00 89.88 340 ASN A O 1
ATOM 2719 N N . PHE A 1 341 ? -3.536 12.139 -19.533 1.00 87.56 341 PHE A N 1
ATOM 2720 C CA . PHE A 1 341 ? -2.105 11.832 -19.478 1.00 87.56 341 PHE A CA 1
ATOM 2721 C C . PHE A 1 341 ? -1.638 11.314 -20.838 1.00 87.56 341 PHE A C 1
ATOM 2723 O O . PHE A 1 341 ? -2.444 11.009 -21.711 1.00 87.56 341 PHE A O 1
ATOM 2730 N N . HIS A 1 342 ? -0.328 11.289 -21.049 1.00 87.25 342 HIS A N 1
ATOM 2731 C CA . HIS A 1 342 ? 0.298 10.937 -22.320 1.00 87.25 342 HIS A CA 1
ATOM 2732 C C . HIS A 1 342 ? 1.282 9.787 -22.131 1.00 87.25 342 HIS A C 1
ATOM 2734 O O . HIS A 1 342 ? 1.806 9.561 -21.039 1.00 87.25 342 HIS A O 1
ATOM 2740 N N . LYS A 1 343 ? 1.581 9.083 -23.227 1.00 86.50 343 LYS A N 1
ATOM 2741 C CA . LYS A 1 343 ? 2.626 8.061 -23.221 1.00 86.50 343 LYS A CA 1
ATOM 2742 C C . LYS A 1 343 ? 3.966 8.679 -22.806 1.00 86.50 343 LYS A C 1
ATOM 2744 O O . LYS A 1 343 ? 4.385 9.700 -23.352 1.00 86.50 343 LYS A O 1
ATOM 2749 N N . ASN A 1 344 ? 4.655 7.992 -21.904 1.00 88.19 344 ASN A N 1
ATOM 2750 C CA . ASN A 1 344 ? 5.902 8.370 -21.243 1.00 88.19 344 ASN A CA 1
ATOM 2751 C C . ASN A 1 344 ? 5.786 9.501 -20.210 1.00 88.19 344 ASN A C 1
ATOM 2753 O O . ASN A 1 344 ? 6.821 10.056 -19.830 1.00 88.19 344 ASN A O 1
ATOM 2757 N N . ASP A 1 345 ? 4.582 9.819 -19.724 1.00 93.00 345 ASP A N 1
ATOM 2758 C CA . ASP A 1 345 ? 4.437 10.725 -18.583 1.00 93.00 345 ASP A CA 1
ATOM 2759 C C . ASP A 1 345 ? 5.250 10.219 -17.390 1.00 93.00 345 ASP A C 1
ATOM 2761 O O . ASP A 1 345 ? 5.302 9.020 -17.090 1.00 93.00 345 ASP A O 1
ATOM 2765 N N . ARG A 1 346 ? 5.949 11.144 -16.734 1.00 94.88 346 ARG A N 1
ATOM 2766 C CA . ARG A 1 346 ? 6.943 10.814 -15.716 1.00 94.88 346 ARG A CA 1
ATOM 2767 C C . ARG A 1 346 ? 6.334 10.829 -14.330 1.00 94.88 346 ARG A C 1
ATOM 2769 O O . ARG A 1 346 ? 5.767 11.841 -13.910 1.00 94.88 346 ARG A O 1
ATOM 2776 N N . VAL A 1 347 ? 6.520 9.731 -13.608 1.00 93.69 347 VAL A N 1
ATOM 2777 C CA . VAL A 1 347 ? 5.922 9.496 -12.293 1.00 93.69 347 VAL A CA 1
ATOM 2778 C C . VAL A 1 347 ? 7.016 9.345 -11.247 1.00 93.69 347 VAL A C 1
ATOM 2780 O O . VAL A 1 347 ? 7.896 8.493 -11.374 1.00 93.69 347 VAL A O 1
ATOM 2783 N N . LEU A 1 348 ? 6.968 10.155 -10.189 1.00 91.31 348 LEU A N 1
ATOM 2784 C CA . LEU A 1 348 ? 7.914 10.030 -9.078 1.00 91.31 348 LEU A CA 1
ATOM 2785 C C . LEU A 1 348 ? 7.626 8.759 -8.265 1.00 91.31 348 LEU A C 1
ATOM 2787 O O . LEU A 1 348 ? 6.558 8.624 -7.663 1.00 91.31 348 LEU A O 1
ATOM 2791 N N . TYR A 1 349 ? 8.601 7.852 -8.181 1.00 87.38 349 TYR A N 1
ATOM 2792 C CA . TYR A 1 349 ? 8.519 6.672 -7.321 1.00 87.38 349 TYR A CA 1
ATOM 2793 C C . TYR A 1 349 ? 8.871 7.052 -5.878 1.00 87.38 349 TYR A C 1
ATOM 2795 O O . TYR A 1 349 ? 10.022 6.966 -5.455 1.00 87.38 349 TYR A O 1
ATOM 2803 N N . SER A 1 350 ? 7.846 7.380 -5.088 1.00 80.75 350 SER A N 1
ATOM 2804 C CA . SER A 1 350 ? 7.999 7.686 -3.654 1.00 80.75 350 SER A CA 1
ATOM 2805 C C . SER A 1 350 ? 7.338 6.682 -2.691 1.00 80.75 350 SER A C 1
ATOM 2807 O O . SER A 1 350 ? 7.358 6.858 -1.476 1.00 80.75 350 SER A O 1
ATOM 2809 N N . MET A 1 351 ? 6.771 5.600 -3.225 1.00 83.12 351 MET A N 1
ATOM 2810 C CA . MET A 1 351 ? 6.114 4.521 -2.477 1.00 83.12 351 MET A CA 1
ATOM 2811 C C . MET A 1 351 ? 7.107 3.525 -1.864 1.00 83.12 351 MET A C 1
ATOM 2813 O O . MET A 1 351 ? 8.201 3.349 -2.385 1.00 83.12 351 MET A O 1
ATOM 2817 N N . ALA A 1 352 ? 6.769 2.831 -0.777 1.00 80.06 352 ALA A N 1
ATOM 2818 C CA . ALA A 1 352 ? 7.642 1.777 -0.253 1.00 80.06 352 ALA A CA 1
ATOM 2819 C C . ALA A 1 352 ? 7.697 0.582 -1.235 1.00 80.06 352 ALA A C 1
ATOM 2821 O O . ALA A 1 352 ? 6.675 0.253 -1.837 1.00 80.06 352 ALA A O 1
ATOM 2822 N N . PRO A 1 353 ? 8.868 -0.044 -1.453 1.00 80.69 353 PRO A N 1
ATOM 2823 C CA . PRO A 1 353 ? 8.974 -1.169 -2.375 1.00 80.69 353 PRO A CA 1
ATOM 2824 C C . PRO A 1 353 ? 8.310 -2.435 -1.795 1.00 80.69 353 PRO A C 1
ATOM 2826 O O . PRO A 1 353 ? 7.979 -2.487 -0.609 1.00 80.69 353 PRO A O 1
ATOM 2829 N N . PRO A 1 354 ? 8.116 -3.491 -2.595 1.00 80.12 354 PRO A N 1
ATOM 2830 C CA . PRO A 1 354 ? 7.695 -4.796 -2.097 1.00 80.12 354 PRO A CA 1
ATOM 2831 C C . PRO A 1 354 ? 8.593 -5.269 -0.939 1.00 80.12 354 PRO A C 1
ATOM 2833 O O . PRO A 1 354 ? 9.805 -5.054 -0.984 1.00 80.12 354 PRO A O 1
ATOM 2836 N N . PRO A 1 355 ? 8.039 -5.937 0.088 1.00 76.12 355 PRO A N 1
ATOM 2837 C CA . PRO A 1 355 ? 6.690 -6.508 0.174 1.00 76.12 355 PRO A CA 1
ATOM 2838 C C . PRO A 1 355 ? 5.643 -5.589 0.843 1.00 76.12 355 PRO A C 1
ATOM 2840 O O . PRO A 1 355 ? 4.650 -6.079 1.374 1.00 76.12 355 PRO A O 1
ATOM 2843 N N . TYR A 1 356 ? 5.822 -4.267 0.858 1.00 82.38 356 TYR A N 1
ATOM 2844 C CA . TYR A 1 356 ? 4.737 -3.371 1.279 1.00 82.38 356 TYR A CA 1
ATOM 2845 C C . TYR A 1 356 ? 3.618 -3.339 0.227 1.00 82.38 356 TYR A C 1
ATOM 2847 O O . TYR A 1 356 ? 3.884 -3.468 -0.968 1.00 82.38 356 TYR A O 1
ATOM 2855 N N . ALA A 1 357 ? 2.369 -3.119 0.652 1.00 85.81 357 ALA A N 1
ATOM 2856 C CA . ALA A 1 357 ? 1.218 -3.054 -0.260 1.00 85.81 357 ALA A CA 1
ATOM 2857 C C . ALA A 1 357 ? 1.352 -1.948 -1.323 1.00 85.81 357 ALA A C 1
ATOM 2859 O O . ALA A 1 357 ? 0.914 -2.100 -2.459 1.00 85.81 357 ALA A O 1
ATOM 2860 N N . THR A 1 358 ? 2.043 -0.860 -0.988 1.00 83.75 358 THR A N 1
ATOM 2861 C CA . THR A 1 358 ? 2.389 0.207 -1.935 1.00 83.75 358 THR A CA 1
ATOM 2862 C C . THR A 1 358 ? 3.336 -0.279 -3.038 1.00 83.75 358 THR A C 1
ATOM 2864 O O . THR A 1 358 ? 3.208 0.141 -4.182 1.00 83.75 358 THR A O 1
ATOM 2867 N N . GLY A 1 359 ? 4.209 -1.245 -2.746 1.00 82.50 359 GLY A N 1
ATOM 2868 C CA . GLY A 1 359 ? 5.011 -1.943 -3.747 1.00 82.50 359 GLY A CA 1
ATOM 2869 C C . GLY A 1 359 ? 4.176 -2.844 -4.661 1.00 82.50 359 GLY A C 1
ATOM 2870 O O . GLY A 1 359 ? 4.474 -2.956 -5.847 1.00 82.50 359 GLY A O 1
ATOM 2871 N N . THR A 1 360 ? 3.097 -3.448 -4.150 1.00 83.00 360 THR A N 1
ATOM 2872 C CA . THR A 1 360 ? 2.117 -4.176 -4.978 1.00 83.00 360 THR A CA 1
ATOM 2873 C C . THR A 1 360 ? 1.419 -3.234 -5.956 1.00 83.00 360 THR A C 1
ATOM 2875 O O . THR A 1 360 ? 1.336 -3.560 -7.137 1.00 83.00 360 THR A O 1
ATOM 2878 N N . ILE A 1 361 ? 0.999 -2.047 -5.500 1.00 85.56 361 ILE A N 1
ATOM 2879 C CA . ILE A 1 361 ? 0.424 -0.998 -6.362 1.00 85.56 361 ILE A CA 1
ATOM 2880 C C . ILE A 1 361 ? 1.421 -0.583 -7.450 1.00 85.56 361 ILE A C 1
ATOM 2882 O O . ILE A 1 361 ? 1.046 -0.500 -8.614 1.00 85.56 361 ILE A O 1
ATOM 2886 N N . VAL A 1 362 ? 2.702 -0.394 -7.104 1.00 84.81 362 VAL A N 1
ATOM 2887 C CA . VAL A 1 362 ? 3.752 -0.106 -8.097 1.00 84.81 362 VAL A CA 1
ATOM 2888 C C . VAL A 1 362 ? 3.882 -1.231 -9.118 1.00 84.81 362 VAL A C 1
ATOM 2890 O O . VAL A 1 362 ? 4.082 -0.955 -10.288 1.00 84.81 362 VAL A O 1
ATOM 2893 N N . ARG A 1 363 ? 3.779 -2.498 -8.715 1.00 81.44 363 ARG A N 1
ATOM 2894 C CA . ARG A 1 363 ? 3.879 -3.625 -9.656 1.00 81.44 363 ARG A CA 1
ATOM 2895 C C . ARG A 1 363 ? 2.663 -3.781 -10.561 1.00 81.44 363 ARG A C 1
ATOM 2897 O O . ARG A 1 363 ? 2.793 -4.429 -11.597 1.00 81.44 363 ARG A O 1
ATOM 2904 N N . ALA A 1 364 ? 1.510 -3.272 -10.134 1.00 82.75 364 ALA A N 1
ATOM 2905 C CA . ALA A 1 364 ? 0.283 -3.171 -10.925 1.00 82.75 364 ALA A CA 1
ATOM 2906 C C . ALA A 1 364 ? 0.235 -1.856 -11.726 1.00 82.75 364 ALA A C 1
ATOM 2908 O O . ALA A 1 364 ? -0.783 -1.515 -12.319 1.00 82.75 364 ALA A O 1
ATOM 2909 N N . PHE A 1 365 ? 1.319 -1.077 -11.697 1.00 82.44 365 PHE A N 1
ATOM 2910 C CA . PHE A 1 365 ? 1.370 0.216 -12.342 1.00 82.44 365 PHE A CA 1
ATOM 2911 C C . PHE A 1 365 ? 1.536 0.066 -13.862 1.00 82.44 365 PHE A C 1
ATOM 2913 O O . PHE A 1 365 ? 2.272 -0.814 -14.315 1.00 82.44 365 PHE A O 1
ATOM 2920 N N . PRO A 1 366 ? 0.927 0.956 -14.663 1.00 74.56 366 PRO A N 1
ATOM 2921 C CA . PRO A 1 366 ? 1.034 0.959 -16.126 1.00 74.56 366 PRO A CA 1
ATOM 2922 C C . PRO A 1 366 ? 2.422 1.318 -16.680 1.00 74.56 366 PRO A C 1
ATOM 2924 O O . PRO A 1 366 ? 2.624 2.367 -17.294 1.00 74.56 366 PRO A O 1
ATOM 2927 N N . HIS A 1 367 ? 3.406 0.440 -16.500 1.00 75.19 367 HIS A N 1
ATOM 2928 C CA . HIS A 1 367 ? 4.799 0.689 -16.885 1.00 75.19 367 HIS A CA 1
ATOM 2929 C C . HIS A 1 367 ? 5.021 0.900 -18.393 1.00 75.19 367 HIS A C 1
ATOM 2931 O O . HIS A 1 367 ? 6.030 1.480 -18.781 1.00 75.19 367 HIS A O 1
ATOM 2937 N N . GLU A 1 368 ? 4.090 0.472 -19.246 1.00 73.00 368 GLU A N 1
ATOM 2938 C CA . GLU A 1 368 ? 4.147 0.699 -20.699 1.00 73.00 368 GLU A CA 1
ATOM 2939 C C . GLU A 1 368 ? 3.767 2.130 -21.106 1.00 73.00 368 GLU A C 1
ATOM 2941 O O . GLU A 1 368 ? 4.173 2.619 -22.167 1.00 73.00 368 GLU A O 1
ATOM 2946 N N . LEU A 1 369 ? 2.977 2.806 -20.266 1.00 81.25 369 LEU A N 1
ATOM 2947 C CA . LEU A 1 369 ? 2.486 4.160 -20.515 1.00 81.25 369 LEU A CA 1
ATOM 2948 C C . LEU A 1 369 ? 3.255 5.214 -19.726 1.00 81.25 369 LEU A C 1
ATOM 2950 O O . LEU A 1 369 ? 3.315 6.357 -20.172 1.00 81.25 369 LEU A O 1
ATOM 2954 N N . PHE A 1 370 ? 3.859 4.855 -18.594 1.00 88.50 370 PHE A N 1
ATOM 2955 C CA . PHE A 1 370 ? 4.490 5.808 -17.683 1.00 88.50 370 PHE A CA 1
ATOM 2956 C C . PHE A 1 370 ? 5.959 5.491 -17.421 1.00 88.50 370 PHE A C 1
ATOM 2958 O O . PHE A 1 370 ? 6.363 4.339 -17.274 1.00 88.50 370 PHE A O 1
ATOM 2965 N N . THR A 1 371 ? 6.757 6.547 -17.268 1.00 90.69 371 THR A N 1
ATOM 29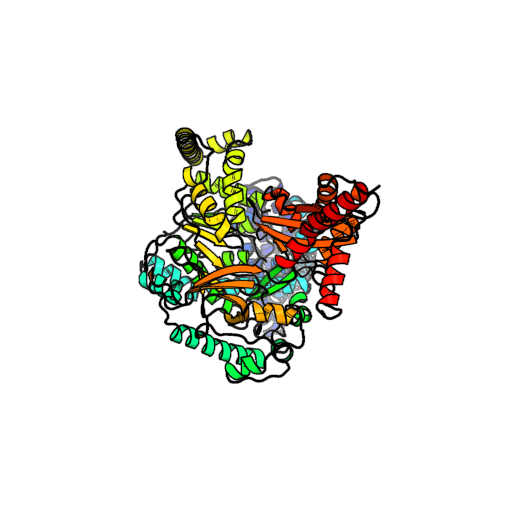66 C CA . THR A 1 371 ? 8.175 6.441 -16.907 1.00 90.69 371 THR A CA 1
ATOM 2967 C C . THR A 1 371 ? 8.347 6.675 -15.410 1.00 90.69 371 THR A C 1
ATOM 2969 O O . THR A 1 371 ? 8.173 7.795 -14.929 1.00 90.69 371 THR A O 1
ATOM 2972 N N . MET A 1 372 ? 8.720 5.636 -14.662 1.00 90.75 372 MET A N 1
ATOM 2973 C CA . MET A 1 372 ? 8.986 5.755 -13.223 1.00 90.75 372 MET A CA 1
ATOM 2974 C C . MET A 1 372 ? 10.352 6.401 -12.960 1.00 90.75 372 MET A C 1
ATOM 2976 O O . MET A 1 372 ? 11.354 6.005 -13.557 1.00 90.75 372 MET A O 1
ATOM 2980 N N . LEU A 1 373 ? 10.397 7.361 -12.033 1.00 92.44 373 LEU A N 1
ATOM 2981 C CA . LEU A 1 373 ? 11.607 8.075 -11.626 1.00 92.44 373 LEU A CA 1
ATOM 2982 C C . LEU A 1 373 ? 11.945 7.787 -10.147 1.00 92.44 373 LEU A C 1
ATOM 2984 O O . LEU A 1 373 ? 11.224 8.274 -9.271 1.00 92.44 373 LEU A O 1
ATOM 2988 N N . PRO A 1 374 ? 13.035 7.059 -9.831 1.00 90.31 374 PRO A N 1
ATOM 2989 C CA . PRO A 1 374 ? 13.885 6.290 -10.748 1.00 90.31 374 PRO A CA 1
ATOM 2990 C C . PRO A 1 374 ? 13.191 5.007 -11.263 1.00 90.31 374 PRO A C 1
ATOM 2992 O O . PRO A 1 374 ? 12.141 4.627 -10.732 1.00 90.31 374 PRO A O 1
ATOM 2995 N N . PRO A 1 375 ? 13.768 4.310 -12.266 1.00 88.75 375 PRO A N 1
ATOM 2996 C CA . PRO A 1 375 ? 13.212 3.063 -12.790 1.00 88.75 375 PRO A CA 1
ATOM 2997 C C . PRO A 1 375 ? 12.996 2.026 -11.684 1.00 88.75 375 PRO A C 1
ATOM 2999 O O . PRO A 1 375 ? 13.853 1.862 -10.815 1.00 88.75 375 PRO A O 1
ATOM 3002 N N . VAL A 1 376 ? 11.881 1.290 -11.735 1.00 84.88 376 VAL A N 1
ATOM 3003 C CA . VAL A 1 376 ? 11.440 0.372 -10.662 1.00 84.88 376 VAL A CA 1
ATOM 3004 C C . VAL A 1 376 ? 12.531 -0.616 -10.244 1.00 84.88 376 VAL A C 1
ATOM 3006 O O . VAL A 1 376 ? 12.806 -0.758 -9.056 1.00 84.88 376 VAL A O 1
ATOM 3009 N N . ALA A 1 377 ? 13.208 -1.239 -11.213 1.00 81.44 377 ALA A N 1
ATOM 3010 C CA . ALA A 1 377 ? 14.258 -2.226 -10.956 1.00 81.44 377 ALA A CA 1
ATOM 3011 C C . ALA A 1 377 ? 15.447 -1.665 -10.154 1.00 81.44 377 ALA A C 1
ATOM 3013 O O . ALA A 1 377 ? 16.090 -2.396 -9.400 1.00 81.44 377 ALA A O 1
ATOM 3014 N N . GLU A 1 378 ? 15.739 -0.373 -10.309 1.00 84.12 378 GLU A N 1
ATOM 3015 C CA . GLU A 1 378 ? 16.777 0.319 -9.545 1.00 84.12 378 GLU A CA 1
ATOM 3016 C C . GLU A 1 378 ? 16.227 0.826 -8.210 1.00 84.12 378 GLU A C 1
ATOM 3018 O O . GLU A 1 378 ? 16.860 0.653 -7.171 1.00 84.12 378 GLU A O 1
ATOM 3023 N N . ALA A 1 379 ? 15.025 1.405 -8.239 1.00 80.75 379 ALA A N 1
ATOM 3024 C CA . ALA A 1 379 ? 14.328 1.972 -7.094 1.00 80.75 379 ALA A CA 1
ATOM 3025 C C . ALA A 1 379 ? 14.145 0.957 -5.956 1.00 80.75 379 ALA A C 1
ATOM 3027 O O . ALA A 1 379 ? 14.380 1.282 -4.797 1.00 80.75 379 ALA A O 1
ATOM 3028 N N . GLU A 1 380 ? 13.749 -0.279 -6.271 1.00 81.62 380 GLU A N 1
ATOM 3029 C CA . GLU A 1 380 ? 13.505 -1.329 -5.269 1.00 81.62 380 GLU A CA 1
ATOM 3030 C C . GLU A 1 380 ? 14.784 -1.826 -4.573 1.00 81.62 380 GLU A C 1
ATOM 3032 O O . GLU A 1 380 ? 14.702 -2.479 -3.535 1.00 81.62 380 GLU A O 1
ATOM 3037 N N . ARG A 1 381 ? 15.968 -1.511 -5.115 1.00 81.62 381 ARG A N 1
ATOM 3038 C CA . ARG A 1 381 ? 17.273 -1.918 -4.564 1.00 81.62 381 ARG A CA 1
ATOM 3039 C C . ARG A 1 381 ? 17.943 -0.820 -3.733 1.00 81.62 381 ARG A C 1
ATOM 3041 O O . ARG A 1 381 ? 19.014 -1.054 -3.179 1.00 81.62 381 ARG A O 1
ATOM 3048 N N . MET A 1 382 ? 17.343 0.368 -3.671 1.00 78.62 382 MET A N 1
ATOM 3049 C CA . MET A 1 382 ? 17.898 1.541 -2.997 1.00 78.62 382 MET A CA 1
ATOM 3050 C C . MET A 1 382 ? 17.207 1.788 -1.651 1.00 78.62 382 MET A C 1
ATOM 3052 O O . MET A 1 382 ? 15.989 1.613 -1.543 1.00 78.62 382 MET A O 1
ATOM 3056 N N . PRO A 1 383 ? 17.940 2.273 -0.634 1.00 76.19 383 PRO A N 1
ATOM 3057 C CA . PRO A 1 383 ? 17.332 2.872 0.546 1.00 76.19 383 PRO A CA 1
ATOM 3058 C C . PRO A 1 383 ? 16.373 4.006 0.166 1.00 76.19 383 PRO A C 1
ATOM 3060 O O . PRO A 1 383 ? 16.577 4.709 -0.828 1.00 76.19 383 PRO A O 1
ATOM 3063 N N . PHE A 1 384 ? 15.343 4.218 0.987 1.00 73.81 384 PHE A N 1
ATOM 3064 C CA . PHE A 1 384 ? 14.272 5.176 0.703 1.00 73.81 384 PHE A CA 1
ATOM 3065 C C . PHE A 1 384 ? 14.795 6.585 0.381 1.00 73.81 384 PHE A C 1
ATOM 3067 O O . PHE A 1 384 ? 14.407 7.174 -0.626 1.00 73.81 384 PHE A O 1
ATOM 3074 N N . GLU A 1 385 ? 15.716 7.103 1.196 1.00 73.38 385 GLU A N 1
ATOM 3075 C CA . GLU A 1 385 ? 16.291 8.442 1.034 1.00 73.38 385 GLU A CA 1
ATOM 3076 C C . GLU A 1 385 ? 17.110 8.585 -0.258 1.00 73.38 385 GLU A C 1
ATOM 3078 O O . GLU A 1 385 ? 16.944 9.557 -0.998 1.00 73.38 385 GLU A O 1
ATOM 3083 N N . GLU A 1 386 ? 17.949 7.593 -0.570 1.00 79.94 386 GLU A N 1
ATOM 3084 C CA . GLU A 1 386 ? 18.757 7.577 -1.793 1.00 79.94 386 GLU A CA 1
ATOM 3085 C C . GLU A 1 386 ? 17.869 7.539 -3.038 1.00 79.94 386 GLU A C 1
ATOM 3087 O O . GLU A 1 386 ? 18.075 8.306 -3.983 1.00 79.94 386 GLU A O 1
ATOM 3092 N N . ARG A 1 387 ? 16.828 6.703 -3.012 1.00 83.69 387 ARG A N 1
ATOM 3093 C CA . ARG A 1 387 ? 15.840 6.623 -4.087 1.00 83.69 387 ARG A CA 1
ATOM 3094 C C . ARG A 1 387 ? 15.120 7.949 -4.293 1.00 83.69 387 ARG A C 1
ATOM 3096 O O . ARG A 1 387 ? 14.986 8.381 -5.435 1.00 83.69 387 ARG A O 1
ATOM 3103 N N . MET A 1 388 ? 14.667 8.591 -3.213 1.00 80.81 388 MET A N 1
ATOM 3104 C CA . MET A 1 388 ? 13.995 9.889 -3.299 1.00 80.81 388 MET A CA 1
ATOM 3105 C C . MET A 1 388 ? 14.916 10.935 -3.919 1.00 80.81 388 MET A C 1
ATOM 3107 O O . MET A 1 388 ? 14.516 11.616 -4.861 1.00 80.81 388 MET A O 1
ATOM 3111 N N . LYS A 1 389 ? 16.167 11.017 -3.452 1.00 80.94 389 LYS A N 1
ATOM 3112 C CA . LYS A 1 389 ? 17.174 11.924 -4.011 1.00 80.94 389 LYS A CA 1
ATOM 3113 C C . LYS A 1 389 ? 17.382 11.683 -5.507 1.00 80.94 389 LYS A C 1
ATOM 3115 O O . LYS A 1 389 ? 17.275 12.616 -6.298 1.00 80.94 389 LYS A O 1
ATOM 3120 N N . LYS A 1 390 ? 17.602 10.428 -5.910 1.00 86.69 390 LYS A N 1
ATOM 3121 C CA . LYS A 1 390 ? 17.780 10.063 -7.320 1.00 86.69 390 LYS A CA 1
ATOM 3122 C C . LYS A 1 390 ? 16.550 10.411 -8.163 1.00 86.69 390 LYS A C 1
ATOM 3124 O O . LYS A 1 390 ? 16.693 10.955 -9.255 1.00 86.69 390 LYS A O 1
ATOM 3129 N N . GLY A 1 391 ? 15.350 10.137 -7.652 1.00 89.00 391 GLY A N 1
ATOM 3130 C CA . GLY A 1 391 ? 14.090 10.496 -8.302 1.00 89.00 391 GLY A CA 1
ATOM 3131 C C . GLY A 1 391 ? 13.958 12.002 -8.528 1.00 89.00 391 GLY A C 1
ATOM 3132 O O . GLY A 1 391 ? 13.568 12.416 -9.617 1.00 89.00 391 GLY A O 1
ATOM 3133 N N . PHE A 1 392 ? 14.355 12.829 -7.555 1.00 86.69 392 PHE A N 1
ATOM 3134 C CA . PHE A 1 392 ? 14.376 14.287 -7.715 1.00 86.69 392 PHE A CA 1
ATOM 3135 C C . PHE A 1 392 ? 15.414 14.767 -8.721 1.00 86.69 392 PHE A C 1
ATOM 3137 O O . PHE A 1 392 ? 15.093 15.622 -9.545 1.00 86.69 392 PHE A O 1
ATOM 3144 N N . ASP A 1 393 ? 16.625 14.214 -8.695 1.00 86.31 393 ASP A N 1
ATOM 3145 C CA . ASP A 1 393 ? 17.670 14.558 -9.662 1.00 86.31 393 ASP A CA 1
ATOM 3146 C C . ASP A 1 393 ? 17.196 14.274 -11.102 1.00 86.31 393 ASP A C 1
ATOM 3148 O O . ASP A 1 393 ? 17.368 15.107 -11.997 1.00 86.31 393 ASP A O 1
ATOM 3152 N N . MET A 1 394 ? 16.517 13.141 -11.317 1.00 90.50 394 MET A N 1
ATOM 3153 C CA . MET A 1 394 ? 15.897 12.793 -12.603 1.00 90.50 394 MET A CA 1
ATOM 3154 C C . MET A 1 394 ? 14.703 13.699 -12.937 1.00 90.50 394 MET A C 1
ATOM 3156 O O . MET A 1 394 ? 14.596 14.203 -14.052 1.00 90.50 394 MET A O 1
ATOM 3160 N N . ALA A 1 395 ? 13.829 13.992 -11.974 1.00 91.62 395 ALA A N 1
ATOM 3161 C CA . ALA A 1 395 ? 12.700 14.903 -12.166 1.00 91.62 395 ALA A CA 1
ATOM 3162 C C . ALA A 1 395 ? 13.152 16.331 -12.531 1.00 91.62 395 ALA A C 1
ATOM 3164 O O . ALA A 1 395 ? 12.500 17.026 -13.318 1.00 91.62 395 ALA A O 1
ATOM 3165 N N . LEU A 1 396 ? 14.280 16.789 -11.981 1.00 88.62 396 LEU A N 1
ATOM 3166 C CA . LEU A 1 396 ? 14.869 18.090 -12.287 1.00 88.62 396 LEU A CA 1
ATOM 3167 C C . LEU A 1 396 ? 15.412 18.147 -13.714 1.00 88.62 396 LEU A C 1
ATOM 3169 O O . LEU A 1 396 ? 15.225 19.164 -14.385 1.00 88.62 396 LEU A O 1
ATOM 3173 N N . SER A 1 397 ? 16.073 17.092 -14.189 1.00 87.88 397 SER A N 1
ATOM 3174 C CA . SER A 1 397 ? 16.676 17.052 -15.525 1.00 87.88 397 SER A CA 1
ATOM 3175 C C . SER A 1 397 ? 15.649 16.738 -16.615 1.00 87.88 397 SER A C 1
ATOM 3177 O O . SER A 1 397 ? 15.584 17.439 -17.632 1.00 87.88 397 SER A O 1
ATOM 3179 N N . GLU A 1 398 ? 14.801 15.743 -16.386 1.00 91.44 398 GLU A N 1
ATOM 3180 C CA . GLU A 1 398 ? 13.874 15.199 -17.371 1.00 91.44 398 GLU A CA 1
ATOM 3181 C C . GLU A 1 398 ? 12.516 15.907 -17.309 1.00 91.44 398 GLU A C 1
ATOM 3183 O O . GLU A 1 398 ? 11.996 16.337 -18.341 1.00 91.44 398 GLU A O 1
ATOM 3188 N N . GLY A 1 399 ? 11.993 16.142 -16.108 1.00 92.12 399 GLY A N 1
ATOM 3189 C CA . GLY A 1 399 ? 10.655 16.674 -15.846 1.00 92.12 399 GLY A CA 1
ATOM 3190 C C . GLY A 1 399 ? 9.854 15.735 -14.943 1.00 92.12 399 GLY A C 1
ATOM 3191 O O . GLY A 1 399 ? 10.251 14.594 -14.728 1.00 92.12 399 GLY A O 1
ATOM 3192 N N . LEU A 1 400 ? 8.729 16.220 -14.425 1.00 95.06 400 LEU A N 1
ATOM 3193 C CA . LEU A 1 400 ? 7.818 15.455 -13.580 1.00 95.06 400 LEU A CA 1
ATOM 3194 C C . LEU A 1 400 ? 6.385 15.822 -13.953 1.00 95.06 400 LEU A C 1
ATOM 3196 O O . LEU A 1 400 ? 6.046 17.008 -13.937 1.00 95.06 400 LEU A O 1
ATOM 3200 N N . ASP A 1 401 ? 5.582 14.816 -14.282 1.00 95.50 401 ASP A N 1
ATOM 3201 C CA . ASP A 1 401 ? 4.203 14.993 -14.739 1.00 95.50 401 ASP A CA 1
ATOM 3202 C C . ASP A 1 401 ? 3.212 14.554 -13.665 1.00 95.50 401 ASP A C 1
ATOM 3204 O O . ASP A 1 401 ? 2.197 15.215 -13.460 1.00 95.50 401 ASP A O 1
ATOM 3208 N N . MET A 1 402 ? 3.507 13.470 -12.945 1.00 94.06 402 MET A N 1
ATOM 3209 C CA . MET A 1 402 ? 2.629 12.931 -11.909 1.00 94.06 402 MET A CA 1
ATOM 3210 C C . MET A 1 402 ? 3.418 12.403 -10.712 1.00 94.06 402 MET A C 1
ATOM 3212 O O . MET A 1 402 ? 4.624 12.165 -10.775 1.00 94.06 402 MET A O 1
ATOM 3216 N N . SER A 1 403 ? 2.737 12.217 -9.587 1.00 91.38 403 SER A N 1
ATOM 3217 C CA . SER A 1 403 ? 3.344 11.652 -8.383 1.00 91.38 403 SER A CA 1
ATOM 3218 C C . SER A 1 403 ? 2.323 10.832 -7.610 1.00 91.38 403 SER A C 1
ATOM 3220 O O . SER A 1 403 ? 1.149 11.188 -7.554 1.00 91.38 403 SER A O 1
ATOM 3222 N N . ILE A 1 404 ? 2.794 9.750 -6.993 1.00 88.94 404 ILE A N 1
ATOM 3223 C CA . ILE A 1 404 ? 2.020 8.941 -6.051 1.00 88.94 404 ILE A CA 1
ATOM 3224 C C . ILE A 1 404 ? 2.837 8.823 -4.776 1.00 88.94 404 ILE A C 1
ATOM 3226 O O . ILE A 1 404 ? 3.965 8.318 -4.807 1.00 88.94 404 ILE A O 1
ATOM 3230 N N . CYS A 1 405 ? 2.291 9.310 -3.666 1.00 84.44 405 CYS A N 1
ATOM 3231 C CA . CYS A 1 405 ? 3.010 9.400 -2.400 1.00 84.44 405 CYS A CA 1
ATOM 3232 C C . CYS A 1 405 ? 2.067 9.354 -1.193 1.00 84.44 405 CYS A C 1
ATOM 3234 O O . CYS A 1 405 ? 0.880 9.635 -1.305 1.00 84.44 405 CYS A O 1
ATOM 3236 N N . MET A 1 406 ? 2.591 9.044 -0.006 1.00 82.06 406 MET A N 1
ATOM 3237 C CA . MET A 1 406 ? 1.830 9.304 1.222 1.00 82.06 406 MET A CA 1
ATOM 3238 C C . MET A 1 406 ? 1.631 10.811 1.403 1.00 82.06 406 MET A C 1
ATOM 3240 O O . MET A 1 406 ? 2.560 11.580 1.140 1.00 82.06 406 MET A O 1
ATOM 3244 N N . SER A 1 407 ? 0.482 11.240 1.930 1.00 81.94 407 SER A N 1
ATOM 3245 C CA . SER A 1 407 ? 0.198 12.668 2.165 1.00 81.94 407 SER A CA 1
ATOM 3246 C C . SER A 1 407 ? 1.257 13.321 3.071 1.00 81.94 407 SER A C 1
ATOM 3248 O O . SER A 1 407 ? 1.730 14.425 2.800 1.00 81.94 407 SER A O 1
ATOM 3250 N N . SER A 1 408 ? 1.719 12.601 4.100 1.00 75.62 408 SER A N 1
ATOM 3251 C CA . SER A 1 408 ? 2.806 13.030 4.994 1.00 75.62 408 SER A CA 1
ATOM 3252 C C . SER A 1 408 ? 4.138 13.222 4.256 1.00 75.62 408 SER A C 1
ATOM 3254 O O . SER A 1 408 ? 4.839 14.212 4.473 1.00 75.62 408 SER A O 1
ATOM 3256 N N . VAL A 1 409 ? 4.467 12.316 3.333 1.00 79.19 409 VAL A N 1
ATOM 3257 C CA . VAL A 1 409 ? 5.672 12.381 2.493 1.00 79.19 409 VAL A CA 1
ATOM 3258 C C . VAL A 1 409 ? 5.577 13.535 1.495 1.00 79.19 409 VAL A C 1
ATOM 3260 O O . VAL A 1 409 ? 6.558 14.254 1.318 1.00 79.19 409 VAL A O 1
ATOM 3263 N N . ALA A 1 410 ? 4.405 13.778 0.900 1.00 84.19 410 ALA A N 1
ATOM 3264 C CA . ALA A 1 410 ? 4.165 14.912 0.003 1.00 84.19 410 ALA A CA 1
ATOM 3265 C C . ALA A 1 410 ? 4.494 16.253 0.679 1.00 84.19 410 ALA A C 1
ATOM 3267 O O . ALA A 1 410 ? 5.177 17.103 0.098 1.00 84.19 410 ALA A O 1
ATOM 3268 N N . VAL A 1 411 ? 4.037 16.425 1.923 1.00 80.44 411 VAL A N 1
ATOM 3269 C CA . VAL A 1 411 ? 4.314 17.617 2.735 1.00 80.44 411 VAL A CA 1
ATOM 3270 C C . VAL A 1 411 ? 5.785 17.682 3.129 1.00 80.44 411 VAL A C 1
ATOM 3272 O O . VAL A 1 411 ? 6.402 18.739 3.002 1.00 80.44 411 VAL A O 1
ATOM 3275 N N . ALA A 1 412 ? 6.372 16.565 3.568 1.00 76.25 412 ALA A N 1
ATOM 3276 C CA . ALA A 1 412 ? 7.780 16.505 3.958 1.00 76.25 412 ALA A CA 1
ATOM 3277 C C . ALA A 1 412 ? 8.706 16.924 2.809 1.00 76.25 412 ALA A C 1
ATOM 3279 O O . ALA A 1 412 ? 9.611 17.740 3.000 1.00 76.25 412 ALA A O 1
ATOM 3280 N N . ILE A 1 413 ? 8.431 16.417 1.603 1.00 78.62 413 ILE A N 1
ATOM 3281 C CA . ILE A 1 413 ? 9.116 16.808 0.372 1.00 78.62 413 ILE A CA 1
ATOM 3282 C C . ILE A 1 413 ? 8.969 18.312 0.149 1.00 78.62 413 ILE A C 1
ATOM 3284 O O . ILE A 1 413 ? 9.976 18.995 -0.018 1.00 78.62 413 ILE A O 1
ATOM 3288 N N . GLY A 1 414 ? 7.740 18.837 0.169 1.00 79.62 414 GLY A N 1
ATOM 3289 C CA . GLY A 1 414 ? 7.482 20.253 -0.090 1.00 79.62 414 GLY A CA 1
ATOM 3290 C C . GLY A 1 414 ? 8.174 21.188 0.907 1.00 79.62 414 GLY A C 1
ATOM 3291 O O . GLY A 1 414 ? 8.721 22.214 0.508 1.00 79.62 414 GLY A O 1
ATOM 3292 N N . GLN A 1 415 ? 8.233 20.813 2.189 1.00 75.94 415 GLN A N 1
ATOM 3293 C CA . GLN A 1 415 ? 8.905 21.589 3.239 1.00 75.94 415 GLN A CA 1
ATOM 3294 C C . GLN A 1 415 ? 10.433 21.545 3.135 1.00 75.94 415 GLN A C 1
ATOM 3296 O O . GLN A 1 415 ? 11.103 22.555 3.353 1.00 75.94 415 GLN A O 1
ATOM 3301 N N . ARG A 1 416 ? 11.001 20.377 2.818 1.00 70.94 416 ARG A N 1
ATOM 3302 C CA . ARG A 1 416 ? 12.457 20.179 2.711 1.00 70.94 416 ARG A CA 1
ATOM 3303 C C . ARG A 1 416 ? 13.019 20.605 1.354 1.00 70.94 416 ARG A C 1
ATOM 3305 O O . ARG A 1 416 ? 14.237 20.683 1.196 1.00 70.94 416 ARG A O 1
ATOM 3312 N N . PHE A 1 417 ? 12.146 20.928 0.402 1.00 72.94 417 PHE A N 1
ATOM 3313 C CA . PHE A 1 417 ? 12.493 21.217 -0.983 1.00 72.94 417 PHE A CA 1
ATOM 3314 C C . PHE A 1 417 ? 13.547 22.325 -1.132 1.00 72.94 417 PHE A C 1
ATOM 3316 O O . PHE A 1 417 ? 14.526 22.182 -1.866 1.00 72.94 417 PHE A O 1
ATOM 3323 N N . SER A 1 418 ? 13.393 23.413 -0.377 1.00 62.53 418 SER A N 1
ATOM 3324 C CA . SER A 1 418 ? 14.305 24.560 -0.409 1.00 62.53 418 SER A CA 1
ATOM 3325 C C . SER A 1 418 ? 15.693 24.250 0.160 1.00 62.53 418 SER A C 1
ATOM 3327 O O . SER A 1 418 ? 16.680 24.734 -0.391 1.00 62.53 418 SER A O 1
ATOM 3329 N N . ARG A 1 419 ? 15.791 23.408 1.203 1.00 63.06 419 ARG A N 1
ATOM 3330 C CA . ARG A 1 419 ? 17.080 22.962 1.765 1.00 63.06 419 ARG A CA 1
ATOM 3331 C C . ARG A 1 419 ? 17.814 22.034 0.806 1.00 63.06 419 ARG A C 1
ATOM 3333 O O . ARG A 1 419 ? 19.007 22.209 0.594 1.00 63.06 419 ARG A O 1
ATOM 3340 N N . HIS A 1 420 ? 17.096 21.113 0.161 1.00 58.47 420 HIS A N 1
ATOM 3341 C CA . HIS A 1 420 ? 17.689 20.172 -0.796 1.00 58.47 420 HIS A CA 1
ATOM 3342 C C . HIS A 1 420 ? 18.264 20.879 -2.036 1.00 58.47 420 HIS A C 1
ATOM 3344 O O . HIS A 1 420 ? 19.296 20.476 -2.562 1.00 58.47 420 HIS A O 1
ATOM 3350 N N . ALA A 1 421 ? 17.642 21.981 -2.471 1.00 53.84 421 ALA A N 1
ATOM 3351 C CA . ALA A 1 421 ? 18.170 22.830 -3.540 1.00 53.84 421 ALA A CA 1
ATOM 3352 C C . ALA A 1 421 ? 19.390 23.681 -3.116 1.00 53.84 421 ALA A C 1
ATOM 3354 O O . ALA A 1 421 ? 20.106 24.192 -3.978 1.00 53.84 421 ALA A O 1
ATOM 3355 N N . GLN A 1 422 ? 19.614 23.863 -1.808 1.00 49.22 422 GLN A N 1
ATOM 3356 C CA . GLN A 1 422 ? 20.671 24.710 -1.241 1.00 49.22 422 GLN A CA 1
ATOM 3357 C C . GLN A 1 422 ? 21.874 23.920 -0.692 1.00 49.22 422 GLN A C 1
ATOM 3359 O O . GLN A 1 422 ? 22.969 24.480 -0.606 1.00 49.22 422 GLN A O 1
ATOM 3364 N N . GLU A 1 423 ? 21.722 22.638 -0.351 1.00 51.12 423 GLU A N 1
ATOM 3365 C CA . GLU A 1 423 ? 22.801 21.825 0.220 1.00 51.12 423 GLU A CA 1
ATOM 3366 C C . GLU A 1 423 ? 23.750 21.199 -0.834 1.00 51.12 423 GLU A C 1
ATOM 3368 O O . GLU A 1 423 ? 23.355 20.426 -1.703 1.00 51.12 423 GLU A O 1
ATOM 3373 N N . LYS A 1 424 ? 25.049 21.488 -0.634 1.00 47.22 424 LYS A N 1
ATOM 3374 C CA . LYS A 1 424 ? 26.300 20.906 -1.183 1.00 47.22 424 LYS A CA 1
ATOM 3375 C C . LYS A 1 424 ? 26.903 21.423 -2.504 1.00 47.22 424 LYS A C 1
ATOM 3377 O O . LYS A 1 424 ? 26.275 21.615 -3.541 1.00 47.22 424 LYS A O 1
ATOM 3382 N N . SER A 1 425 ? 28.233 21.535 -2.436 1.00 45.38 425 SER A N 1
ATOM 3383 C CA . SER A 1 425 ? 29.218 21.844 -3.483 1.00 45.38 425 SER A CA 1
ATOM 3384 C C . SER A 1 425 ? 29.157 20.936 -4.721 1.00 45.38 425 SER A C 1
ATOM 3386 O O . SER A 1 425 ? 29.524 21.387 -5.808 1.00 45.38 425 SER A O 1
ATOM 3388 N N . ASP A 1 426 ? 28.638 19.709 -4.595 1.00 55.62 426 ASP A N 1
ATOM 3389 C CA . ASP A 1 426 ? 28.463 18.763 -5.708 1.00 55.62 426 ASP A CA 1
ATOM 3390 C C . ASP A 1 426 ? 27.363 19.178 -6.693 1.00 55.62 426 ASP A C 1
ATOM 3392 O O . ASP A 1 426 ? 27.487 18.921 -7.896 1.00 55.62 426 ASP A O 1
ATOM 3396 N N . MET A 1 427 ? 26.336 19.900 -6.224 1.00 65.31 427 MET A N 1
ATOM 3397 C CA . MET A 1 427 ? 25.198 20.328 -7.045 1.00 65.31 427 MET A CA 1
ATOM 3398 C C . MET A 1 427 ? 25.643 21.263 -8.178 1.00 65.31 427 MET A C 1
ATOM 3400 O O . MET A 1 427 ? 25.177 21.142 -9.306 1.00 65.31 427 MET A O 1
ATOM 3404 N N . LYS A 1 428 ? 26.623 22.149 -7.941 1.00 66.31 428 LYS A N 1
ATOM 3405 C CA . LYS A 1 428 ? 27.168 23.027 -8.997 1.00 66.31 428 LYS A CA 1
ATOM 3406 C C . LYS A 1 428 ? 27.831 22.235 -10.124 1.00 66.31 428 LYS A C 1
ATOM 3408 O O . LYS A 1 428 ? 27.708 22.616 -11.286 1.00 66.31 428 LYS A O 1
ATOM 3413 N N . SER A 1 429 ? 28.547 21.158 -9.797 1.00 69.69 429 SER A N 1
ATOM 3414 C CA . SER A 1 429 ? 29.212 20.317 -10.801 1.00 69.69 429 SER A CA 1
ATOM 3415 C C . SER A 1 429 ? 28.202 19.476 -11.589 1.00 69.69 429 SER A C 1
ATOM 3417 O O . SER A 1 429 ? 28.321 19.350 -12.809 1.00 69.69 429 SER A O 1
ATOM 3419 N N . TRP A 1 430 ? 27.168 18.969 -10.912 1.00 79.12 430 TRP A N 1
ATOM 3420 C CA . TRP A 1 430 ? 26.095 18.187 -11.515 1.00 79.12 430 TRP A CA 1
ATOM 3421 C C . TRP A 1 430 ? 25.177 19.045 -12.394 1.00 79.12 430 TRP A C 1
ATOM 3423 O O . TRP A 1 430 ? 24.885 18.663 -13.525 1.00 79.12 430 TRP A O 1
ATOM 3433 N N . LEU A 1 431 ? 24.805 20.248 -11.944 1.00 76.50 431 LEU A N 1
ATOM 3434 C CA . LEU A 1 431 ? 24.004 21.201 -12.719 1.00 76.50 431 LEU A CA 1
ATOM 3435 C C . LEU A 1 431 ? 24.721 21.661 -13.993 1.00 76.50 431 LEU A C 1
ATOM 3437 O O . LEU A 1 431 ? 24.079 21.820 -15.027 1.00 76.50 431 LEU A O 1
ATOM 3441 N N . LYS A 1 432 ? 26.055 21.810 -13.964 1.00 77.81 432 LYS A N 1
ATOM 3442 C CA . LYS A 1 432 ? 26.848 22.079 -15.180 1.00 77.81 432 LYS A CA 1
ATOM 3443 C C . LYS A 1 432 ? 26.739 20.952 -16.211 1.00 77.81 432 LYS A C 1
ATOM 3445 O O . LYS A 1 432 ? 26.775 21.226 -17.405 1.00 77.81 432 LYS A O 1
ATOM 3450 N N . LYS A 1 433 ? 26.595 19.702 -15.760 1.00 81.94 433 LYS A N 1
ATOM 3451 C CA . LYS A 1 433 ? 26.379 18.531 -16.626 1.00 81.94 433 LYS A CA 1
ATOM 3452 C C . LYS A 1 433 ? 24.912 18.368 -17.052 1.00 81.94 433 LYS A C 1
ATOM 3454 O O . LYS A 1 433 ? 24.645 17.639 -17.999 1.00 81.94 433 LYS A O 1
ATOM 3459 N N . ASN A 1 434 ? 23.978 19.062 -16.396 1.00 83.12 434 ASN A N 1
ATOM 3460 C CA . ASN A 1 434 ? 22.534 18.961 -16.618 1.00 83.12 434 ASN A CA 1
ATOM 3461 C C . ASN A 1 434 ? 21.913 20.343 -16.904 1.00 83.12 434 ASN A C 1
ATOM 3463 O O . ASN A 1 434 ? 21.215 20.905 -16.054 1.00 83.12 434 ASN A O 1
ATOM 3467 N N . PRO A 1 435 ? 22.109 20.904 -18.113 1.00 86.75 435 PRO A N 1
ATOM 3468 C CA . PRO A 1 435 ? 21.665 22.263 -18.435 1.00 86.75 435 PRO A CA 1
ATOM 3469 C C . PRO A 1 435 ? 20.143 22.446 -18.314 1.00 86.75 435 PRO A C 1
ATOM 3471 O O . PRO A 1 435 ? 19.687 23.497 -17.868 1.00 86.75 435 PRO A O 1
ATOM 3474 N N . LYS A 1 436 ? 19.344 21.413 -18.629 1.00 89.19 436 LYS A N 1
ATOM 3475 C CA . LYS A 1 436 ? 17.879 21.442 -18.453 1.00 89.19 436 LYS A CA 1
ATOM 3476 C C . LYS A 1 436 ? 17.472 21.622 -16.985 1.00 89.19 436 LYS A C 1
ATOM 3478 O O . LYS A 1 436 ? 16.573 22.410 -16.698 1.00 89.19 436 LYS A O 1
ATOM 3483 N N . ALA A 1 437 ? 18.160 20.937 -16.068 1.00 87.38 437 ALA A N 1
ATOM 3484 C CA . ALA A 1 437 ? 17.921 21.066 -14.632 1.00 87.38 437 ALA A CA 1
ATOM 3485 C C . ALA A 1 437 ? 18.266 22.472 -14.133 1.00 87.38 437 ALA A C 1
ATOM 3487 O O . ALA A 1 437 ? 17.497 23.061 -13.376 1.00 87.38 437 ALA A O 1
ATOM 3488 N N . LEU A 1 438 ? 19.376 23.043 -14.613 1.00 87.06 438 LEU A N 1
ATOM 3489 C CA . LEU A 1 438 ? 19.791 24.401 -14.263 1.00 87.06 438 LEU A CA 1
ATOM 3490 C C . LEU A 1 438 ? 18.765 25.453 -14.706 1.00 87.06 438 LEU A C 1
ATOM 3492 O O . LEU A 1 438 ? 18.394 26.306 -13.904 1.00 87.06 438 LEU A O 1
ATOM 3496 N N . VAL A 1 439 ? 18.265 25.371 -15.944 1.00 89.75 439 VAL A N 1
ATOM 3497 C CA . VAL A 1 439 ? 17.233 26.296 -16.448 1.00 89.75 439 VAL A CA 1
ATOM 3498 C C . VAL A 1 439 ? 15.945 26.183 -15.631 1.00 89.75 439 VAL A C 1
ATOM 3500 O O . VAL A 1 439 ? 15.393 27.201 -15.211 1.00 89.75 439 VAL A O 1
ATOM 3503 N N . ARG A 1 440 ? 15.485 24.956 -15.355 1.00 91.38 440 ARG A N 1
ATOM 3504 C CA . ARG A 1 440 ? 14.275 24.713 -14.557 1.00 91.38 440 ARG A CA 1
ATOM 3505 C C . ARG A 1 440 ? 14.420 25.267 -13.140 1.00 91.38 440 ARG A C 1
ATOM 3507 O O . ARG A 1 440 ? 13.540 25.992 -12.679 1.00 91.38 440 ARG A O 1
ATOM 3514 N N . LEU A 1 441 ? 15.546 24.989 -12.483 1.00 88.81 441 LEU A N 1
ATOM 3515 C CA . LEU A 1 441 ? 15.832 25.469 -11.133 1.00 88.81 441 LEU A CA 1
ATOM 3516 C C . LEU A 1 441 ? 15.930 26.998 -11.076 1.00 88.81 441 LEU A C 1
ATOM 3518 O O . LEU A 1 441 ? 15.327 27.613 -10.200 1.00 88.81 441 LEU A O 1
ATOM 3522 N N . ALA A 1 442 ? 16.632 27.625 -12.025 1.00 87.75 442 ALA A N 1
ATOM 3523 C CA . ALA A 1 442 ? 16.743 29.081 -12.103 1.00 87.75 442 ALA A CA 1
ATOM 3524 C C . ALA A 1 442 ? 15.370 29.746 -12.293 1.00 87.75 442 ALA A C 1
ATOM 3526 O O . ALA A 1 442 ? 15.047 30.702 -11.585 1.00 87.75 442 ALA A O 1
ATOM 3527 N N . GLY A 1 443 ? 14.537 29.200 -13.186 1.00 90.50 443 GLY A N 1
ATOM 3528 C CA . GLY A 1 443 ? 13.163 29.660 -13.388 1.00 90.50 443 GLY A CA 1
ATOM 3529 C C . GLY A 1 443 ? 12.305 29.522 -12.127 1.00 90.50 443 GLY A C 1
ATOM 3530 O O . GLY A 1 443 ? 11.576 30.449 -11.776 1.00 90.50 443 GLY A O 1
ATOM 3531 N N . GLY A 1 444 ? 12.430 28.407 -11.403 1.00 90.81 444 GLY A N 1
ATOM 3532 C CA . GLY A 1 444 ? 11.725 28.207 -10.137 1.00 90.81 444 GLY A CA 1
ATOM 3533 C C . GLY A 1 444 ? 12.173 29.171 -9.038 1.00 90.81 444 GLY A C 1
ATOM 3534 O O . GLY A 1 444 ? 11.337 29.762 -8.360 1.00 90.81 444 GLY A O 1
ATOM 3535 N N . ILE A 1 445 ? 13.484 29.394 -8.893 1.00 89.44 445 ILE A N 1
ATOM 3536 C CA . ILE A 1 445 ? 14.039 30.344 -7.916 1.00 89.44 445 ILE A CA 1
ATOM 3537 C C . ILE A 1 445 ? 13.561 31.766 -8.213 1.00 89.44 445 ILE A C 1
ATOM 3539 O O . ILE A 1 445 ? 13.222 32.497 -7.284 1.00 89.44 445 ILE A O 1
ATOM 3543 N N . LEU A 1 446 ? 13.509 32.161 -9.489 1.00 92.06 446 LEU A N 1
ATOM 3544 C CA . LEU A 1 446 ? 12.986 33.466 -9.884 1.00 92.06 446 LEU A CA 1
ATOM 3545 C C . LEU A 1 446 ? 11.518 33.620 -9.464 1.00 92.06 446 LEU A C 1
ATOM 3547 O O . LEU A 1 446 ? 11.183 34.598 -8.800 1.00 92.06 446 LEU A O 1
ATOM 3551 N N . LYS A 1 447 ? 10.662 32.632 -9.764 1.00 92.44 447 LYS A N 1
ATOM 3552 C CA . LYS A 1 447 ? 9.253 32.627 -9.328 1.00 92.44 447 LYS A CA 1
ATOM 3553 C C . LYS A 1 447 ? 9.121 32.697 -7.806 1.00 92.44 447 LYS A C 1
ATOM 3555 O O . LYS A 1 447 ? 8.304 33.465 -7.305 1.00 92.44 447 LYS A O 1
ATOM 3560 N N . ALA A 1 448 ? 9.920 31.928 -7.069 1.00 90.94 448 ALA A N 1
ATOM 3561 C CA . ALA A 1 448 ? 9.888 31.914 -5.610 1.00 90.94 448 ALA A CA 1
ATOM 3562 C C . ALA A 1 448 ? 10.283 33.279 -5.016 1.00 90.94 448 ALA A C 1
ATOM 3564 O O . ALA A 1 448 ? 9.580 33.801 -4.149 1.00 90.94 448 ALA A O 1
ATOM 3565 N N . LYS A 1 449 ? 11.346 33.902 -5.547 1.00 89.75 449 LYS A N 1
ATOM 3566 C CA . LYS A 1 449 ? 11.806 35.240 -5.139 1.00 89.75 449 LYS A CA 1
ATOM 3567 C C . LYS A 1 449 ? 10.796 36.340 -5.452 1.00 89.75 449 LYS A C 1
ATOM 3569 O O . LYS A 1 449 ? 10.572 37.186 -4.596 1.00 89.75 449 LYS A O 1
ATOM 3574 N N . LEU A 1 450 ? 10.171 36.307 -6.632 1.00 93.50 450 LEU A N 1
ATOM 3575 C CA . LEU A 1 450 ? 9.117 37.258 -7.014 1.00 93.50 450 LEU A CA 1
ATOM 3576 C C . LEU A 1 450 ? 7.904 37.200 -6.074 1.00 93.50 450 LEU A C 1
ATOM 3578 O O . LEU A 1 450 ? 7.216 38.196 -5.905 1.00 93.50 450 LEU A O 1
ATOM 3582 N N . ASN A 1 451 ? 7.662 36.047 -5.447 1.00 90.06 451 ASN A N 1
ATOM 3583 C CA . ASN A 1 451 ? 6.580 35.846 -4.484 1.00 90.06 451 ASN A CA 1
ATOM 3584 C C . ASN A 1 451 ? 7.053 35.904 -3.018 1.00 90.06 451 ASN A C 1
ATOM 3586 O O . ASN A 1 451 ? 6.323 35.465 -2.133 1.00 90.06 451 ASN A O 1
ATOM 3590 N N . HIS A 1 452 ? 8.276 36.381 -2.752 1.00 89.38 452 HIS A N 1
ATOM 3591 C CA . HIS A 1 452 ? 8.851 36.518 -1.405 1.00 89.38 452 HIS A CA 1
ATOM 3592 C C . HIS A 1 452 ? 8.763 35.252 -0.530 1.00 89.38 452 HIS A C 1
ATOM 3594 O O . HIS A 1 452 ? 8.590 35.331 0.685 1.00 89.38 452 HIS A O 1
ATOM 3600 N N . ARG A 1 453 ? 8.900 34.067 -1.137 1.00 87.44 453 ARG A N 1
ATOM 3601 C CA . ARG A 1 453 ? 8.785 32.775 -0.441 1.00 87.44 453 ARG A CA 1
ATOM 3602 C C . ARG A 1 453 ? 9.893 31.800 -0.826 1.00 87.44 453 ARG A C 1
ATOM 3604 O O . ARG A 1 453 ? 10.630 32.004 -1.788 1.00 87.44 453 ARG A O 1
ATOM 3611 N N . ALA A 1 454 ? 9.989 30.706 -0.074 1.00 85.31 454 ALA A N 1
ATOM 3612 C CA . ALA A 1 454 ? 10.877 29.597 -0.402 1.00 85.31 454 ALA A CA 1
ATOM 3613 C C . ALA A 1 454 ? 10.444 28.873 -1.694 1.00 85.31 454 ALA A C 1
ATOM 3615 O O . ALA A 1 454 ? 9.269 28.895 -2.080 1.00 85.31 454 ALA A O 1
ATOM 3616 N N . LEU A 1 455 ? 11.415 28.222 -2.345 1.00 87.50 455 LEU A N 1
ATOM 3617 C CA . LEU A 1 455 ? 11.192 27.379 -3.520 1.00 87.50 455 LEU A CA 1
ATOM 3618 C C . LEU A 1 455 ? 10.330 26.166 -3.152 1.00 87.50 455 LEU A C 1
ATOM 3620 O O . LEU A 1 455 ? 10.624 25.477 -2.175 1.00 87.50 455 LEU A O 1
ATOM 3624 N N . MET A 1 456 ? 9.312 25.893 -3.964 1.00 90.00 456 MET A N 1
ATOM 3625 C CA . MET A 1 456 ? 8.384 24.771 -3.808 1.00 90.00 456 MET A CA 1
ATOM 3626 C C . MET A 1 456 ? 8.324 23.925 -5.092 1.00 90.00 456 MET A C 1
ATOM 3628 O O . MET A 1 456 ? 8.636 24.439 -6.170 1.00 90.00 456 MET A O 1
ATOM 3632 N N . PRO A 1 457 ? 7.865 22.660 -5.023 1.00 91.50 457 PRO A N 1
ATOM 3633 C CA . PRO A 1 457 ? 7.699 21.806 -6.203 1.00 91.50 457 PRO A CA 1
ATOM 3634 C C . PRO A 1 457 ? 6.910 22.460 -7.352 1.00 91.50 457 PRO A C 1
ATOM 3636 O O . PRO A 1 457 ? 7.346 22.392 -8.504 1.00 91.50 457 PRO A O 1
ATOM 3639 N N . ARG A 1 458 ? 5.818 23.183 -7.048 1.00 93.75 458 ARG A N 1
ATOM 3640 C CA . ARG A 1 458 ? 4.985 23.890 -8.049 1.00 93.75 458 ARG A CA 1
ATOM 3641 C C . ARG A 1 458 ? 5.721 24.946 -8.880 1.00 93.75 458 ARG A C 1
ATOM 3643 O O . ARG A 1 458 ? 5.245 25.360 -9.935 1.00 93.75 458 ARG A O 1
ATOM 3650 N N . ASP A 1 459 ? 6.868 25.428 -8.404 1.00 92.50 459 ASP A N 1
ATOM 3651 C CA . ASP A 1 459 ? 7.660 26.416 -9.140 1.00 92.50 459 ASP A CA 1
ATOM 3652 C C . ASP A 1 459 ? 8.399 25.791 -10.325 1.00 92.50 459 ASP A C 1
ATOM 3654 O O . ASP A 1 459 ? 8.645 26.466 -11.334 1.00 92.50 459 ASP A O 1
ATOM 3658 N N . LEU A 1 460 ? 8.733 24.505 -10.191 1.00 91.69 460 LEU A N 1
ATOM 3659 C CA . LEU A 1 460 ? 9.541 23.733 -11.130 1.00 91.69 460 LEU A CA 1
ATOM 3660 C C . LEU A 1 460 ? 8.701 22.859 -12.054 1.00 91.69 460 LEU A C 1
ATOM 3662 O O . LEU A 1 460 ? 9.038 22.725 -13.234 1.00 91.69 460 LEU A O 1
ATOM 3666 N N . TRP A 1 461 ? 7.632 22.271 -11.521 1.00 93.69 461 TRP A N 1
ATOM 3667 C CA . TRP A 1 461 ? 6.786 21.323 -12.233 1.00 93.69 461 TRP A CA 1
ATOM 3668 C C . TRP A 1 461 ? 5.326 21.747 -12.164 1.00 93.69 461 TRP A C 1
ATOM 3670 O O . TRP A 1 461 ? 4.845 22.229 -11.141 1.00 93.69 461 TRP A O 1
ATOM 3680 N N . LYS A 1 462 ? 4.620 21.535 -13.273 1.00 93.50 462 LYS A N 1
ATOM 3681 C CA . LYS A 1 462 ? 3.169 21.653 -13.349 1.00 93.50 462 LYS A CA 1
ATOM 3682 C C . LYS A 1 462 ? 2.623 20.235 -13.451 1.00 93.50 462 LYS A C 1
ATOM 3684 O O . LYS A 1 462 ? 2.604 19.681 -14.546 1.00 93.50 462 LYS A O 1
ATOM 3689 N N . LEU A 1 463 ? 2.267 19.650 -12.311 1.00 94.81 463 LEU A N 1
ATOM 3690 C CA . LEU A 1 463 ? 1.745 18.288 -12.284 1.00 94.81 463 LEU A CA 1
ATOM 3691 C C . LEU A 1 463 ? 0.397 18.209 -13.006 1.00 94.81 463 LEU A C 1
ATOM 3693 O O . LEU A 1 463 ? -0.426 19.119 -12.893 1.00 94.81 463 LEU A O 1
ATOM 3697 N N . LYS A 1 464 ? 0.192 17.107 -13.728 1.00 94.75 464 LYS A N 1
ATOM 3698 C CA . LYS A 1 464 ? -1.098 16.700 -14.292 1.00 94.75 464 LYS A CA 1
ATOM 3699 C C . LYS A 1 464 ? -1.992 16.114 -13.207 1.00 94.75 464 LYS A C 1
ATOM 3701 O O . LYS A 1 464 ? -3.167 16.433 -13.181 1.00 94.75 464 LYS A O 1
ATOM 3706 N N . GLY A 1 465 ? -1.415 15.327 -12.297 1.00 93.81 465 GLY A N 1
ATOM 3707 C CA . GLY A 1 465 ? -2.126 14.754 -11.161 1.00 93.81 465 GLY A CA 1
ATOM 3708 C C . GLY A 1 465 ? -1.191 14.309 -10.041 1.00 93.81 465 GLY A C 1
ATOM 3709 O O . GLY A 1 465 ? -0.023 13.973 -10.264 1.00 93.81 465 GLY A O 1
ATOM 3710 N N . LEU A 1 466 ? -1.721 14.315 -8.823 1.00 94.50 466 LEU A N 1
ATOM 3711 C CA . LEU A 1 466 ? -1.045 13.866 -7.612 1.00 94.50 466 LEU A CA 1
ATOM 3712 C C . LEU A 1 466 ? -1.981 12.911 -6.878 1.00 94.50 466 LEU A C 1
ATOM 3714 O O . LEU A 1 466 ? -3.061 13.320 -6.472 1.00 94.50 466 LEU A O 1
ATOM 3718 N N . VAL A 1 467 ? -1.574 11.659 -6.699 1.00 94.00 467 VAL A N 1
ATOM 3719 C CA . VAL A 1 467 ? -2.335 10.679 -5.914 1.00 94.00 467 VAL A CA 1
ATOM 3720 C C . VAL A 1 467 ? -1.725 10.601 -4.524 1.00 94.00 467 VAL A C 1
ATOM 3722 O O . VAL A 1 467 ? -0.508 10.417 -4.392 1.00 94.00 467 VAL A O 1
ATOM 3725 N N . THR A 1 468 ? -2.558 10.712 -3.492 1.00 89.50 468 THR A N 1
ATOM 3726 C CA . THR A 1 468 ? -2.129 10.469 -2.118 1.00 89.50 468 THR A CA 1
ATOM 3727 C C . THR A 1 468 ? -2.908 9.375 -1.420 1.00 89.50 468 THR A C 1
ATOM 3729 O O . THR A 1 468 ? -4.003 8.980 -1.810 1.00 89.50 468 THR A O 1
ATOM 3732 N N . PHE A 1 469 ? -2.260 8.822 -0.403 1.00 85.06 469 PHE A N 1
ATOM 3733 C CA . PHE A 1 469 ? -2.818 7.806 0.468 1.00 85.06 469 PHE A CA 1
ATOM 3734 C C . PHE A 1 469 ? -2.291 7.976 1.886 1.00 85.06 469 PHE A C 1
ATOM 3736 O O . PHE A 1 469 ? -1.332 8.713 2.151 1.00 85.06 469 PHE A O 1
ATOM 3743 N N . GLY A 1 470 ? -2.907 7.234 2.796 1.00 72.25 470 GLY A N 1
ATOM 3744 C CA . GLY A 1 470 ? -2.659 7.320 4.225 1.00 72.25 470 GLY A CA 1
ATOM 3745 C C . GLY A 1 470 ? -3.842 7.948 4.947 1.00 72.25 470 GLY A C 1
ATOM 3746 O O . GLY A 1 470 ? -4.873 8.257 4.360 1.00 72.25 470 GLY A O 1
ATOM 3747 N N . ILE A 1 471 ? -3.692 8.097 6.255 1.00 69.19 471 ILE A N 1
ATOM 3748 C CA . ILE A 1 471 ? -4.790 8.482 7.146 1.00 69.19 471 ILE A CA 1
ATOM 3749 C C . ILE A 1 471 ? -4.871 9.990 7.416 1.00 69.19 471 ILE A C 1
ATOM 3751 O O . ILE A 1 471 ? -5.751 10.433 8.142 1.00 69.19 471 ILE A O 1
ATOM 3755 N N . ASP A 1 472 ? -3.959 10.772 6.831 1.00 65.69 472 ASP A N 1
ATOM 3756 C CA . ASP A 1 472 ? -3.806 12.212 7.086 1.00 65.69 472 ASP A CA 1
ATOM 3757 C C . ASP A 1 472 ? -4.144 13.079 5.853 1.00 65.69 472 ASP A C 1
ATOM 3759 O O . ASP A 1 472 ? -3.784 14.258 5.807 1.00 65.69 472 ASP A O 1
ATOM 3763 N N . GLY A 1 473 ? -4.790 12.499 4.833 1.00 69.50 473 GLY A N 1
ATOM 3764 C CA . GLY A 1 473 ? -5.070 13.159 3.549 1.00 69.50 473 GLY A CA 1
ATOM 3765 C C . GLY A 1 473 ? -5.869 14.453 3.699 1.00 69.50 473 GLY A C 1
ATOM 3766 O O . GLY A 1 473 ? -5.399 15.517 3.294 1.00 69.50 473 GLY A O 1
ATOM 3767 N N . GLU A 1 474 ? -7.007 14.389 4.398 1.00 71.75 474 GLU A N 1
ATOM 3768 C CA . GLU A 1 474 ? -7.893 15.538 4.642 1.00 71.75 474 GLU A CA 1
ATOM 3769 C C . GLU A 1 474 ? -7.160 16.709 5.319 1.00 71.75 474 GLU A C 1
ATOM 3771 O O . GLU A 1 474 ? -7.317 17.864 4.928 1.00 71.75 474 GLU A O 1
ATOM 3776 N N . VAL A 1 475 ? -6.275 16.408 6.274 1.00 69.00 475 VAL A N 1
ATOM 3777 C CA . VAL A 1 475 ? -5.511 17.409 7.035 1.00 69.00 475 VAL A CA 1
ATOM 3778 C C . VAL A 1 475 ? -4.458 18.099 6.170 1.00 69.00 475 VAL A C 1
ATOM 3780 O O . VAL A 1 475 ? -4.226 19.306 6.285 1.00 69.00 475 VAL A O 1
ATOM 3783 N N . PHE A 1 476 ? -3.770 17.338 5.318 1.00 74.19 476 PHE A N 1
ATOM 3784 C CA . PHE A 1 476 ? -2.675 17.865 4.507 1.00 74.19 476 PHE A CA 1
ATOM 3785 C C . PHE A 1 476 ? -3.112 18.404 3.151 1.00 74.19 476 PHE A C 1
ATOM 3787 O O . PHE A 1 476 ? -2.307 19.050 2.485 1.00 74.19 476 PHE A O 1
ATOM 3794 N N . ARG A 1 477 ? -4.370 18.205 2.765 1.00 84.88 477 ARG A N 1
ATOM 3795 C CA . ARG A 1 477 ? -4.926 18.557 1.459 1.00 84.88 477 ARG A CA 1
ATOM 3796 C C . ARG A 1 477 ? -4.562 19.962 0.974 1.00 84.88 477 ARG A C 1
ATOM 3798 O O . ARG A 1 477 ? -3.955 20.099 -0.088 1.00 84.88 477 ARG A O 1
ATOM 3805 N N . GLU A 1 478 ? -4.876 20.997 1.755 1.00 87.12 478 GLU A N 1
ATOM 3806 C CA . GLU A 1 478 ? -4.594 22.390 1.366 1.00 87.12 478 GLU A CA 1
ATOM 3807 C C . GLU A 1 478 ? -3.087 22.684 1.349 1.00 87.12 478 GLU A C 1
ATOM 3809 O O . GLU A 1 478 ? -2.579 23.290 0.408 1.00 87.12 478 GLU A O 1
ATOM 3814 N N . LYS A 1 479 ? -2.327 22.153 2.318 1.00 84.62 479 LYS A N 1
ATOM 3815 C CA . LYS A 1 479 ? -0.858 22.290 2.340 1.00 84.62 479 LYS A CA 1
ATOM 3816 C C . LYS A 1 479 ? -0.213 21.649 1.109 1.00 84.62 479 LYS A C 1
ATOM 3818 O O . LYS A 1 479 ? 0.724 22.205 0.538 1.00 84.62 479 LYS A O 1
ATOM 3823 N N . ILE A 1 480 ? -0.701 20.482 0.697 1.00 89.06 480 ILE A N 1
ATOM 3824 C CA . ILE A 1 480 ? -0.226 19.774 -0.492 1.00 89.06 480 ILE A CA 1
ATOM 3825 C C . ILE A 1 480 ? -0.550 20.591 -1.741 1.00 89.06 480 ILE A C 1
ATOM 3827 O O . ILE A 1 480 ? 0.355 20.826 -2.541 1.00 89.06 480 ILE A O 1
ATOM 3831 N N . LYS A 1 481 ? -1.783 21.093 -1.874 1.00 92.88 481 LYS A N 1
ATOM 3832 C CA . LYS A 1 481 ? -2.182 21.974 -2.980 1.00 92.88 481 LYS A CA 1
ATOM 3833 C C . LYS A 1 481 ? -1.285 23.207 -3.073 1.00 92.88 481 LYS A C 1
ATOM 3835 O O . LYS A 1 481 ? -0.802 23.540 -4.157 1.00 92.88 481 LYS A O 1
ATOM 3840 N N . ASP A 1 482 ? -0.991 23.842 -1.945 1.00 91.06 482 ASP A N 1
ATOM 3841 C CA . ASP A 1 482 ? -0.109 25.004 -1.895 1.00 91.06 482 ASP A CA 1
ATOM 3842 C C . ASP A 1 482 ? 1.330 24.677 -2.307 1.00 91.06 482 ASP A C 1
ATOM 3844 O O . ASP A 1 482 ? 1.967 25.475 -2.990 1.00 91.06 482 ASP A O 1
ATOM 3848 N N . MET A 1 483 ? 1.861 23.510 -1.941 1.00 90.44 483 MET A N 1
ATOM 3849 C CA . MET A 1 483 ? 3.240 23.121 -2.271 1.00 90.44 483 MET A CA 1
ATOM 3850 C C . MET A 1 483 ? 3.390 22.597 -3.707 1.00 90.44 483 MET A C 1
ATOM 3852 O O . MET A 1 483 ? 4.381 22.898 -4.381 1.00 90.44 483 MET A O 1
ATOM 3856 N N . TRP A 1 484 ? 2.418 21.820 -4.182 1.00 93.06 484 TRP A N 1
ATOM 3857 C CA . TRP A 1 484 ? 2.492 21.047 -5.426 1.00 93.06 484 TRP A CA 1
ATOM 3858 C C . TRP A 1 484 ? 1.662 21.630 -6.572 1.00 93.06 484 TRP A C 1
ATOM 3860 O O . TRP A 1 484 ? 1.874 21.263 -7.725 1.00 93.06 484 TRP A O 1
ATOM 3870 N N . GLY A 1 485 ? 0.773 22.583 -6.288 1.00 92.19 485 GLY A N 1
ATOM 3871 C CA . GLY A 1 485 ? 0.009 23.326 -7.292 1.00 92.19 485 GLY A CA 1
ATOM 3872 C C . GLY A 1 485 ? -1.221 22.599 -7.842 1.00 92.19 485 GLY A C 1
ATOM 3873 O O . GLY A 1 485 ? -1.886 23.148 -8.715 1.00 92.19 485 GLY A O 1
ATOM 3874 N N . CYS A 1 486 ? -1.539 21.404 -7.341 1.00 92.50 486 CYS A N 1
ATOM 3875 C CA . CYS A 1 486 ? -2.752 20.654 -7.667 1.00 92.50 486 CYS A CA 1
ATOM 3876 C C . CYS A 1 486 ? -3.315 19.992 -6.406 1.00 92.50 486 CYS A C 1
ATOM 3878 O O . CYS A 1 486 ? -2.575 19.719 -5.458 1.00 92.50 486 CYS A O 1
ATOM 3880 N N . TYR A 1 487 ? -4.626 19.764 -6.386 1.00 93.00 487 TYR A N 1
ATOM 3881 C CA . TYR A 1 487 ? -5.240 19.008 -5.305 1.00 93.00 487 TYR A CA 1
ATOM 3882 C C . TYR A 1 487 ? -4.824 17.538 -5.395 1.00 93.00 487 TYR A C 1
ATOM 3884 O O . TYR A 1 487 ? -4.843 16.976 -6.492 1.00 93.00 487 TYR A O 1
ATOM 3892 N N . PRO A 1 488 ? -4.461 16.903 -4.270 1.00 93.31 488 PRO A N 1
ATOM 3893 C CA . PRO A 1 488 ? -4.246 15.473 -4.281 1.00 93.31 488 PRO A CA 1
ATOM 3894 C C . PRO A 1 488 ? -5.578 14.732 -4.468 1.00 93.31 488 PRO A C 1
ATOM 3896 O O . PRO A 1 488 ? -6.613 15.134 -3.923 1.00 93.31 488 PRO A O 1
ATOM 3899 N N . LEU A 1 489 ? -5.547 13.654 -5.247 1.00 95.25 489 LEU A N 1
ATOM 3900 C CA . LEU A 1 489 ? -6.583 12.630 -5.295 1.00 95.25 489 LEU A CA 1
ATOM 3901 C C . LEU A 1 489 ? -6.301 11.608 -4.193 1.00 95.25 489 LEU A C 1
ATOM 3903 O O . LEU A 1 489 ? -5.296 10.898 -4.261 1.00 95.25 489 LEU A O 1
ATOM 3907 N N . ASP A 1 490 ? -7.174 11.531 -3.196 1.00 92.69 490 ASP A N 1
ATOM 3908 C CA . ASP A 1 490 ? -7.042 10.547 -2.125 1.00 92.69 490 ASP A CA 1
ATOM 3909 C C . ASP A 1 490 ? -7.682 9.206 -2.495 1.00 92.69 490 ASP A C 1
ATOM 3911 O O . ASP A 1 490 ? -8.767 9.135 -3.083 1.00 92.69 490 ASP A O 1
ATOM 3915 N N . PHE A 1 491 ? -7.023 8.123 -2.086 1.00 94.00 491 PHE A N 1
ATOM 3916 C CA . PHE A 1 491 ? -7.634 6.802 -2.012 1.00 94.00 491 PHE A CA 1
ATOM 3917 C C . PHE A 1 491 ? -7.393 6.151 -0.651 1.00 94.00 491 PHE A C 1
ATOM 3919 O O . PHE A 1 491 ? -6.408 6.423 0.041 1.00 94.00 491 PHE A O 1
ATOM 3926 N N . HIS A 1 492 ? -8.299 5.252 -0.281 1.00 93.06 492 HIS A N 1
ATOM 3927 C CA . HIS A 1 492 ? -8.230 4.484 0.949 1.00 93.06 492 HIS A CA 1
ATOM 3928 C C . HIS A 1 492 ? -8.003 3.002 0.661 1.00 93.06 492 HIS A C 1
ATOM 3930 O O . HIS A 1 492 ? -8.666 2.399 -0.186 1.00 93.06 492 HIS A O 1
ATOM 3936 N N . GLY A 1 493 ? -7.085 2.412 1.420 1.00 91.44 493 GLY A N 1
ATOM 3937 C CA . GLY A 1 493 ? -6.720 1.005 1.364 1.00 91.44 493 GLY A CA 1
ATOM 3938 C C . GLY A 1 493 ? -5.760 0.646 2.496 1.00 91.44 493 GLY A C 1
ATOM 3939 O O . GLY A 1 493 ? -5.264 1.513 3.221 1.00 91.44 493 GLY A O 1
ATOM 3940 N N . CYS A 1 494 ? -5.492 -0.642 2.652 1.00 89.62 494 CYS A N 1
ATOM 3941 C CA . CYS A 1 494 ? -4.502 -1.183 3.577 1.00 89.62 494 CYS A CA 1
ATOM 3942 C C . CYS A 1 494 ? -3.878 -2.463 3.013 1.00 89.62 494 CYS A C 1
ATOM 3944 O O . CYS A 1 494 ? -4.170 -2.888 1.898 1.00 89.62 494 CYS A O 1
ATOM 3946 N N . THR A 1 495 ? -3.004 -3.102 3.784 1.00 90.88 495 THR A N 1
ATOM 3947 C CA . THR A 1 495 ? -2.339 -4.333 3.348 1.00 90.88 495 THR A CA 1
ATOM 3948 C C . THR A 1 495 ? -3.320 -5.500 3.183 1.00 90.88 495 THR A C 1
ATOM 3950 O O . THR A 1 495 ? -3.138 -6.333 2.304 1.00 90.88 495 THR A O 1
ATOM 3953 N N . GLU A 1 496 ? -4.382 -5.579 3.971 1.00 93.50 496 GLU A N 1
ATOM 3954 C CA . GLU A 1 496 ? -5.407 -6.621 3.838 1.00 93.50 496 GLU A CA 1
ATOM 3955 C C . GLU A 1 496 ? -6.400 -6.329 2.700 1.00 93.50 496 GLU A C 1
ATOM 3957 O O . GLU A 1 496 ? -6.945 -7.256 2.106 1.00 93.50 496 GLU A O 1
ATOM 3962 N N . ALA A 1 497 ? -6.586 -5.050 2.360 1.00 93.94 497 ALA A N 1
ATOM 3963 C CA . ALA A 1 497 ? -7.508 -4.560 1.339 1.00 93.94 497 ALA A CA 1
ATOM 3964 C C . ALA A 1 497 ? -6.856 -3.407 0.542 1.00 93.94 497 ALA A C 1
ATOM 3966 O O . ALA A 1 497 ? -7.050 -2.241 0.895 1.00 93.94 497 ALA A O 1
ATOM 3967 N N . PRO A 1 498 ? -6.071 -3.700 -0.517 1.00 91.38 498 PRO A N 1
ATOM 3968 C CA . PRO A 1 498 ? -5.206 -2.716 -1.186 1.00 91.38 498 PRO A CA 1
ATOM 3969 C C . PRO A 1 498 ? -5.913 -1.455 -1.679 1.00 91.38 498 PRO A C 1
ATOM 3971 O O . PRO A 1 498 ? -5.334 -0.372 -1.623 1.00 91.38 498 PRO A O 1
ATOM 3974 N N . VAL A 1 499 ? -7.159 -1.595 -2.140 1.00 94.62 499 VAL A N 1
ATOM 3975 C CA . VAL A 1 499 ? -8.015 -0.491 -2.580 1.00 94.62 499 VAL A CA 1
ATOM 3976 C C . VAL A 1 499 ? -9.440 -0.764 -2.097 1.00 94.62 499 VAL A C 1
ATOM 3978 O O . VAL A 1 499 ? -10.000 -1.829 -2.360 1.00 94.62 499 VAL A O 1
ATOM 3981 N N . ILE A 1 500 ? -10.013 0.192 -1.368 1.00 96.75 500 ILE A N 1
ATOM 3982 C CA . ILE A 1 500 ? -11.383 0.146 -0.834 1.00 96.75 500 ILE A CA 1
ATOM 3983 C C . ILE A 1 500 ? -12.239 1.215 -1.510 1.00 96.75 500 ILE A C 1
ATOM 3985 O O . ILE A 1 500 ? -13.352 0.934 -1.948 1.00 96.75 500 ILE A O 1
ATOM 3989 N N . ALA A 1 501 ? -11.721 2.439 -1.592 1.00 97.06 501 ALA A N 1
ATOM 3990 C CA . ALA A 1 501 ? -12.409 3.572 -2.193 1.00 97.06 501 ALA A CA 1
ATOM 3991 C C . ALA A 1 501 ? -11.399 4.608 -2.690 1.00 97.06 501 ALA A C 1
ATOM 3993 O O . ALA A 1 501 ? -10.271 4.658 -2.198 1.00 97.06 501 ALA A O 1
ATOM 3994 N N . MET A 1 502 ? -11.815 5.457 -3.622 1.00 96.81 502 MET A N 1
ATOM 3995 C CA . MET A 1 502 ? -11.009 6.571 -4.127 1.00 96.81 502 MET A CA 1
ATOM 3996 C C . MET A 1 502 ? -11.884 7.769 -4.476 1.00 96.81 502 MET A C 1
ATOM 3998 O O . MET A 1 502 ? -13.068 7.609 -4.772 1.00 96.81 502 MET A O 1
ATOM 4002 N N . GLN A 1 503 ? -11.321 8.971 -4.416 1.00 96.31 503 GLN A N 1
ATOM 4003 C CA . GLN A 1 503 ? -12.013 10.177 -4.860 1.00 96.31 503 GLN A CA 1
ATOM 4004 C C . GLN A 1 503 ? -12.232 10.162 -6.377 1.00 96.31 503 GLN A C 1
ATOM 4006 O O . GLN A 1 503 ? -11.487 9.525 -7.122 1.00 96.31 503 GLN A O 1
ATOM 4011 N N . ALA A 1 504 ? -13.246 10.897 -6.829 1.00 96.50 504 ALA A N 1
ATOM 4012 C CA . ALA A 1 504 ? -13.375 11.295 -8.225 1.00 96.50 504 ALA A CA 1
ATOM 4013 C C . ALA A 1 504 ? -12.582 12.594 -8.489 1.00 96.50 504 ALA A C 1
ATOM 4015 O O . ALA A 1 504 ? -11.921 13.130 -7.598 1.00 96.50 504 ALA A O 1
ATOM 4016 N N . TRP A 1 505 ? -12.669 13.131 -9.709 1.00 95.12 505 TRP A N 1
ATOM 4017 C CA . TRP A 1 505 ? -11.970 14.361 -10.124 1.00 95.12 505 TRP A CA 1
ATOM 4018 C C . TRP A 1 505 ? -12.449 15.640 -9.409 1.00 95.12 505 TRP A C 1
ATOM 4020 O O . TRP A 1 505 ? -11.859 16.703 -9.577 1.00 95.12 505 TRP A O 1
ATOM 4030 N N . ASP A 1 506 ? -13.522 15.576 -8.615 1.00 93.88 506 ASP A N 1
ATOM 4031 C CA . ASP A 1 506 ? -13.930 16.669 -7.723 1.00 93.88 506 ASP A CA 1
ATOM 4032 C C . ASP A 1 506 ? -13.140 16.682 -6.405 1.00 93.88 506 ASP A C 1
ATOM 4034 O O . ASP A 1 506 ? -13.221 17.647 -5.642 1.00 93.88 506 ASP A O 1
ATOM 4038 N N . HIS A 1 507 ? -12.364 15.623 -6.151 1.00 91.44 507 HIS A N 1
ATOM 4039 C CA . HIS A 1 507 ? -11.536 15.437 -4.972 1.00 91.44 507 HIS A CA 1
ATOM 4040 C C . HIS A 1 507 ? -12.304 15.617 -3.644 1.00 91.44 507 HIS A C 1
ATOM 4042 O O . HIS A 1 507 ? -11.752 16.151 -2.673 1.00 91.44 507 HIS A O 1
ATOM 4048 N N . SER A 1 508 ? -13.584 15.226 -3.614 1.00 89.31 508 SER A N 1
ATOM 4049 C CA . SER A 1 508 ? -14.472 15.395 -2.458 1.00 89.31 508 SER A CA 1
ATOM 4050 C C . SER A 1 508 ? -14.506 14.138 -1.570 1.00 89.31 508 SER A C 1
ATOM 4052 O O . SER A 1 508 ? -13.512 13.799 -0.931 1.00 89.31 508 SER A O 1
ATOM 4054 N N . GLY A 1 509 ? -15.626 13.425 -1.497 1.00 92.19 509 GLY A N 1
ATOM 4055 C CA . GLY A 1 509 ? -15.705 12.119 -0.855 1.00 92.19 509 GLY A CA 1
ATOM 4056 C C . GLY A 1 509 ? -15.067 11.018 -1.704 1.00 92.19 509 GLY A C 1
ATOM 4057 O O . GLY A 1 509 ? -14.953 11.123 -2.925 1.00 92.19 509 GLY A O 1
ATOM 4058 N N . MET A 1 510 ? -14.638 9.941 -1.049 1.00 96.50 510 MET A N 1
ATOM 4059 C CA . MET A 1 510 ? -14.178 8.736 -1.735 1.00 96.50 510 MET A CA 1
ATOM 4060 C C . MET A 1 510 ? -15.364 7.827 -2.059 1.00 96.50 510 MET A C 1
ATOM 4062 O O . MET A 1 510 ? -16.188 7.537 -1.192 1.00 96.50 510 MET A O 1
ATOM 4066 N N . THR A 1 511 ? -15.412 7.340 -3.295 1.00 97.56 511 THR A N 1
ATOM 4067 C CA . THR A 1 511 ? -16.397 6.372 -3.786 1.00 97.56 511 THR A CA 1
ATOM 4068 C C . THR A 1 511 ? -15.848 4.952 -3.660 1.00 97.56 511 THR A C 1
ATOM 4070 O O . THR A 1 511 ? -14.705 4.690 -4.043 1.00 97.56 511 THR A O 1
ATOM 4073 N N . PHE A 1 512 ? -16.651 4.032 -3.123 1.00 98.31 512 PHE A N 1
ATOM 4074 C CA . PHE A 1 512 ? -16.253 2.639 -2.910 1.00 98.31 512 PHE A CA 1
ATOM 4075 C C . PHE A 1 512 ? -16.076 1.853 -4.212 1.00 98.31 512 PHE A C 1
ATOM 4077 O O . PHE A 1 512 ? -16.793 2.056 -5.191 1.00 98.31 512 PHE A O 1
ATOM 4084 N N . VAL A 1 513 ? -15.151 0.893 -4.187 1.00 97.94 513 VAL A N 1
ATOM 4085 C CA . VAL A 1 513 ? -14.929 -0.075 -5.264 1.00 97.94 513 VAL A CA 1
ATOM 4086 C C . VAL A 1 513 ? -15.738 -1.352 -4.981 1.00 97.94 513 VAL A C 1
ATOM 4088 O O . VAL A 1 513 ? -15.576 -1.945 -3.914 1.00 97.94 513 VAL A O 1
ATOM 4091 N N . PRO A 1 514 ? -16.571 -1.837 -5.923 1.00 97.25 514 PRO A N 1
ATOM 4092 C CA . PRO A 1 514 ? -17.513 -2.929 -5.652 1.00 97.25 514 PRO A CA 1
ATOM 4093 C C . PRO A 1 514 ? -16.906 -4.335 -5.671 1.00 97.25 514 PRO A C 1
ATOM 4095 O O . PRO A 1 514 ? -17.511 -5.264 -5.145 1.00 97.25 514 PRO A O 1
ATOM 4098 N N . HIS A 1 515 ? -15.766 -4.527 -6.339 1.00 96.19 515 HIS A N 1
ATOM 4099 C CA . HIS A 1 515 ? -15.359 -5.855 -6.806 1.00 96.19 515 HIS A CA 1
ATOM 4100 C C . HIS A 1 515 ? -14.084 -6.412 -6.166 1.00 96.19 515 HIS A C 1
ATOM 4102 O O . HIS A 1 515 ? -13.745 -7.550 -6.459 1.00 96.19 515 HIS A O 1
ATOM 4108 N N . LEU A 1 516 ? -13.390 -5.687 -5.280 1.00 96.56 516 LEU A N 1
ATOM 4109 C CA . LEU A 1 516 ? -12.220 -6.230 -4.563 1.00 96.56 516 LEU A CA 1
ATOM 4110 C C . LEU A 1 516 ? -12.569 -6.852 -3.209 1.00 96.56 516 LEU A C 1
ATOM 4112 O O . LEU A 1 516 ? -11.996 -7.872 -2.823 1.00 96.56 516 LEU A O 1
ATOM 4116 N N . ASN A 1 517 ? -13.504 -6.236 -2.489 1.00 98.12 517 ASN A N 1
ATOM 4117 C CA . ASN A 1 517 ? -13.930 -6.665 -1.166 1.00 98.12 517 ASN A CA 1
ATOM 4118 C C . ASN A 1 517 ? -15.455 -6.580 -1.079 1.00 98.12 517 ASN A C 1
ATOM 4120 O O . ASN A 1 517 ? -16.057 -5.615 -1.554 1.00 98.12 517 ASN A O 1
ATOM 4124 N N . PHE A 1 518 ? -16.070 -7.568 -0.439 1.00 98.62 518 PHE A N 1
ATOM 4125 C CA . PHE A 1 518 ? -17.423 -7.420 0.078 1.00 98.62 518 PHE A CA 1
ATOM 4126 C C . PHE A 1 518 ? -17.359 -6.548 1.335 1.00 98.62 518 PHE A C 1
ATOM 4128 O O . PHE A 1 518 ? -16.500 -6.781 2.190 1.00 98.62 518 PHE A O 1
ATOM 4135 N N . LEU A 1 519 ? -18.215 -5.528 1.409 1.00 98.56 519 LEU A N 1
ATOM 4136 C CA . LEU A 1 519 ? -18.119 -4.454 2.398 1.00 98.56 519 LEU A CA 1
ATOM 4137 C C . LEU A 1 519 ? -19.291 -4.525 3.375 1.00 98.56 519 LEU A C 1
ATOM 4139 O O . LEU A 1 519 ? -20.452 -4.530 2.973 1.00 98.56 519 LEU A O 1
ATOM 4143 N N . GLU A 1 520 ? -18.959 -4.524 4.658 1.00 98.62 520 GLU A N 1
ATOM 4144 C CA . GLU A 1 520 ? -19.891 -4.473 5.776 1.00 98.62 520 GLU A CA 1
ATOM 4145 C C . GLU A 1 520 ? -19.500 -3.327 6.721 1.00 98.62 520 GLU A C 1
ATOM 4147 O O . GLU A 1 520 ? -18.326 -2.968 6.835 1.00 98.62 520 GLU A O 1
ATOM 4152 N N . PHE A 1 521 ? -20.483 -2.758 7.418 1.00 98.44 521 PHE A N 1
ATOM 4153 C CA . PHE A 1 521 ? -20.298 -1.553 8.229 1.00 98.44 521 PHE A CA 1
ATOM 4154 C C . PHE A 1 521 ? -20.932 -1.711 9.606 1.00 98.44 521 PHE A C 1
ATOM 4156 O O . PHE A 1 521 ? -22.121 -1.997 9.709 1.00 98.44 521 PHE A O 1
ATOM 4163 N N . ILE A 1 522 ? -20.166 -1.502 10.672 1.00 97.94 522 ILE A N 1
ATOM 4164 C CA . ILE A 1 522 ? -20.680 -1.534 12.048 1.00 97.94 522 ILE A CA 1
ATOM 4165 C C . ILE A 1 522 ? -20.837 -0.090 12.535 1.00 97.94 522 ILE A C 1
ATOM 4167 O O . ILE A 1 522 ? -19.845 0.634 12.514 1.00 97.94 522 ILE A O 1
ATOM 4171 N N . PRO A 1 523 ? -22.017 0.359 12.997 1.00 97.19 523 PRO A N 1
ATOM 4172 C CA . PRO A 1 523 ? -22.172 1.708 13.541 1.00 97.19 523 PRO A CA 1
ATOM 4173 C C . PRO A 1 523 ? -21.196 1.972 14.691 1.00 97.19 523 PRO A C 1
ATOM 4175 O O . PRO A 1 523 ? -20.974 1.094 15.521 1.00 97.19 523 PRO A O 1
ATOM 4178 N N . GLU A 1 524 ? -20.656 3.188 14.790 1.00 92.81 524 GLU A N 1
ATOM 4179 C CA . GLU A 1 524 ? -19.639 3.546 15.795 1.00 92.81 524 GLU A CA 1
ATOM 4180 C C . GLU A 1 524 ? -20.015 3.134 17.228 1.00 92.81 524 GLU A C 1
ATOM 4182 O O . GLU A 1 524 ? -19.205 2.532 17.930 1.00 92.81 524 GLU A O 1
ATOM 4187 N N . LYS A 1 525 ? -21.263 3.378 17.645 1.00 90.62 525 LYS A N 1
ATOM 4188 C CA . LYS A 1 525 ? -21.750 3.003 18.983 1.00 90.62 525 LYS A CA 1
ATOM 4189 C C . LYS A 1 525 ? -21.669 1.495 19.237 1.00 90.62 525 LYS A C 1
ATOM 4191 O O . LYS A 1 525 ? -21.246 1.075 20.311 1.00 90.62 525 LYS A O 1
ATOM 4196 N N . ASP A 1 526 ? -22.037 0.691 18.245 1.00 93.75 526 ASP A N 1
ATOM 4197 C CA . ASP A 1 526 ? -22.014 -0.769 18.335 1.00 93.75 526 ASP A CA 1
ATOM 4198 C C . ASP A 1 526 ? -20.579 -1.303 18.252 1.00 93.75 526 ASP A C 1
ATOM 4200 O O . ASP A 1 526 ? -20.227 -2.256 18.948 1.00 93.75 526 ASP A O 1
ATOM 4204 N N . ALA A 1 527 ? -19.725 -0.660 17.449 1.00 90.56 527 ALA A N 1
ATOM 4205 C CA . ALA A 1 527 ? -18.307 -0.982 17.355 1.00 90.56 527 ALA A CA 1
ATOM 4206 C C . ALA A 1 527 ? -17.607 -0.778 18.706 1.00 90.56 527 ALA A C 1
ATOM 4208 O O . ALA A 1 527 ? -16.911 -1.686 19.164 1.00 90.56 527 ALA A O 1
ATOM 4209 N N . LEU A 1 528 ? -17.840 0.362 19.367 1.00 85.06 528 LEU A N 1
ATOM 4210 C CA . LEU A 1 528 ? -17.314 0.659 20.703 1.00 85.06 528 LEU A CA 1
ATOM 4211 C C . LEU A 1 528 ? -17.866 -0.316 21.749 1.00 85.06 528 LEU A C 1
ATOM 4213 O O . LEU A 1 528 ? -17.090 -0.961 22.449 1.00 85.06 528 LEU A O 1
ATOM 4217 N N . ARG A 1 529 ? -19.185 -0.536 21.772 1.00 85.62 529 ARG A N 1
ATOM 4218 C CA . ARG A 1 529 ? -19.810 -1.493 22.695 1.00 85.62 529 ARG A CA 1
ATOM 4219 C C . ARG A 1 529 ? -19.260 -2.912 22.537 1.00 85.62 529 ARG A C 1
ATOM 4221 O O . ARG A 1 529 ? -18.983 -3.566 23.532 1.00 85.62 529 ARG A O 1
ATOM 4228 N N . SER A 1 530 ? -19.051 -3.385 21.306 1.00 87.44 530 SER A N 1
ATOM 4229 C CA . SER A 1 530 ? -18.505 -4.733 21.037 1.00 87.44 530 SER A CA 1
ATOM 4230 C C . SER A 1 530 ? -17.070 -4.939 21.528 1.00 87.44 530 SER A C 1
ATOM 4232 O O . SER A 1 530 ? -16.568 -6.060 21.531 1.00 87.44 530 SER A O 1
ATOM 4234 N N . ARG A 1 531 ? -16.374 -3.855 21.882 1.00 78.81 531 ARG A N 1
ATOM 4235 C CA . ARG A 1 531 ? -15.031 -3.901 22.470 1.00 78.81 531 ARG A CA 1
ATOM 4236 C C . ARG A 1 531 ? -15.085 -3.968 23.984 1.00 78.81 531 ARG A C 1
ATOM 4238 O O . ARG A 1 531 ? -14.193 -4.547 24.592 1.00 78.81 531 ARG A O 1
ATOM 4245 N N . GLU A 1 532 ? -16.120 -3.375 24.562 1.00 76.38 532 GLU A N 1
ATOM 4246 C CA . GLU A 1 532 ? -16.366 -3.386 25.997 1.00 76.38 532 GLU A CA 1
ATOM 4247 C C . GLU A 1 532 ? -17.031 -4.692 26.450 1.00 76.38 532 GLU A C 1
ATOM 4249 O O . GLU A 1 532 ? -16.723 -5.212 27.521 1.00 76.38 532 GLU A O 1
ATOM 4254 N N . ASP A 1 533 ? -17.909 -5.244 25.615 1.00 80.81 533 ASP A N 1
ATOM 4255 C CA . ASP A 1 533 ? -18.662 -6.468 25.863 1.00 80.81 533 ASP A CA 1
ATOM 4256 C C . ASP A 1 533 ? -18.387 -7.497 24.757 1.00 80.81 533 ASP A C 1
ATOM 4258 O O . ASP A 1 533 ? -18.911 -7.402 23.646 1.00 80.81 533 ASP A O 1
ATOM 4262 N N . ILE A 1 534 ? -17.580 -8.512 25.083 1.00 78.62 534 ILE A N 1
ATOM 4263 C CA . ILE A 1 534 ? -17.212 -9.605 24.165 1.00 78.62 534 ILE A CA 1
ATOM 4264 C C . ILE A 1 534 ? -18.441 -10.441 23.759 1.00 78.62 534 ILE A C 1
ATOM 4266 O O . ILE A 1 534 ? -18.442 -11.053 22.689 1.00 78.62 534 ILE A O 1
ATOM 4270 N N . ALA A 1 535 ? -19.496 -10.479 24.583 1.00 84.31 535 ALA A N 1
ATOM 4271 C CA . ALA A 1 535 ? -20.723 -11.204 24.262 1.00 84.31 535 ALA A CA 1
ATOM 4272 C C . ALA A 1 535 ? -21.624 -10.425 23.288 1.00 84.31 535 ALA A C 1
ATOM 4274 O O . ALA A 1 535 ? -22.462 -11.029 22.609 1.00 84.31 535 ALA A O 1
ATOM 4275 N N . PHE A 1 536 ? -21.454 -9.102 23.182 1.00 89.62 536 PHE A N 1
ATOM 4276 C CA . PHE A 1 536 ? -22.223 -8.279 22.258 1.00 89.62 536 PHE A CA 1
ATOM 4277 C C . PHE A 1 536 ? -21.763 -8.496 20.813 1.00 89.62 536 PHE A C 1
ATOM 4279 O O . PHE A 1 536 ? -20.659 -8.127 20.413 1.00 89.62 536 PHE A O 1
ATOM 4286 N N . LYS A 1 537 ? -22.659 -9.054 19.994 1.00 87.44 537 LYS A N 1
ATOM 4287 C CA . LYS A 1 537 ? -22.457 -9.194 18.550 1.00 87.44 537 LYS A CA 1
ATOM 4288 C 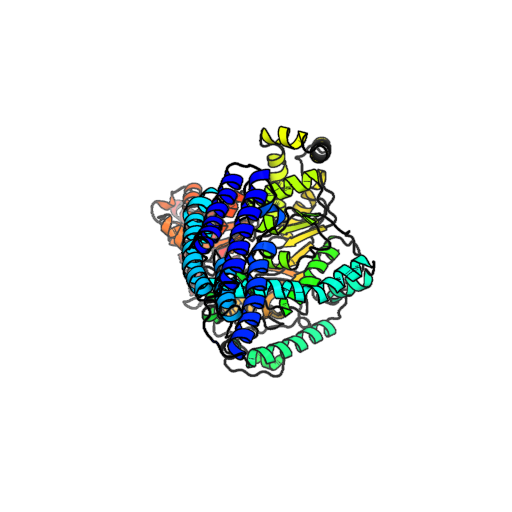C . LYS A 1 537 ? -23.038 -7.971 17.835 1.00 87.44 537 LYS A C 1
ATOM 4290 O O . LYS A 1 537 ? -24.263 -7.828 17.813 1.00 87.44 537 LYS A O 1
ATOM 4295 N N . PRO A 1 538 ? -22.205 -7.090 17.255 1.00 92.56 538 PRO A N 1
ATOM 4296 C CA . PRO A 1 538 ? -22.708 -5.910 16.572 1.00 92.56 538 PRO A CA 1
ATOM 4297 C C . PRO A 1 538 ? -23.402 -6.293 15.262 1.00 92.56 538 PRO A C 1
ATOM 4299 O O . PRO A 1 538 ? -22.957 -7.192 14.543 1.00 92.56 538 PRO A O 1
ATOM 4302 N N . ARG A 1 539 ? -24.474 -5.572 14.923 1.00 90.88 539 ARG A N 1
ATOM 4303 C CA . ARG A 1 539 ? -25.110 -5.687 13.609 1.00 90.88 539 ARG A CA 1
ATOM 4304 C C . ARG A 1 539 ? -24.249 -4.977 12.565 1.00 90.88 539 ARG A C 1
ATOM 4306 O O . ARG A 1 539 ? -23.790 -3.860 12.789 1.00 90.88 539 ARG A O 1
ATOM 4313 N N . THR A 1 540 ? -24.072 -5.608 11.408 1.00 96.44 540 THR A N 1
ATOM 4314 C CA . THR A 1 540 ? -23.462 -4.963 10.241 1.00 96.44 540 THR A CA 1
ATOM 4315 C C . THR A 1 540 ? -24.534 -4.388 9.322 1.00 96.44 540 THR A C 1
ATOM 4317 O O . THR A 1 540 ? -25.659 -4.882 9.302 1.00 96.44 540 THR A O 1
ATOM 4320 N N . PHE A 1 541 ? -24.180 -3.374 8.543 1.00 98.00 541 PHE A N 1
ATOM 4321 C CA . PHE A 1 541 ? -24.962 -2.779 7.463 1.00 98.00 541 PHE A CA 1
ATOM 4322 C C . PHE A 1 541 ? -24.243 -3.018 6.131 1.00 98.00 541 PHE A C 1
ATOM 4324 O O . PHE A 1 541 ? -23.014 -3.094 6.097 1.00 98.00 541 PHE A O 1
ATOM 4331 N N . LEU A 1 542 ? -25.001 -3.151 5.047 1.00 98.25 542 LEU A N 1
ATOM 4332 C CA . LEU A 1 542 ? -24.506 -3.214 3.671 1.00 98.25 542 LEU A CA 1
ATOM 4333 C C . LEU A 1 542 ? -24.510 -1.826 3.030 1.00 98.25 542 LEU A C 1
ATOM 4335 O O . LEU A 1 542 ? -25.135 -0.894 3.529 1.00 98.25 542 LEU A O 1
ATOM 4339 N N . MET A 1 543 ? -23.851 -1.699 1.880 1.00 97.44 543 MET A N 1
ATOM 4340 C CA . MET A 1 543 ? -23.708 -0.433 1.152 1.00 97.44 543 MET A CA 1
ATOM 4341 C C . MET A 1 543 ? -25.035 0.284 0.862 1.00 97.44 543 MET A C 1
ATOM 4343 O O . MET A 1 543 ? -25.106 1.505 0.963 1.00 97.44 543 MET A O 1
ATOM 4347 N N . ASN A 1 544 ? -26.093 -0.456 0.526 1.00 97.56 544 ASN A N 1
ATOM 4348 C CA . ASN A 1 544 ? -27.429 0.088 0.258 1.00 97.56 544 ASN A CA 1
ATOM 4349 C C . ASN A 1 544 ? -28.236 0.424 1.527 1.00 97.56 544 ASN A C 1
ATOM 4351 O O . ASN A 1 544 ? -29.329 0.974 1.418 1.00 97.56 544 ASN A O 1
ATOM 4355 N N . GLU A 1 545 ? -27.724 0.079 2.708 1.00 97.44 545 GLU A N 1
ATOM 4356 C CA . GLU A 1 545 ? -28.353 0.327 4.012 1.00 97.44 545 GLU A CA 1
ATOM 4357 C C . GLU A 1 545 ? -27.709 1.521 4.747 1.00 97.44 545 GLU A C 1
ATOM 4359 O O . GLU A 1 545 ? -28.100 1.838 5.868 1.00 97.44 545 GLU A O 1
ATOM 4364 N N . LEU A 1 546 ? -26.700 2.164 4.146 1.00 97.44 546 LEU A N 1
ATOM 4365 C CA . LEU A 1 546 ? -25.907 3.206 4.794 1.00 97.44 546 LEU A CA 1
ATOM 4366 C C . LEU A 1 546 ? -26.623 4.557 4.887 1.00 97.44 546 LEU A C 1
ATOM 4368 O O . LEU A 1 546 ? -27.158 5.087 3.912 1.00 97.44 546 LEU A O 1
ATOM 4372 N N . GLU A 1 547 ? -26.484 5.168 6.061 1.00 97.31 547 GLU A N 1
ATOM 4373 C CA . GLU A 1 547 ? -26.841 6.557 6.345 1.00 97.31 547 GLU A CA 1
ATOM 4374 C C . GLU A 1 547 ? -25.598 7.394 6.649 1.00 97.31 547 GLU A C 1
ATOM 4376 O O . GLU A 1 547 ? -24.610 6.834 7.132 1.00 97.31 547 GLU A O 1
ATOM 4381 N N . PRO A 1 548 ? -25.630 8.728 6.449 1.00 98.00 548 PRO A N 1
ATOM 4382 C CA . PRO A 1 548 ? -24.559 9.604 6.909 1.00 98.00 548 PRO A CA 1
ATOM 4383 C C . PRO A 1 548 ? -24.251 9.394 8.398 1.00 98.00 548 PRO A C 1
ATOM 4385 O O . PRO A 1 548 ? -25.142 9.461 9.245 1.00 98.00 548 PRO A O 1
ATOM 4388 N N . GLY A 1 549 ? -22.988 9.127 8.722 1.00 96.56 549 GLY A N 1
ATOM 4389 C CA . GLY A 1 549 ? -22.584 8.719 10.067 1.00 96.56 549 GLY A CA 1
ATOM 4390 C C . GLY A 1 549 ? -21.250 7.981 10.092 1.00 96.56 549 GLY A C 1
ATOM 4391 O O . GLY A 1 549 ? -20.635 7.758 9.051 1.00 96.56 549 GLY A O 1
ATOM 4392 N N . ASN A 1 550 ? -20.803 7.615 11.291 1.00 96.38 550 ASN A N 1
ATOM 4393 C CA . ASN A 1 550 ? -19.536 6.924 11.513 1.00 96.38 550 ASN A CA 1
ATOM 4394 C C . ASN A 1 550 ? -19.742 5.408 11.619 1.00 96.38 550 ASN A C 1
ATOM 4396 O O . ASN A 1 550 ? -20.622 4.945 12.354 1.00 96.38 550 ASN A O 1
ATOM 4400 N N . TYR A 1 551 ? -18.903 4.646 10.917 1.00 97.56 551 TYR A N 1
ATOM 4401 C CA . TYR A 1 551 ? -18.942 3.187 10.897 1.00 97.56 551 TYR A CA 1
ATOM 4402 C C . TYR A 1 551 ? -17.536 2.586 10.908 1.00 97.56 551 TYR A C 1
ATOM 4404 O O . TYR A 1 551 ? -16.628 3.071 10.232 1.00 97.56 551 TYR A O 1
ATOM 4412 N N . GLU A 1 552 ? -17.361 1.483 11.626 1.00 96.88 552 GLU A N 1
ATOM 4413 C CA . GLU A 1 552 ? -16.206 0.613 11.458 1.00 96.88 552 GLU A CA 1
ATOM 4414 C C . GLU A 1 552 ? -16.370 -0.229 10.190 1.00 96.88 552 GLU A C 1
ATOM 4416 O O . GLU A 1 552 ? -17.412 -0.853 9.970 1.00 96.88 552 GLU A O 1
ATOM 4421 N N . LEU A 1 553 ? -15.316 -0.272 9.378 1.00 97.38 553 LEU A N 1
ATOM 4422 C CA . LEU A 1 553 ? -15.282 -1.045 8.147 1.00 97.38 553 LEU A CA 1
ATOM 4423 C C . LEU A 1 553 ? -14.897 -2.511 8.396 1.00 97.38 553 LEU A C 1
ATOM 4425 O O . LEU A 1 553 ? -13.861 -2.819 8.999 1.00 97.38 553 LEU A O 1
ATOM 4429 N N . VAL A 1 554 ? -15.707 -3.408 7.844 1.00 98.12 554 VAL A N 1
ATOM 4430 C CA . VAL A 1 554 ? -15.512 -4.857 7.840 1.00 98.12 554 VAL A CA 1
ATOM 4431 C C . VAL A 1 554 ? -15.436 -5.336 6.395 1.00 98.12 554 VAL A C 1
ATOM 4433 O O . VAL A 1 554 ? -16.219 -4.909 5.546 1.00 98.12 554 VAL A O 1
ATOM 4436 N N . ILE A 1 555 ? -14.481 -6.219 6.103 1.00 98.38 555 ILE A N 1
ATOM 4437 C CA . ILE A 1 555 ? -14.263 -6.722 4.743 1.00 98.38 555 ILE A CA 1
ATOM 4438 C C . ILE A 1 555 ? -14.290 -8.245 4.667 1.00 98.38 555 ILE A C 1
ATOM 4440 O O . ILE A 1 555 ? -13.771 -8.941 5.536 1.00 98.38 555 ILE A O 1
ATOM 4444 N N . THR A 1 556 ? -14.821 -8.766 3.566 1.00 98.50 556 THR A N 1
ATOM 4445 C CA . THR A 1 556 ? -14.495 -10.115 3.089 1.00 98.50 556 THR A CA 1
ATOM 4446 C C . THR A 1 556 ? -13.753 -9.983 1.766 1.00 98.50 556 THR A C 1
ATOM 4448 O O . THR A 1 556 ? -14.295 -9.448 0.798 1.00 98.50 556 THR A O 1
ATOM 4451 N N . SER A 1 557 ? -12.502 -10.440 1.722 1.00 97.56 557 SER A N 1
ATOM 4452 C CA . SER A 1 557 ? -11.685 -10.407 0.512 1.00 97.56 557 SER A CA 1
ATOM 4453 C C . SER A 1 557 ? -12.288 -11.306 -0.561 1.00 97.56 557 SER A C 1
ATOM 4455 O O . SER A 1 557 ? -12.583 -12.473 -0.306 1.00 97.56 557 SER A O 1
ATOM 4457 N N . LEU A 1 558 ? -12.428 -10.777 -1.773 1.00 97.94 558 LEU A N 1
ATOM 4458 C CA . LEU A 1 558 ? -12.917 -11.526 -2.930 1.00 97.94 558 LEU A CA 1
ATOM 4459 C C . LEU A 1 558 ? -11.744 -12.177 -3.688 1.00 97.94 558 LEU A C 1
ATOM 4461 O O . LEU A 1 558 ? -10.583 -12.087 -3.276 1.00 97.94 558 LEU A O 1
ATOM 4465 N N . HIS A 1 559 ? -12.036 -12.857 -4.801 1.00 96.94 559 HIS A N 1
ATOM 4466 C CA . HIS A 1 559 ? -11.033 -13.414 -5.726 1.00 96.94 559 HIS A CA 1
ATOM 4467 C C . HIS A 1 559 ? -10.041 -14.405 -5.092 1.00 96.94 559 HIS A C 1
ATOM 4469 O O . HIS A 1 559 ? -8.881 -14.516 -5.503 1.00 96.94 559 HIS A O 1
ATOM 4475 N N . GLY A 1 560 ? -10.487 -15.149 -4.080 1.00 95.50 560 GLY A N 1
ATOM 4476 C CA . GLY A 1 560 ? -9.685 -16.130 -3.353 1.00 95.50 560 GLY A CA 1
ATOM 4477 C C . GLY A 1 560 ? -8.807 -15.545 -2.243 1.00 95.50 560 GLY A C 1
ATOM 4478 O O . GLY A 1 560 ? -7.921 -16.250 -1.757 1.00 95.50 560 GLY A O 1
ATOM 4479 N N . GLY A 1 561 ? -9.034 -14.290 -1.840 1.00 96.19 561 GLY A N 1
ATOM 4480 C CA . GLY A 1 561 ? -8.402 -13.707 -0.655 1.00 96.19 561 GLY A CA 1
ATOM 4481 C C . GLY A 1 561 ? -8.846 -14.394 0.650 1.00 96.19 561 GLY A C 1
ATOM 4482 O O . GLY A 1 561 ? -9.889 -15.049 0.671 1.00 96.19 561 GLY A O 1
ATOM 4483 N N . PRO A 1 562 ? -8.056 -14.306 1.737 1.00 96.38 562 PRO A N 1
ATOM 4484 C CA . PRO A 1 562 ? -8.284 -15.119 2.931 1.00 96.38 562 PRO A CA 1
ATOM 4485 C C . PRO A 1 562 ? -9.159 -14.458 3.998 1.00 96.38 562 PRO A C 1
ATOM 4487 O O . PRO A 1 562 ? -9.645 -15.173 4.862 1.00 96.38 562 PRO A O 1
ATOM 4490 N N . PHE A 1 563 ? -9.305 -13.130 3.997 1.00 97.94 563 PHE A N 1
ATOM 4491 C CA . PHE A 1 563 ? -9.964 -12.407 5.083 1.00 97.94 563 PHE A CA 1
ATOM 4492 C C . PHE A 1 563 ? -11.483 -12.481 4.925 1.00 97.94 563 PHE A C 1
ATOM 4494 O O . PHE A 1 563 ? -12.007 -12.166 3.860 1.00 97.94 563 PHE A O 1
ATOM 4501 N N . ILE A 1 564 ? -12.186 -12.901 5.973 1.00 97.44 564 ILE A N 1
ATOM 4502 C CA . ILE A 1 564 ? -13.631 -13.154 5.976 1.00 97.44 564 ILE A CA 1
ATOM 4503 C C . ILE A 1 564 ? -14.251 -12.418 7.151 1.00 97.44 564 ILE A C 1
ATOM 4505 O O . ILE A 1 564 ? -13.840 -12.637 8.289 1.00 97.44 564 ILE A O 1
ATOM 4509 N N . ARG A 1 565 ? -15.215 -11.534 6.877 1.00 97.31 565 ARG A N 1
ATOM 4510 C CA . ARG A 1 565 ? -15.828 -10.638 7.872 1.00 97.31 565 ARG A CA 1
ATOM 4511 C C . ARG A 1 565 ? -14.781 -10.021 8.810 1.00 97.31 565 ARG A C 1
ATOM 4513 O O . ARG A 1 565 ? -14.942 -9.969 10.028 1.00 97.31 565 ARG A O 1
ATOM 4520 N N . TYR A 1 566 ? -13.656 -9.624 8.226 1.00 97.44 566 TYR A N 1
ATOM 4521 C CA . TYR A 1 566 ? -12.465 -9.167 8.918 1.00 97.44 566 TYR A CA 1
ATOM 4522 C C . TYR A 1 566 ? -12.619 -7.710 9.326 1.00 97.44 566 TYR A C 1
ATOM 4524 O O . TYR A 1 566 ? -12.816 -6.832 8.481 1.00 97.44 566 TYR A O 1
ATOM 4532 N N . ARG A 1 567 ? -12.511 -7.456 10.630 1.00 95.25 567 ARG A N 1
ATOM 4533 C CA . ARG A 1 567 ? -12.550 -6.112 11.207 1.00 95.25 567 ARG A CA 1
ATOM 4534 C C . ARG A 1 567 ? -11.217 -5.412 10.973 1.00 95.25 567 ARG A C 1
ATOM 4536 O O . ARG A 1 567 ? -10.197 -5.786 11.552 1.00 95.25 567 ARG A O 1
ATOM 4543 N N . LEU A 1 568 ? -11.229 -4.365 10.148 1.00 90.88 568 LEU A N 1
ATOM 4544 C CA . LEU A 1 568 ? -10.027 -3.578 9.848 1.00 90.88 568 LEU A CA 1
ATOM 4545 C C . LEU A 1 568 ? -9.590 -2.686 11.019 1.00 90.88 568 LEU A C 1
ATOM 4547 O O . LEU A 1 568 ? -8.436 -2.250 11.070 1.00 90.88 568 LEU A O 1
ATOM 4551 N N . GLY A 1 569 ? -10.525 -2.361 11.920 1.00 89.19 569 GLY A N 1
ATOM 4552 C CA . GLY A 1 569 ? -10.347 -1.318 12.927 1.00 89.19 569 GLY A CA 1
ATOM 4553 C C . GLY A 1 569 ? -10.315 0.093 12.330 1.00 89.19 569 GLY A C 1
ATOM 4554 O O . GLY A 1 569 ? -9.824 1.015 12.975 1.00 89.19 569 GLY A O 1
ATOM 4555 N N . HIS A 1 570 ? -10.785 0.267 11.091 1.00 91.25 570 HIS A N 1
ATOM 4556 C CA . HIS A 1 570 ? -10.866 1.558 10.411 1.00 91.25 570 HIS A CA 1
ATOM 4557 C C . HIS A 1 570 ? -12.244 2.172 10.644 1.00 91.25 570 HIS A C 1
ATOM 4559 O O . HIS A 1 570 ? -13.242 1.602 10.206 1.00 91.25 570 HIS A O 1
ATOM 4565 N N . MET A 1 571 ? -12.291 3.335 11.289 1.00 91.69 571 MET A N 1
ATOM 4566 C CA . MET A 1 571 ? -13.490 4.161 11.370 1.00 91.69 571 MET A CA 1
ATOM 4567 C C . MET A 1 571 ? -13.562 5.060 10.140 1.00 91.69 571 MET A C 1
ATOM 4569 O O . MET A 1 571 ? -12.641 5.838 9.867 1.00 91.69 571 MET A O 1
ATOM 4573 N N . VAL A 1 572 ? -14.664 4.956 9.409 1.00 94.75 572 VAL A N 1
ATOM 4574 C CA . VAL A 1 572 ? -14.976 5.786 8.247 1.00 94.75 572 VAL A CA 1
ATOM 4575 C C . VAL A 1 572 ? -16.243 6.584 8.515 1.00 94.75 572 VAL A C 1
ATOM 4577 O O . VAL A 1 572 ? -17.147 6.125 9.213 1.00 94.75 572 VAL A O 1
ATOM 4580 N N . LYS A 1 573 ? -16.322 7.781 7.942 1.00 94.88 573 LYS A N 1
ATOM 4581 C CA . LYS A 1 573 ? -17.520 8.613 7.967 1.00 94.88 573 LYS A CA 1
ATOM 4582 C C . LYS A 1 573 ? -18.179 8.558 6.604 1.00 94.88 573 LYS A C 1
ATOM 4584 O O . LYS A 1 573 ? -17.587 8.977 5.613 1.00 94.88 573 LYS A O 1
ATOM 4589 N N . ILE A 1 574 ? -19.413 8.078 6.558 1.00 98.12 574 ILE A N 1
ATOM 4590 C CA . ILE A 1 574 ? -20.272 8.216 5.387 1.00 98.12 574 ILE A CA 1
ATOM 4591 C C . ILE A 1 574 ? -20.754 9.665 5.352 1.00 98.12 574 ILE A C 1
ATOM 4593 O O . ILE A 1 574 ? -21.417 10.138 6.276 1.00 98.12 574 ILE A O 1
ATOM 4597 N N . LEU A 1 575 ? -20.361 10.386 4.306 1.00 96.31 575 LEU A N 1
ATOM 4598 C CA . LEU A 1 575 ? -20.666 11.801 4.103 1.00 96.31 575 LEU A CA 1
ATOM 4599 C C . LEU A 1 575 ? -22.067 11.975 3.515 1.00 96.31 575 LEU A C 1
ATOM 4601 O O . LEU A 1 575 ? -22.826 12.842 3.939 1.00 96.31 575 LEU A O 1
ATOM 4605 N N . SER A 1 576 ? -22.406 11.133 2.542 1.00 97.00 576 SER A N 1
ATOM 4606 C CA . SER A 1 576 ? -23.675 11.154 1.822 1.00 97.00 576 SER A CA 1
ATOM 4607 C C . SER A 1 576 ? -23.950 9.789 1.188 1.00 97.00 576 SER A C 1
ATOM 4609 O O . SER A 1 576 ? -23.037 8.983 0.998 1.00 97.00 576 SER A O 1
ATOM 4611 N N . ARG A 1 577 ? -25.213 9.532 0.827 1.00 96.75 577 ARG A N 1
ATOM 4612 C CA . ARG A 1 577 ? -25.608 8.300 0.118 1.00 96.75 577 ARG A CA 1
ATOM 4613 C C . ARG A 1 577 ? -25.248 8.306 -1.373 1.00 96.75 577 ARG A C 1
ATOM 4615 O O . ARG A 1 577 ? -25.202 7.250 -1.986 1.00 96.75 577 ARG A O 1
ATOM 4622 N N . ARG A 1 578 ? -25.005 9.488 -1.940 1.00 96.38 578 ARG A N 1
ATOM 4623 C CA . ARG A 1 578 ? -24.640 9.721 -3.344 1.00 96.38 578 ARG A CA 1
ATOM 4624 C C . ARG A 1 578 ? -23.838 11.013 -3.480 1.00 96.38 578 ARG A C 1
ATOM 4626 O O . ARG A 1 578 ? -23.896 11.873 -2.598 1.00 96.38 578 ARG A O 1
ATOM 4633 N N . ASN A 1 579 ? -23.100 11.158 -4.574 1.00 96.44 579 ASN A N 1
ATOM 4634 C CA . ASN A 1 579 ? -22.501 12.427 -4.981 1.00 96.44 579 ASN A CA 1
ATOM 4635 C C . ASN A 1 579 ? -23.428 13.096 -6.004 1.00 96.44 579 ASN A C 1
ATOM 4637 O O . ASN A 1 579 ? -23.451 12.705 -7.171 1.00 96.44 579 ASN A O 1
ATOM 4641 N N . ASP A 1 580 ? -24.198 14.094 -5.570 1.00 94.94 580 ASP A N 1
ATOM 4642 C CA . ASP A 1 580 ? -25.150 14.794 -6.439 1.00 94.94 580 ASP A CA 1
ATOM 4643 C C . ASP A 1 580 ? -24.463 15.639 -7.513 1.00 94.94 580 ASP A C 1
ATOM 4645 O O . ASP A 1 580 ? -24.914 15.659 -8.657 1.00 94.94 580 ASP A O 1
ATOM 4649 N N . ASN A 1 581 ? -23.334 16.268 -7.177 1.00 94.75 581 ASN A N 1
ATOM 4650 C CA . ASN A 1 581 ? -22.591 17.135 -8.094 1.00 94.75 581 ASN A CA 1
ATOM 4651 C C . ASN A 1 581 ? -22.079 16.367 -9.313 1.00 94.75 581 ASN A C 1
ATOM 4653 O O . ASN A 1 581 ? -22.094 16.880 -10.431 1.00 94.75 581 ASN A O 1
ATOM 4657 N N . LEU A 1 582 ? -21.616 15.137 -9.092 1.00 95.81 582 LEU A N 1
ATOM 4658 C CA . LEU A 1 582 ? -21.110 14.278 -10.154 1.00 95.81 582 LEU A CA 1
ATOM 4659 C C . LEU A 1 582 ? -22.151 13.280 -10.663 1.00 95.81 582 LEU A C 1
ATOM 4661 O O . LEU A 1 582 ? -21.870 12.609 -11.651 1.00 95.81 582 LEU A O 1
ATOM 4665 N N . ASN A 1 583 ? -23.330 13.182 -10.044 1.00 96.12 583 ASN A N 1
ATOM 4666 C CA . ASN A 1 583 ? -24.325 12.136 -10.298 1.00 96.12 583 ASN A CA 1
ATOM 4667 C C . ASN A 1 583 ? -23.738 10.714 -10.165 1.00 96.12 583 ASN A C 1
ATOM 4669 O O . ASN A 1 583 ? -23.826 9.903 -11.084 1.00 96.12 583 ASN A O 1
ATOM 4673 N N . ILE A 1 584 ? -23.096 10.429 -9.029 1.00 97.25 584 ILE A N 1
ATOM 4674 C CA . ILE A 1 584 ? -22.617 9.086 -8.657 1.00 97.25 584 ILE A CA 1
ATOM 4675 C C . ILE A 1 584 ? -23.559 8.552 -7.579 1.00 97.25 584 ILE A C 1
ATOM 4677 O O . ILE A 1 584 ? -23.646 9.138 -6.502 1.00 97.25 584 ILE A O 1
ATOM 4681 N N . ASP A 1 585 ? -24.235 7.437 -7.841 1.00 97.44 585 ASP A N 1
ATOM 4682 C CA . ASP A 1 585 ? -25.266 6.862 -6.958 1.00 97.44 585 ASP A CA 1
ATOM 4683 C C . ASP A 1 585 ? -24.699 5.937 -5.861 1.00 97.44 585 ASP A C 1
ATOM 4685 O O . ASP A 1 585 ? -25.370 5.043 -5.356 1.00 97.44 585 ASP A O 1
ATOM 4689 N N . ILE A 1 586 ? -23.426 6.128 -5.509 1.00 97.62 586 ILE A N 1
ATOM 4690 C CA . ILE A 1 586 ? -22.703 5.314 -4.529 1.00 97.62 586 ILE A CA 1
ATOM 4691 C C . ILE A 1 586 ? -22.378 6.186 -3.307 1.00 97.62 586 ILE A C 1
ATOM 4693 O O . ILE A 1 586 ? -21.937 7.331 -3.486 1.00 97.62 586 ILE A O 1
ATOM 4697 N N . PRO A 1 587 ? -22.523 5.661 -2.073 1.00 97.69 587 PRO A N 1
ATOM 4698 C CA . PRO A 1 587 ? -22.143 6.366 -0.857 1.00 97.69 587 PRO A CA 1
ATOM 4699 C C . PRO A 1 587 ? -20.719 6.919 -0.893 1.00 97.69 587 PRO A C 1
ATOM 4701 O O . PRO A 1 587 ? -19.785 6.265 -1.361 1.00 97.69 587 PRO A O 1
ATOM 4704 N N . GLN A 1 588 ? -20.569 8.136 -0.377 1.00 97.25 588 GLN A N 1
ATOM 4705 C CA . GLN A 1 588 ? -19.302 8.858 -0.316 1.00 97.25 588 GLN A CA 1
ATOM 4706 C C . GLN A 1 588 ? -18.733 8.769 1.094 1.00 97.25 588 GLN A C 1
ATOM 4708 O O . GLN A 1 588 ? -19.460 9.001 2.061 1.00 97.25 588 GLN A O 1
ATOM 4713 N N . MET A 1 589 ? -17.441 8.473 1.225 1.00 95.81 589 MET A N 1
ATOM 4714 C CA . MET A 1 589 ? -16.809 8.289 2.531 1.00 95.81 589 MET A CA 1
ATOM 4715 C C . MET A 1 589 ? -15.537 9.118 2.724 1.00 95.81 589 MET A C 1
ATOM 4717 O O . MET A 1 589 ? -14.841 9.454 1.765 1.00 95.81 589 MET A O 1
ATOM 4721 N N . SER A 1 590 ? -15.215 9.409 3.981 1.00 92.19 590 SER A N 1
ATOM 4722 C CA . SER A 1 590 ? -13.890 9.854 4.412 1.00 92.19 590 SER A CA 1
ATOM 4723 C C . SER A 1 590 ? -13.358 8.948 5.523 1.00 92.19 590 SER A C 1
ATOM 4725 O O . SER A 1 590 ? -14.116 8.281 6.231 1.00 92.19 590 SER A O 1
ATOM 4727 N N . PHE A 1 591 ? -12.037 8.894 5.668 1.00 88.31 591 PHE A N 1
ATOM 4728 C CA . PHE A 1 591 ? -11.408 8.179 6.774 1.00 88.31 591 PHE A CA 1
ATOM 4729 C C . PHE A 1 591 ? -11.380 9.070 8.019 1.00 88.31 591 PHE A C 1
ATOM 4731 O O . PHE A 1 591 ? -11.000 10.233 7.921 1.00 88.31 591 PHE A O 1
ATOM 4738 N N . VAL A 1 592 ? -11.737 8.522 9.182 1.00 82.88 592 VAL A N 1
ATOM 4739 C CA . VAL A 1 592 ? -11.734 9.263 10.453 1.00 82.88 592 VAL A CA 1
ATOM 4740 C C . VAL A 1 592 ? -10.499 8.906 11.270 1.00 82.88 592 VAL A C 1
ATOM 4742 O O . VAL A 1 592 ? -9.629 9.740 11.510 1.00 82.88 592 VAL A O 1
ATOM 4745 N N . ALA A 1 593 ? -10.420 7.656 11.718 1.00 76.62 593 ALA A N 1
ATOM 4746 C CA . ALA A 1 593 ? -9.382 7.201 12.629 1.00 76.62 593 ALA A CA 1
ATOM 4747 C C . ALA A 1 593 ? -9.275 5.677 12.622 1.00 76.62 593 ALA A C 1
ATOM 4749 O O . ALA A 1 593 ? -10.154 4.964 12.136 1.00 76.62 593 ALA A O 1
ATOM 4750 N N . ARG A 1 594 ? -8.195 5.166 13.213 1.00 80.94 594 ARG A N 1
ATOM 4751 C CA . ARG A 1 594 ? -8.181 3.782 13.675 1.00 80.94 594 ARG A CA 1
ATOM 4752 C C . ARG A 1 594 ? -8.854 3.735 15.037 1.00 80.94 594 ARG A C 1
ATOM 4754 O O . ARG A 1 594 ? -8.538 4.553 15.894 1.00 80.94 594 ARG A O 1
ATOM 4761 N N . ILE A 1 595 ? -9.751 2.780 15.225 1.00 77.00 595 ILE A N 1
ATOM 4762 C CA . ILE A 1 595 ? -10.319 2.487 16.542 1.00 77.00 595 ILE A CA 1
ATOM 4763 C C . ILE A 1 595 ? -9.616 1.313 17.203 1.00 77.00 595 ILE A C 1
ATOM 4765 O O . ILE A 1 595 ? -9.934 1.013 18.341 1.00 77.00 595 ILE A O 1
ATOM 4769 N N . ASP A 1 596 ? -8.676 0.638 16.536 1.00 73.94 596 ASP A N 1
ATOM 4770 C CA . ASP A 1 596 ? -7.942 -0.470 17.137 1.00 73.94 596 ASP A CA 1
ATOM 4771 C C . ASP A 1 596 ? -6.896 -0.068 18.180 1.00 73.94 596 ASP A C 1
ATOM 4773 O O . ASP A 1 596 ? -6.722 1.102 18.515 1.00 73.94 596 ASP A O 1
ATOM 4777 N N . ASP A 1 597 ? -6.252 -1.074 18.769 1.00 72.06 597 ASP A N 1
ATOM 4778 C CA . ASP A 1 597 ? -5.242 -0.946 19.824 1.00 72.06 597 ASP A CA 1
ATOM 4779 C C . ASP A 1 597 ? -3.885 -0.455 19.286 1.00 72.06 597 ASP A C 1
ATOM 4781 O O . ASP A 1 597 ? -2.825 -0.772 19.834 1.00 72.06 597 ASP A O 1
ATOM 4785 N N . GLN A 1 598 ? -3.913 0.317 18.194 1.00 78.25 598 GLN A N 1
ATOM 4786 C CA . GLN A 1 598 ? -2.747 0.855 17.512 1.00 78.25 598 GLN A CA 1
ATOM 4787 C C . GLN A 1 598 ? -2.892 2.354 17.243 1.00 78.25 598 GLN A C 1
ATOM 4789 O O . GLN A 1 598 ? -3.930 2.846 16.797 1.00 78.25 598 GLN A O 1
ATOM 4794 N N . ILE A 1 599 ? -1.796 3.079 17.446 1.00 82.88 599 ILE A N 1
ATOM 4795 C CA . ILE A 1 599 ? -1.656 4.491 17.097 1.00 82.88 599 ILE A CA 1
ATOM 4796 C C . ILE A 1 599 ? -0.794 4.590 15.843 1.00 82.88 599 ILE A C 1
ATOM 4798 O O . ILE A 1 599 ? 0.400 4.289 15.877 1.00 82.88 599 ILE A O 1
ATOM 4802 N N . ASP A 1 600 ? -1.403 5.017 14.736 1.00 80.69 600 ASP A N 1
ATOM 4803 C CA . ASP A 1 600 ? -0.695 5.284 13.482 1.00 80.69 600 ASP A CA 1
ATOM 4804 C C . ASP A 1 600 ? -0.280 6.758 13.388 1.00 80.69 600 ASP A C 1
ATOM 4806 O O . ASP A 1 600 ? -1.121 7.663 13.452 1.00 80.69 600 ASP A O 1
ATOM 4810 N N . ILE A 1 601 ? 1.023 6.999 13.217 1.00 82.06 601 ILE A N 1
ATOM 4811 C CA . ILE A 1 601 ? 1.578 8.337 12.989 1.00 82.06 601 ILE A CA 1
ATOM 4812 C C . ILE A 1 601 ? 2.171 8.412 11.583 1.00 82.06 601 ILE A C 1
ATOM 4814 O O . ILE A 1 601 ? 3.136 7.715 11.253 1.00 82.06 601 ILE A O 1
ATOM 4818 N N . ALA A 1 602 ? 1.612 9.319 10.775 1.00 73.62 602 ALA A N 1
ATOM 4819 C CA . ALA A 1 602 ? 2.060 9.650 9.426 1.00 73.62 602 ALA A CA 1
ATOM 4820 C C . ALA A 1 602 ? 2.070 8.480 8.421 1.00 73.62 602 ALA A C 1
ATOM 4822 O O . ALA A 1 602 ? 2.679 8.620 7.358 1.00 73.62 602 ALA A O 1
ATOM 4823 N N . GLY A 1 603 ? 1.421 7.347 8.726 1.00 72.25 603 GLY A N 1
ATOM 4824 C CA . GLY A 1 603 ? 1.429 6.128 7.911 1.00 72.25 603 GLY A CA 1
ATOM 4825 C C . GLY A 1 603 ? 2.678 5.250 8.065 1.00 72.25 603 GLY A C 1
ATOM 4826 O O . GLY A 1 603 ? 2.735 4.186 7.444 1.00 72.25 603 GLY A O 1
ATOM 4827 N N . PHE A 1 604 ? 3.659 5.664 8.881 1.00 70.44 604 PHE A N 1
ATOM 4828 C CA . PHE A 1 604 ? 4.936 4.959 9.065 1.00 70.44 604 PHE A CA 1
ATOM 4829 C C . PHE A 1 604 ? 4.864 3.950 10.211 1.00 70.44 604 PHE A C 1
ATOM 4831 O O . PHE A 1 604 ? 5.013 2.748 9.996 1.00 70.44 604 PHE A O 1
ATOM 4838 N N . THR A 1 605 ? 4.624 4.434 11.430 1.00 76.62 605 THR A N 1
ATOM 4839 C CA . THR A 1 605 ? 4.610 3.607 12.645 1.00 76.62 605 THR A CA 1
ATOM 4840 C C . THR A 1 605 ? 3.189 3.268 13.070 1.00 76.62 605 THR A C 1
ATOM 4842 O O . THR A 1 605 ? 2.274 4.058 12.846 1.00 76.62 605 THR A O 1
ATOM 4845 N N . ARG A 1 606 ? 3.017 2.093 13.685 1.00 79.94 606 ARG A N 1
ATOM 4846 C CA . ARG A 1 606 ? 1.770 1.628 14.312 1.00 79.94 606 ARG A CA 1
ATOM 4847 C C . ARG A 1 606 ? 2.108 1.140 15.713 1.00 79.94 606 ARG A C 1
ATOM 4849 O O . ARG A 1 606 ? 2.459 -0.024 15.899 1.00 79.94 606 ARG A O 1
ATOM 4856 N N . LEU A 1 607 ? 2.063 2.050 16.680 1.00 82.88 607 LEU A N 1
ATOM 4857 C CA . LEU A 1 607 ? 2.458 1.770 18.057 1.00 82.88 607 LEU A CA 1
ATOM 4858 C C . LEU A 1 607 ? 1.286 1.172 18.829 1.00 82.88 607 LEU A C 1
ATOM 4860 O O . LEU A 1 607 ? 0.241 1.806 18.955 1.00 82.88 607 LEU A O 1
ATOM 4864 N N . GLY A 1 608 ? 1.471 -0.040 19.344 1.00 81.44 608 GLY A N 1
ATOM 4865 C CA . GLY A 1 608 ? 0.545 -0.650 20.293 1.00 81.44 608 GLY A CA 1
ATOM 4866 C C . GLY A 1 608 ? 0.951 -0.404 21.743 1.00 81.44 608 GLY A C 1
ATOM 4867 O O . GLY A 1 608 ? 2.093 -0.033 22.035 1.00 81.44 608 GLY A O 1
ATOM 4868 N N . GLU A 1 609 ? 0.028 -0.706 22.654 1.00 83.19 609 GLU A N 1
ATOM 4869 C CA . GLU A 1 609 ? 0.186 -0.515 24.100 1.00 83.19 609 GLU A CA 1
ATOM 4870 C C . GLU A 1 609 ? 1.512 -1.061 24.640 1.00 83.19 609 GLU A C 1
ATOM 4872 O O . GLU A 1 609 ? 2.266 -0.340 25.283 1.00 83.19 609 GLU A O 1
ATOM 4877 N N . LYS A 1 610 ? 1.861 -2.306 24.291 1.00 79.62 610 LYS A N 1
ATOM 4878 C CA . LYS A 1 610 ? 3.071 -2.977 24.792 1.00 79.62 610 LYS A CA 1
ATOM 4879 C C . LYS A 1 610 ? 4.378 -2.253 24.443 1.00 79.62 610 LYS A C 1
ATOM 4881 O O . LYS A 1 610 ? 5.314 -2.324 25.233 1.00 79.62 610 LYS A O 1
ATOM 4886 N N . ILE A 1 611 ? 4.489 -1.604 23.276 1.00 84.50 611 ILE A N 1
ATOM 4887 C CA . ILE A 1 611 ? 5.724 -0.878 22.903 1.00 84.50 611 ILE A CA 1
ATOM 4888 C C . ILE A 1 611 ? 5.827 0.419 23.681 1.00 84.50 611 ILE A C 1
ATOM 4890 O O . ILE A 1 611 ? 6.903 0.718 24.186 1.00 84.50 611 ILE A O 1
ATOM 4894 N N . ILE A 1 612 ? 4.722 1.156 23.806 1.00 89.88 612 ILE A N 1
ATOM 4895 C CA . ILE A 1 612 ? 4.690 2.389 24.594 1.00 89.88 612 ILE A CA 1
ATOM 4896 C C . ILE A 1 612 ? 4.998 2.061 26.058 1.00 89.88 612 ILE A C 1
ATOM 4898 O O . ILE A 1 612 ? 5.908 2.657 26.625 1.00 89.88 612 ILE A O 1
ATOM 4902 N N . TRP A 1 613 ? 4.353 1.031 26.619 1.00 89.06 613 TRP A N 1
ATOM 4903 C CA . TRP A 1 613 ? 4.628 0.543 27.972 1.00 89.06 613 TRP A CA 1
ATOM 4904 C C . TRP A 1 613 ? 6.105 0.199 28.150 1.00 89.06 613 TRP A C 1
ATOM 4906 O O . TRP A 1 613 ? 6.759 0.678 29.068 1.00 89.06 613 TRP A O 1
ATOM 4916 N N . ARG A 1 614 ? 6.664 -0.601 27.234 1.00 88.44 614 ARG A N 1
ATOM 4917 C CA . ARG A 1 614 ? 8.066 -1.020 27.298 1.00 88.44 614 ARG A CA 1
ATOM 4918 C C . ARG A 1 614 ? 9.033 0.149 27.138 1.00 88.44 614 ARG A C 1
ATOM 4920 O O . ARG A 1 614 ? 10.089 0.122 27.755 1.00 88.44 614 ARG A O 1
ATOM 4927 N N . ALA A 1 615 ? 8.690 1.160 26.343 1.00 93.00 615 ALA A N 1
ATOM 4928 C CA . ALA A 1 615 ? 9.496 2.368 26.221 1.00 93.00 615 ALA A CA 1
ATOM 4929 C C . ALA A 1 615 ? 9.524 3.159 27.536 1.00 93.00 615 ALA A C 1
ATOM 4931 O O . ALA A 1 615 ? 10.588 3.614 27.947 1.00 93.00 615 ALA A O 1
ATOM 4932 N N . ILE A 1 616 ? 8.381 3.268 28.222 1.00 92.00 616 ILE A N 1
ATOM 4933 C CA . ILE A 1 616 ? 8.289 3.901 29.543 1.00 92.00 616 ILE A CA 1
ATOM 4934 C C . ILE A 1 616 ? 9.075 3.082 30.580 1.00 92.00 616 ILE A C 1
ATOM 4936 O O . ILE A 1 616 ? 9.910 3.640 31.284 1.00 92.00 616 ILE A O 1
ATOM 4940 N N . GLU A 1 617 ? 8.922 1.759 30.617 1.00 91.69 617 GLU A N 1
ATOM 4941 C CA . GLU A 1 617 ? 9.681 0.896 31.538 1.00 91.69 617 GLU A CA 1
ATOM 4942 C C . GLU A 1 617 ? 11.196 0.979 31.310 1.00 91.69 617 GLU A C 1
ATOM 4944 O O . GLU A 1 617 ? 11.974 1.166 32.247 1.00 91.69 617 GLU A O 1
ATOM 4949 N N . ASN A 1 618 ? 11.636 0.895 30.051 1.00 94.25 618 ASN A N 1
ATOM 4950 C CA . ASN A 1 618 ? 13.053 1.000 29.713 1.00 94.25 618 ASN A CA 1
ATOM 4951 C C . ASN A 1 618 ? 13.641 2.376 30.061 1.00 94.25 618 ASN A C 1
ATOM 4953 O O . ASN A 1 618 ? 14.835 2.463 30.351 1.00 94.25 618 ASN A O 1
ATOM 4957 N N . SER A 1 619 ? 12.815 3.431 30.069 1.00 92.12 619 SER A N 1
ATOM 4958 C CA . SER A 1 619 ? 13.227 4.785 30.450 1.00 92.12 619 SER A CA 1
ATOM 4959 C C . SER A 1 619 ? 13.557 4.925 31.944 1.00 92.12 619 SER A C 1
ATOM 4961 O O . SER A 1 619 ? 14.173 5.918 32.333 1.00 92.12 619 SER A O 1
ATOM 4963 N N . ARG A 1 620 ? 13.200 3.916 32.761 1.00 90.62 620 ARG A N 1
ATOM 4964 C CA . ARG A 1 620 ? 13.404 3.841 34.221 1.00 90.62 620 ARG A CA 1
ATOM 4965 C C . ARG A 1 620 ? 12.757 4.978 35.014 1.00 90.62 620 ARG A C 1
ATOM 4967 O O . ARG A 1 620 ? 13.204 5.268 36.119 1.00 90.62 620 ARG A O 1
ATOM 4974 N N . LEU A 1 621 ? 11.731 5.605 34.448 1.00 90.25 621 LEU A N 1
ATOM 4975 C CA . LEU A 1 621 ? 10.955 6.645 35.110 1.00 90.25 621 LEU A CA 1
ATOM 4976 C C . LEU A 1 621 ? 9.936 6.025 36.068 1.00 90.25 621 LEU A C 1
ATOM 4978 O O . LEU A 1 621 ? 9.296 5.026 35.738 1.00 90.25 621 LEU A O 1
ATOM 4982 N N . GLU A 1 622 ? 9.736 6.645 37.226 1.00 90.44 622 GLU A N 1
ATOM 4983 C CA . GLU A 1 622 ? 8.669 6.264 38.148 1.00 90.44 622 GLU A CA 1
ATOM 4984 C C . GLU A 1 622 ? 7.330 6.904 37.750 1.00 90.44 622 GLU A C 1
ATOM 4986 O O . GLU A 1 622 ? 7.170 8.126 37.719 1.00 90.44 622 GLU A O 1
ATOM 4991 N N . TYR A 1 623 ? 6.319 6.074 37.493 1.00 93.50 623 TYR A N 1
ATOM 4992 C CA . TYR A 1 623 ? 4.976 6.518 37.116 1.00 93.50 623 TYR A CA 1
ATOM 4993 C C . TYR A 1 623 ? 3.889 5.704 37.836 1.00 93.50 623 TYR A C 1
ATOM 4995 O O . TYR A 1 623 ? 4.154 4.664 38.443 1.00 93.50 623 TYR A O 1
ATOM 5003 N N . VAL A 1 624 ? 2.666 6.232 37.834 1.00 91.50 624 VAL A N 1
ATOM 5004 C CA . VAL A 1 624 ? 1.459 5.572 38.350 1.00 91.50 624 VAL A CA 1
ATOM 5005 C C . VAL A 1 624 ? 0.761 4.829 37.219 1.00 91.50 624 VAL A C 1
ATOM 5007 O O . VAL A 1 624 ? 0.590 3.618 37.310 1.00 91.50 624 VAL A O 1
ATOM 5010 N N . ASP A 1 625 ? 0.370 5.555 36.170 1.00 91.56 625 ASP A N 1
ATOM 5011 C CA . ASP A 1 625 ? -0.259 5.001 34.970 1.00 91.56 625 ASP A CA 1
ATOM 5012 C C . ASP A 1 625 ? -0.147 5.991 33.792 1.00 91.56 625 ASP A C 1
ATOM 5014 O O . ASP A 1 625 ? 0.345 7.120 33.959 1.00 91.56 625 ASP A O 1
ATOM 5018 N N . TRP A 1 626 ? -0.583 5.581 32.599 1.00 94.62 626 TRP A N 1
ATOM 5019 C CA . TRP A 1 626 ? -0.514 6.400 31.389 1.00 94.62 626 TRP A CA 1
ATOM 5020 C C . TRP A 1 626 ? -1.624 6.098 30.380 1.00 94.62 626 TRP A C 1
ATOM 5022 O O . TRP A 1 626 ? -2.146 4.995 30.303 1.00 94.62 626 TRP A O 1
ATOM 5032 N N . VAL A 1 627 ? -1.951 7.074 29.532 1.00 93.06 627 VAL A N 1
ATOM 5033 C CA . VAL A 1 627 ? -2.793 6.866 28.342 1.00 93.06 627 VAL A CA 1
ATOM 5034 C C . VAL A 1 627 ? -2.195 7.582 27.136 1.00 93.06 627 VAL A C 1
ATOM 5036 O O . VAL A 1 627 ? -1.533 8.608 27.275 1.00 93.06 627 VAL A O 1
ATOM 5039 N N . ALA A 1 628 ? -2.421 7.058 25.937 1.00 93.12 628 ALA A N 1
ATOM 5040 C CA . ALA A 1 628 ? -1.903 7.602 24.693 1.00 93.12 628 ALA A CA 1
ATOM 5041 C C . ALA A 1 628 ? -2.979 7.642 23.608 1.00 93.12 628 ALA A C 1
ATOM 5043 O O . ALA A 1 628 ? -3.759 6.704 23.438 1.00 93.12 628 ALA A O 1
ATOM 5044 N N . ARG A 1 629 ? -2.978 8.708 22.811 1.00 88.69 629 ARG A N 1
ATOM 5045 C CA . ARG A 1 629 ? -3.807 8.822 21.604 1.00 88.69 629 ARG A CA 1
ATOM 5046 C C . ARG A 1 629 ? -3.076 9.581 20.511 1.00 88.69 629 ARG A C 1
ATOM 5048 O O . ARG A 1 629 ? -2.141 10.345 20.763 1.00 88.69 629 ARG A O 1
ATOM 5055 N N . LYS A 1 630 ? -3.538 9.390 19.279 1.00 87.06 630 LYS A N 1
ATOM 5056 C CA . LYS A 1 630 ? -3.200 10.300 18.189 1.00 87.06 630 LYS A CA 1
ATOM 5057 C C . LYS A 1 630 ? -3.950 11.614 18.380 1.00 87.06 630 LYS A C 1
ATOM 5059 O O . LYS A 1 630 ? -5.162 11.612 18.590 1.00 87.06 630 LYS A O 1
ATOM 5064 N N . GLU A 1 631 ? -3.251 12.728 18.217 1.00 86.12 631 GLU A N 1
ATOM 5065 C CA . GLU A 1 631 ? -3.880 14.042 18.103 1.00 86.12 631 GLU A CA 1
ATOM 5066 C C . GLU A 1 631 ? -3.382 14.792 16.879 1.00 86.12 631 GLU A C 1
ATOM 5068 O O . GLU A 1 631 ? -2.253 14.608 16.413 1.00 86.12 631 GLU A O 1
ATOM 5073 N N . MET A 1 632 ? -4.251 15.660 16.370 1.00 73.75 632 MET A N 1
ATOM 5074 C CA . MET A 1 632 ? -3.944 16.556 15.268 1.00 73.75 632 MET A CA 1
ATOM 5075 C C . MET A 1 632 ? -3.778 17.976 15.789 1.00 73.75 632 MET A C 1
ATOM 5077 O O . MET A 1 632 ? -4.727 18.583 16.277 1.00 73.75 632 MET A O 1
ATOM 5081 N N . ARG A 1 633 ? -2.562 18.511 15.656 1.00 76.00 633 ARG A N 1
ATOM 5082 C CA . ARG A 1 633 ? -2.275 19.949 15.776 1.00 76.00 633 ARG A CA 1
ATOM 5083 C C . ARG A 1 633 ? -1.799 20.456 14.414 1.00 76.00 633 ARG A C 1
ATOM 5085 O O . ARG A 1 633 ? -2.373 20.108 13.388 1.00 76.00 633 ARG A O 1
ATOM 5092 N N . GLU A 1 634 ? -0.704 21.211 14.349 1.00 69.38 634 GLU A N 1
ATOM 5093 C CA . GLU A 1 634 ? -0.079 21.544 13.059 1.00 69.38 634 GLU A CA 1
ATOM 5094 C C . GLU A 1 634 ? 0.462 20.312 12.310 1.00 69.38 634 GLU A C 1
ATOM 5096 O O . GLU A 1 634 ? 0.585 20.330 11.077 1.00 69.38 634 GLU A O 1
ATOM 5101 N N . LYS A 1 635 ? 0.815 19.268 13.071 1.00 73.69 635 LYS A N 1
ATOM 5102 C CA . LYS A 1 635 ? 1.342 17.971 12.635 1.00 73.69 635 LYS A CA 1
ATOM 5103 C C . LYS A 1 635 ? 0.681 16.862 13.473 1.00 73.69 635 LYS A C 1
ATOM 5105 O O . LYS A 1 635 ? 0.260 17.153 14.597 1.00 73.69 635 LYS A O 1
ATOM 5110 N N . PRO A 1 636 ? 0.603 15.618 12.967 1.00 81.00 636 PRO A N 1
ATOM 5111 C CA . PRO A 1 636 ? 0.164 14.482 13.768 1.00 81.00 636 PRO A CA 1
ATOM 5112 C C . PRO A 1 636 ? 1.159 14.230 14.902 1.00 81.00 636 PRO A C 1
ATOM 5114 O O . PRO A 1 636 ? 2.372 14.181 14.669 1.00 81.00 636 PRO A O 1
ATOM 5117 N N . ILE A 1 637 ? 0.640 14.060 16.114 1.00 88.62 637 ILE A N 1
ATOM 5118 C CA . ILE A 1 637 ? 1.430 13.773 17.312 1.00 88.62 637 ILE A CA 1
ATOM 5119 C C . ILE A 1 637 ? 0.950 12.490 17.990 1.00 88.62 637 ILE A C 1
ATOM 5121 O O . ILE A 1 637 ? -0.232 12.140 17.948 1.00 88.62 637 ILE A O 1
ATOM 5125 N N . LEU A 1 638 ? 1.894 11.807 18.628 1.00 92.56 638 LEU A N 1
ATOM 5126 C CA . LEU A 1 638 ? 1.644 10.801 19.649 1.00 92.56 638 LEU A CA 1
ATOM 5127 C C . LEU A 1 638 ? 1.569 11.546 20.981 1.00 92.56 638 LEU A C 1
ATOM 5129 O O . LEU A 1 638 ? 2.608 11.934 21.520 1.00 92.56 638 LEU A O 1
ATOM 5133 N N . HIS A 1 639 ? 0.359 11.784 21.480 1.00 94.62 639 HIS A N 1
ATOM 5134 C CA . HIS A 1 639 ? 0.177 12.451 22.760 1.00 94.62 639 HIS A CA 1
ATOM 5135 C C . HIS A 1 639 ? 0.090 11.407 23.869 1.00 94.62 639 HIS A C 1
ATOM 5137 O O . HIS A 1 639 ? -0.829 10.589 23.883 1.00 94.62 639 HIS A O 1
ATOM 5143 N N . LEU A 1 640 ? 1.071 11.428 24.767 1.00 96.00 640 LEU A N 1
ATOM 5144 C CA . LEU A 1 640 ? 1.158 10.567 25.936 1.00 96.00 640 LEU A CA 1
ATOM 5145 C C . LEU A 1 640 ? 0.834 11.385 27.194 1.00 96.00 640 LEU A C 1
ATOM 5147 O O . LEU A 1 640 ? 1.481 12.389 27.483 1.00 96.00 640 LEU A O 1
ATOM 5151 N N . TYR A 1 641 ? -0.160 10.943 27.948 1.00 95.81 641 TYR A N 1
ATOM 5152 C CA . TYR A 1 641 ? -0.549 11.515 29.229 1.00 95.81 641 TYR A CA 1
ATOM 5153 C C . TYR A 1 641 ? -0.059 10.591 30.336 1.00 95.81 641 TYR A C 1
ATOM 5155 O O . TYR A 1 641 ? -0.432 9.419 30.349 1.00 95.81 641 TYR A O 1
ATOM 5163 N N . VAL A 1 642 ? 0.776 11.091 31.245 1.00 94.50 642 VAL A N 1
ATOM 5164 C CA . VAL A 1 642 ? 1.436 10.257 32.267 1.00 94.50 642 VAL A CA 1
ATOM 5165 C C . VAL A 1 642 ? 1.239 10.860 33.647 1.00 94.50 642 VAL A C 1
ATOM 5167 O O . VAL A 1 642 ? 1.523 12.038 33.854 1.00 94.50 642 VAL A O 1
ATOM 5170 N N . GLU A 1 643 ? 0.787 10.057 34.608 1.00 93.81 643 GLU A N 1
ATOM 5171 C CA . GLU A 1 643 ? 0.800 10.430 36.025 1.00 93.81 643 GLU A CA 1
ATOM 5172 C C . GLU A 1 643 ? 2.127 9.967 36.646 1.00 93.81 643 GLU A C 1
ATOM 5174 O O . GLU A 1 643 ? 2.369 8.769 36.770 1.00 93.81 643 GLU A O 1
ATOM 5179 N N . MET A 1 644 ? 3.003 10.901 37.026 1.00 92.50 644 MET A N 1
ATOM 5180 C CA . MET A 1 644 ? 4.338 10.580 37.554 1.00 92.50 644 MET A CA 1
ATOM 5181 C C . MET A 1 644 ? 4.311 10.248 39.053 1.00 92.50 644 MET A C 1
ATOM 5183 O O . MET A 1 644 ? 3.490 10.761 39.827 1.00 92.50 644 MET A O 1
ATOM 5187 N N . LYS A 1 645 ? 5.265 9.428 39.499 1.00 89.56 645 LYS A N 1
ATOM 5188 C CA . LYS A 1 645 ? 5.420 9.006 40.897 1.00 89.56 645 LYS A CA 1
ATOM 5189 C C . LYS A 1 645 ? 6.808 9.383 41.430 1.00 89.56 645 LYS A C 1
ATOM 5191 O O . LYS A 1 645 ? 7.734 9.597 40.660 1.00 89.56 645 LYS A O 1
ATOM 5196 N N . GLY A 1 646 ? 6.919 9.499 42.754 1.00 84.81 646 GLY A N 1
ATOM 5197 C CA . GLY A 1 646 ? 8.205 9.655 43.435 1.00 84.81 646 GLY A CA 1
ATOM 5198 C C . GLY A 1 646 ? 8.947 10.933 43.046 1.00 84.81 646 GLY A C 1
ATOM 5199 O O . GLY A 1 646 ? 8.328 11.981 42.833 1.00 84.81 646 GLY A O 1
ATOM 5200 N N . ASP A 1 647 ? 10.272 10.826 42.959 1.00 77.81 647 ASP A N 1
ATOM 5201 C CA . ASP A 1 647 ? 11.168 11.943 42.642 1.00 77.81 647 ASP A CA 1
ATOM 5202 C C . ASP A 1 647 ? 10.989 12.445 41.198 1.00 77.81 647 ASP A C 1
ATOM 5204 O O . ASP A 1 647 ? 11.177 13.634 40.923 1.00 77.81 647 ASP A O 1
ATOM 5208 N N . ASP A 1 648 ? 10.522 11.578 40.292 1.00 82.38 648 ASP A N 1
ATOM 5209 C CA . ASP A 1 648 ? 10.314 11.909 38.880 1.00 82.38 648 ASP A CA 1
ATOM 5210 C C . ASP A 1 648 ? 9.148 12.872 38.624 1.00 82.38 648 ASP A C 1
ATOM 5212 O O . ASP A 1 648 ? 9.020 13.425 37.531 1.00 82.38 648 ASP A O 1
ATOM 5216 N N . ARG A 1 649 ? 8.331 13.168 39.642 1.00 79.81 649 ARG A N 1
ATOM 5217 C CA . ARG A 1 649 ? 7.312 14.232 39.583 1.00 79.81 649 ARG A CA 1
ATOM 5218 C C . ARG A 1 649 ? 7.898 15.612 39.307 1.00 79.81 649 ARG A C 1
ATOM 5220 O O . ARG A 1 649 ? 7.222 16.455 38.724 1.00 79.81 649 ARG A O 1
ATOM 5227 N N . ASN A 1 650 ? 9.132 15.840 39.748 1.00 82.94 650 ASN A N 1
ATOM 5228 C CA . ASN A 1 650 ? 9.833 17.108 39.564 1.00 82.94 650 ASN A CA 1
ATOM 5229 C C . ASN A 1 650 ? 10.738 17.096 38.321 1.00 82.94 650 ASN A C 1
ATOM 5231 O O . ASN A 1 650 ? 11.386 18.105 38.026 1.00 82.94 650 ASN A O 1
ATOM 5235 N N . THR A 1 651 ? 10.805 15.977 37.592 1.00 86.31 651 THR A N 1
ATOM 5236 C CA . THR A 1 651 ? 11.600 15.875 36.369 1.00 86.31 651 THR A CA 1
ATOM 5237 C C . THR A 1 651 ? 10.953 16.726 35.267 1.00 86.31 651 THR A C 1
ATOM 5239 O O . THR A 1 651 ? 9.758 16.586 35.003 1.00 86.31 651 THR A O 1
ATOM 5242 N N . PRO A 1 652 ? 11.712 17.611 34.589 1.00 91.06 652 PRO A N 1
ATOM 5243 C CA . PRO A 1 652 ? 11.190 18.397 33.475 1.00 91.06 652 PRO A CA 1
ATOM 5244 C C . PRO A 1 652 ? 10.588 17.510 32.380 1.00 91.06 652 PRO A C 1
ATOM 5246 O O . PRO A 1 652 ? 11.194 16.508 31.984 1.00 91.06 652 PRO A O 1
ATOM 5249 N N . VAL A 1 653 ? 9.424 17.904 31.856 1.00 91.50 653 VAL A N 1
ATOM 5250 C CA . VAL A 1 653 ? 8.680 17.131 30.847 1.00 91.50 653 VAL A CA 1
ATOM 5251 C C . VAL A 1 653 ? 9.513 16.867 29.591 1.00 91.50 653 VAL A C 1
ATOM 5253 O O . VAL A 1 653 ? 9.388 15.811 28.976 1.00 91.50 653 VAL A O 1
ATOM 5256 N N . GLU A 1 654 ? 10.432 17.770 29.247 1.00 92.06 654 GLU A N 1
ATOM 5257 C CA . GLU A 1 654 ? 11.347 17.630 28.116 1.00 92.06 654 GLU A CA 1
ATOM 5258 C C . GLU A 1 654 ? 12.304 16.449 28.302 1.00 92.06 654 GLU A C 1
ATOM 5260 O O . GLU A 1 654 ? 12.530 15.698 27.356 1.00 92.06 654 GLU A O 1
ATOM 5265 N N . LYS A 1 655 ? 12.818 16.234 29.522 1.00 91.31 655 LYS A N 1
ATOM 5266 C CA . LYS A 1 655 ? 13.707 15.101 29.826 1.00 91.31 655 LYS A CA 1
ATOM 5267 C C . LYS A 1 655 ? 12.952 13.777 29.806 1.00 91.31 655 LYS A C 1
ATOM 5269 O O . LYS A 1 655 ? 13.462 12.792 29.275 1.00 91.31 655 LYS A O 1
ATOM 5274 N N . ILE A 1 656 ? 11.727 13.765 30.336 1.00 92.56 656 ILE A N 1
ATOM 5275 C CA . ILE A 1 656 ? 10.837 12.596 30.279 1.00 92.56 656 ILE A CA 1
ATOM 5276 C C . ILE A 1 656 ? 10.554 12.243 28.812 1.00 92.56 656 ILE A C 1
ATOM 5278 O O . ILE A 1 656 ? 10.738 11.100 28.387 1.00 92.56 656 ILE A O 1
ATOM 5282 N N . ALA A 1 657 ? 10.201 13.249 28.007 1.00 93.94 657 ALA A N 1
ATOM 5283 C CA . ALA A 1 657 ? 9.960 13.091 26.581 1.00 93.94 657 ALA A CA 1
ATOM 5284 C C . ALA A 1 657 ? 11.209 12.639 25.820 1.00 93.94 657 ALA A C 1
ATOM 5286 O O . ALA A 1 657 ? 11.090 11.825 24.912 1.00 93.94 657 ALA A O 1
ATOM 5287 N N . GLU A 1 658 ? 12.405 13.125 26.151 1.00 93.56 658 GLU A N 1
ATOM 5288 C CA . GLU A 1 658 ? 13.662 12.660 25.551 1.00 93.56 658 GLU A CA 1
ATOM 5289 C C . GLU A 1 658 ? 13.952 11.192 25.851 1.00 93.56 658 GLU A C 1
ATOM 5291 O O . GLU A 1 658 ? 14.270 10.448 24.921 1.00 93.56 658 GLU A O 1
ATOM 5296 N N . SER A 1 659 ? 13.790 10.771 27.106 1.00 93.38 659 SER A N 1
ATOM 5297 C CA . SER A 1 659 ? 14.055 9.394 27.530 1.00 93.38 659 SER A CA 1
ATOM 5298 C C . SER A 1 659 ? 13.114 8.401 26.837 1.00 93.38 659 SER A C 1
ATOM 5300 O O . SER A 1 659 ? 13.560 7.484 26.147 1.00 93.38 659 SER A O 1
ATOM 5302 N N . ILE A 1 660 ? 11.801 8.651 26.902 1.00 94.75 660 ILE A N 1
ATOM 5303 C CA . ILE A 1 660 ? 10.793 7.791 26.261 1.00 94.75 660 ILE A CA 1
ATOM 5304 C C . ILE A 1 660 ? 10.949 7.812 24.735 1.00 94.75 660 ILE A C 1
ATOM 5306 O O . ILE A 1 660 ? 10.842 6.777 24.079 1.00 94.75 660 ILE A O 1
ATOM 5310 N N . HIS A 1 661 ? 11.237 8.975 24.142 1.00 94.69 661 HIS A N 1
ATOM 5311 C CA . HIS A 1 661 ? 11.455 9.085 22.701 1.00 94.69 661 HIS A CA 1
ATOM 5312 C C . HIS A 1 661 ? 12.673 8.275 22.232 1.00 94.69 661 HIS A C 1
ATOM 5314 O O . HIS A 1 661 ? 12.606 7.643 21.178 1.00 94.69 661 HIS A O 1
ATOM 5320 N N . ALA A 1 662 ? 13.773 8.271 22.992 1.00 93.50 662 ALA A N 1
ATOM 5321 C CA . ALA A 1 662 ? 14.951 7.468 22.675 1.00 93.50 662 ALA A CA 1
ATOM 5322 C C . ALA A 1 662 ? 14.628 5.966 22.684 1.00 93.50 662 ALA A C 1
ATOM 5324 O O . ALA A 1 662 ? 14.977 5.265 21.734 1.00 93.50 662 ALA A O 1
ATOM 5325 N N . GLU A 1 663 ? 13.888 5.495 23.688 1.00 94.88 663 GLU A N 1
ATOM 5326 C CA . GLU A 1 663 ? 13.469 4.093 23.784 1.00 94.88 663 GLU A CA 1
ATOM 5327 C C . GLU A 1 663 ? 12.485 3.692 22.678 1.00 94.88 663 GLU A C 1
ATOM 5329 O O . GLU A 1 663 ? 12.643 2.636 22.065 1.00 94.88 663 GLU A O 1
ATOM 5334 N N . LEU A 1 664 ? 11.522 4.554 22.331 1.00 92.06 664 LEU A N 1
ATOM 5335 C CA . LEU A 1 664 ? 10.619 4.308 21.199 1.00 92.06 664 LEU A CA 1
ATOM 5336 C C . LEU A 1 664 ? 11.389 4.122 19.883 1.00 92.06 664 LEU A C 1
ATOM 5338 O O . LEU A 1 664 ? 11.041 3.241 19.099 1.00 92.06 664 LEU A O 1
ATOM 5342 N N . LYS A 1 665 ? 12.466 4.887 19.652 1.00 91.44 665 LYS A N 1
ATOM 5343 C CA . LYS A 1 665 ? 13.322 4.721 18.462 1.00 91.44 665 LYS A CA 1
ATOM 5344 C C . LYS A 1 665 ? 14.075 3.392 18.440 1.00 91.44 665 LYS A C 1
ATOM 5346 O O . LYS A 1 665 ? 14.318 2.856 17.362 1.00 91.44 665 LYS A O 1
ATOM 5351 N N . LEU A 1 666 ? 14.460 2.869 19.602 1.00 88.62 666 LEU A N 1
ATOM 5352 C CA . LEU A 1 666 ? 15.127 1.569 19.705 1.00 88.62 666 LEU A CA 1
ATOM 5353 C C . LEU A 1 666 ? 14.145 0.410 19.505 1.00 88.62 666 LEU A C 1
ATOM 5355 O O . LEU A 1 666 ? 14.508 -0.613 18.925 1.00 88.62 666 LEU A O 1
ATOM 5359 N N . LEU A 1 667 ? 12.912 0.567 19.990 1.00 84.75 667 LEU A N 1
ATOM 5360 C CA . LEU A 1 667 ? 11.890 -0.479 19.987 1.00 84.75 667 LEU A CA 1
ATOM 5361 C C . LEU A 1 667 ? 11.094 -0.565 18.677 1.00 84.75 667 LEU A C 1
ATOM 5363 O O . LEU A 1 667 ? 10.603 -1.648 18.355 1.00 84.75 667 LEU A O 1
ATOM 5367 N N . ASP A 1 668 ? 10.965 0.533 17.925 1.00 82.00 668 ASP A N 1
ATOM 5368 C CA . ASP A 1 668 ? 10.202 0.588 16.674 1.00 82.00 668 ASP A CA 1
ATOM 5369 C C . ASP A 1 668 ? 10.983 1.310 15.562 1.00 82.00 668 ASP A C 1
ATOM 5371 O O . ASP A 1 668 ? 11.134 2.533 15.550 1.00 82.00 668 ASP A O 1
ATOM 5375 N N . THR A 1 669 ? 11.477 0.541 14.585 1.00 79.81 669 THR A N 1
ATOM 5376 C CA . THR A 1 669 ? 12.227 1.087 13.440 1.00 79.81 669 THR A CA 1
ATOM 5377 C C . THR A 1 669 ? 11.414 2.109 12.630 1.00 79.81 669 THR A C 1
ATOM 5379 O O . THR A 1 669 ? 11.955 3.183 12.361 1.00 79.81 669 THR A O 1
ATOM 5382 N N . PRO A 1 670 ? 10.128 1.867 12.290 1.00 77.94 670 PRO A N 1
ATOM 5383 C CA . PRO A 1 670 ? 9.319 2.873 11.596 1.00 77.94 670 PRO A CA 1
ATOM 5384 C C . PRO A 1 670 ? 9.171 4.198 12.363 1.00 77.94 670 PRO A C 1
ATOM 5386 O O . PRO A 1 670 ? 9.126 5.263 11.747 1.00 77.94 670 PRO A O 1
ATOM 5389 N N . TYR A 1 671 ? 9.124 4.169 13.698 1.00 83.94 671 TYR A N 1
ATOM 5390 C CA . TYR A 1 671 ? 9.106 5.371 14.533 1.00 83.94 671 TYR A CA 1
ATOM 5391 C C . TYR A 1 671 ? 10.423 6.152 14.439 1.00 83.94 671 TYR A C 1
ATOM 5393 O O . TYR A 1 671 ? 10.401 7.376 14.323 1.00 83.94 671 TYR A O 1
ATOM 5401 N N . ALA A 1 672 ? 11.571 5.468 14.431 1.00 81.69 672 ALA A N 1
ATOM 5402 C CA . ALA A 1 672 ? 12.872 6.113 14.233 1.00 81.69 672 ALA A CA 1
ATOM 5403 C C . ALA A 1 672 ? 12.993 6.792 12.855 1.00 81.69 672 ALA A C 1
ATOM 5405 O O . ALA A 1 672 ? 13.583 7.870 12.739 1.00 81.69 672 ALA A O 1
ATOM 5406 N N . GLU A 1 673 ? 12.389 6.200 11.822 1.00 76.88 673 GLU A N 1
ATOM 5407 C CA . GLU A 1 673 ? 12.372 6.746 10.460 1.00 76.88 673 GLU A CA 1
ATOM 5408 C C . GLU A 1 673 ? 11.562 8.049 10.329 1.00 76.88 673 GLU A C 1
ATOM 5410 O O . GLU A 1 673 ? 11.865 8.875 9.463 1.00 76.88 673 GLU A O 1
ATOM 5415 N N . LEU A 1 674 ? 10.582 8.299 11.210 1.00 78.69 674 LEU A N 1
ATOM 5416 C CA . LEU A 1 674 ? 9.849 9.573 11.238 1.00 78.69 674 LEU A CA 1
ATOM 5417 C C . LEU A 1 674 ? 10.790 10.762 11.460 1.00 78.69 674 LEU A C 1
ATOM 5419 O O . LEU A 1 674 ? 10.653 11.802 10.811 1.00 78.69 674 LEU A O 1
ATOM 5423 N N . GLU A 1 675 ? 11.765 10.620 12.354 1.00 80.25 675 GLU A N 1
ATOM 5424 C CA . GLU A 1 675 ? 12.703 11.695 12.661 1.00 80.25 675 GLU A CA 1
ATOM 5425 C C . GLU A 1 675 ? 13.765 11.825 11.564 1.00 80.25 675 GLU A C 1
ATOM 5427 O O . GLU A 1 675 ? 13.956 12.916 11.020 1.00 80.25 675 GLU A O 1
ATOM 5432 N N . SER A 1 676 ? 14.411 10.720 11.178 1.00 71.94 676 SER A N 1
ATOM 5433 C CA . SER A 1 676 ? 15.486 10.757 10.180 1.00 71.94 676 SER A CA 1
ATOM 5434 C C . SER A 1 676 ? 14.982 11.227 8.810 1.00 71.94 676 SER A C 1
ATOM 5436 O O . SER A 1 676 ? 15.584 12.111 8.192 1.00 71.94 676 SER A O 1
ATOM 5438 N N . PHE A 1 677 ? 13.825 10.728 8.361 1.00 64.44 677 PHE A N 1
ATOM 5439 C CA . PHE A 1 677 ? 13.320 10.998 7.019 1.00 64.44 677 PHE A CA 1
ATOM 5440 C C . PHE A 1 677 ? 12.303 12.145 6.941 1.00 64.44 677 PHE A C 1
ATOM 5442 O O . PHE A 1 677 ? 12.386 12.975 6.037 1.00 64.44 677 PHE A O 1
ATOM 5449 N N . ILE A 1 678 ? 11.337 12.232 7.859 1.00 69.00 678 ILE A N 1
ATOM 5450 C CA . ILE A 1 678 ? 10.308 13.293 7.825 1.00 69.00 678 ILE A CA 1
ATOM 5451 C C . ILE A 1 678 ? 10.757 14.498 8.658 1.00 69.00 678 ILE A C 1
ATOM 5453 O O . ILE A 1 678 ? 10.443 15.646 8.337 1.00 69.00 678 ILE A O 1
ATOM 5457 N N . GLY A 1 679 ? 11.601 14.289 9.673 1.00 71.69 679 GLY A N 1
ATOM 5458 C CA . GLY A 1 679 ? 11.967 15.331 10.644 1.00 71.69 679 GLY A CA 1
ATOM 5459 C C . GLY A 1 679 ? 10.819 15.597 11.596 1.00 71.69 679 GLY A C 1
ATOM 5460 O O . GLY A 1 679 ? 10.670 16.709 12.104 1.00 71.69 679 GLY A O 1
ATOM 5461 N N . LEU A 1 680 ? 9.957 14.596 11.756 1.00 78.44 680 LEU A N 1
ATOM 5462 C CA . LEU A 1 680 ? 8.850 14.616 12.679 1.00 78.44 680 LEU A CA 1
ATOM 5463 C C . LEU A 1 680 ? 9.323 13.950 13.967 1.00 78.44 680 LEU A C 1
ATOM 5465 O O . LEU A 1 680 ? 9.657 12.770 13.968 1.00 78.44 680 LEU A O 1
ATOM 5469 N N . ARG A 1 681 ? 9.317 14.711 15.060 1.00 87.31 681 ARG A N 1
ATOM 5470 C CA . ARG A 1 681 ? 9.430 14.187 16.419 1.00 87.31 681 ARG A CA 1
ATOM 5471 C C . ARG A 1 681 ? 8.024 14.202 17.023 1.00 87.31 681 ARG A C 1
ATOM 5473 O O . ARG A 1 681 ? 7.585 15.261 17.464 1.00 87.31 681 ARG A O 1
ATOM 5480 N N . PRO A 1 682 ? 7.270 13.091 16.944 1.00 87.75 682 PRO A N 1
ATOM 5481 C CA . PRO A 1 682 ? 5.827 13.129 17.166 1.00 87.75 682 PRO A CA 1
ATOM 5482 C C . PRO A 1 682 ? 5.422 13.029 18.639 1.00 87.75 682 PRO A C 1
ATOM 5484 O O . PRO A 1 682 ? 4.262 13.283 18.935 1.00 87.75 682 PRO A O 1
ATOM 5487 N N . LEU A 1 683 ? 6.317 12.625 19.550 1.00 93.81 683 LEU A N 1
ATOM 5488 C CA . LEU A 1 683 ? 5.969 12.444 20.962 1.00 93.81 683 LEU A CA 1
ATOM 5489 C C . LEU A 1 683 ? 5.757 13.796 21.647 1.00 93.81 683 LEU A C 1
ATOM 5491 O O . LEU A 1 683 ? 6.672 14.616 21.707 1.00 93.81 683 LEU A O 1
ATOM 5495 N N . MET A 1 684 ? 4.569 13.974 22.212 1.00 93.88 684 MET A N 1
ATOM 5496 C CA . MET A 1 684 ? 4.232 15.049 23.136 1.00 93.88 684 MET A CA 1
ATOM 5497 C C . MET A 1 684 ? 3.802 14.423 24.457 1.00 93.88 684 MET A C 1
ATOM 5499 O O . MET A 1 684 ? 3.082 13.426 24.446 1.00 93.88 684 MET A O 1
ATOM 5503 N N . ILE A 1 685 ? 4.240 14.997 25.577 1.00 94.50 685 ILE A N 1
ATOM 5504 C CA . ILE A 1 685 ? 3.892 14.501 26.909 1.00 94.50 685 ILE A CA 1
ATOM 5505 C C . ILE A 1 685 ? 3.132 15.573 27.678 1.00 94.50 685 ILE A C 1
ATOM 5507 O O . ILE A 1 685 ? 3.576 16.718 27.740 1.00 94.50 685 ILE A O 1
ATOM 5511 N N . THR A 1 686 ? 2.020 15.176 28.291 1.00 94.44 686 THR A N 1
ATOM 5512 C CA . THR A 1 686 ? 1.320 15.965 29.308 1.00 94.44 686 THR A CA 1
ATOM 5513 C C . THR A 1 686 ? 1.372 15.216 30.631 1.00 94.44 686 THR A C 1
ATOM 5515 O O . THR A 1 686 ? 0.968 14.057 30.716 1.00 94.44 686 THR A O 1
ATOM 5518 N N . LEU A 1 687 ? 1.871 15.878 31.674 1.00 93.25 687 LEU A N 1
ATOM 5519 C CA . LEU A 1 687 ? 1.886 15.309 33.018 1.00 93.25 687 LEU A CA 1
ATOM 5520 C C . LEU A 1 687 ? 0.502 15.466 33.654 1.00 93.25 687 LEU A C 1
ATOM 5522 O O . LEU A 1 687 ? -0.046 16.569 33.705 1.00 93.25 687 LEU A O 1
ATOM 5526 N N . LEU A 1 688 ? -0.057 14.357 34.124 1.00 92.06 688 LEU A N 1
ATOM 5527 C CA . LEU A 1 688 ? -1.334 14.313 34.823 1.00 92.06 688 LEU A CA 1
ATOM 5528 C C . LEU A 1 688 ? -1.149 14.645 36.313 1.00 92.06 688 LEU A C 1
ATOM 5530 O O . LEU A 1 688 ? -0.083 14.381 36.878 1.00 92.06 688 LEU A O 1
ATOM 5534 N N . PRO A 1 689 ? -2.170 15.231 36.966 1.00 86.94 689 PRO A N 1
ATOM 5535 C CA . PRO A 1 689 ? -2.114 15.507 38.394 1.00 86.94 689 PRO A CA 1
ATOM 5536 C C . PRO A 1 689 ? -2.093 14.211 39.213 1.00 86.94 689 PRO A C 1
ATOM 5538 O O . PRO A 1 689 ? -2.603 13.176 38.789 1.00 86.94 689 PRO A O 1
ATOM 5541 N N . GLU A 1 690 ? -1.548 14.290 40.426 1.00 88.44 690 GLU A N 1
ATOM 5542 C CA . GLU A 1 690 ? -1.554 13.165 41.359 1.00 88.44 690 GLU A CA 1
ATOM 5543 C C . GLU A 1 690 ? -2.984 12.700 41.669 1.00 88.44 690 GLU A C 1
ATOM 5545 O O . GLU A 1 690 ? -3.858 13.491 42.034 1.00 88.44 690 GLU A O 1
ATOM 5550 N N . GLY A 1 691 ? -3.206 11.393 41.558 1.00 87.25 691 GLY A N 1
ATOM 5551 C CA . GLY A 1 691 ? -4.486 10.751 41.800 1.00 87.25 691 GLY A CA 1
ATOM 5552 C C . GLY A 1 691 ? -5.487 10.884 40.654 1.00 87.25 691 GLY A C 1
ATOM 5553 O O . GLY A 1 691 ? -6.659 10.566 40.877 1.00 87.25 691 GLY A O 1
ATOM 5554 N N . ALA A 1 692 ? -5.080 11.320 39.457 1.00 88.88 692 ALA A N 1
ATOM 5555 C CA . ALA A 1 692 ? -5.958 11.411 38.289 1.00 88.88 692 ALA A CA 1
ATOM 5556 C C . ALA A 1 692 ? -6.592 10.050 37.969 1.00 88.88 692 ALA A C 1
ATOM 5558 O O . ALA A 1 692 ? -7.822 9.926 37.938 1.00 88.88 692 ALA A O 1
ATOM 5559 N N . PHE A 1 693 ? -5.770 9.005 37.839 1.00 89.00 693 PHE A N 1
ATOM 5560 C CA . PHE A 1 693 ? -6.259 7.658 37.534 1.00 89.00 693 PHE A CA 1
ATOM 5561 C C . PHE A 1 693 ? -7.083 7.070 38.676 1.00 89.00 693 PHE A C 1
ATOM 5563 O O . PHE A 1 693 ? -8.153 6.509 38.451 1.00 89.00 693 PHE A O 1
ATOM 5570 N N . LYS A 1 694 ? -6.664 7.288 39.927 1.00 86.62 694 LYS A N 1
ATOM 5571 C CA . LYS A 1 694 ? -7.423 6.843 41.106 1.00 86.62 694 LYS A CA 1
ATOM 5572 C C . LYS A 1 694 ? -8.814 7.484 41.173 1.00 86.62 694 LYS A C 1
ATOM 5574 O O . LYS A 1 694 ? -9.787 6.822 41.529 1.00 86.62 694 LYS A O 1
ATOM 5579 N N . THR A 1 695 ? -8.920 8.770 40.843 1.00 85.25 695 THR A N 1
ATOM 5580 C CA . THR A 1 695 ? -10.199 9.497 40.834 1.00 85.25 695 THR A CA 1
ATOM 5581 C C . THR A 1 695 ? -11.094 9.011 39.696 1.00 85.25 695 THR A C 1
ATOM 5583 O O . THR A 1 695 ? -12.303 8.864 39.888 1.00 85.25 695 THR A O 1
ATOM 5586 N N . TYR A 1 696 ? -10.503 8.690 38.543 1.00 85.19 696 TYR A N 1
ATOM 5587 C CA . TYR A 1 696 ? -11.213 8.069 37.426 1.00 85.19 696 TYR A CA 1
ATOM 5588 C C . TYR A 1 696 ? -11.792 6.707 37.821 1.00 85.19 696 TYR A C 1
ATOM 5590 O O . TYR A 1 696 ? -12.995 6.497 37.683 1.00 85.19 696 TYR A O 1
ATOM 5598 N N . GLU A 1 697 ? -10.988 5.827 38.426 1.00 80.00 697 GLU A N 1
ATOM 5599 C CA . GLU A 1 697 ? -11.455 4.514 38.891 1.00 80.00 697 GLU A CA 1
ATOM 5600 C C . GLU A 1 697 ? -12.625 4.621 39.881 1.00 80.00 697 GLU A C 1
ATOM 5602 O O . GLU A 1 697 ? -13.576 3.840 39.819 1.00 80.00 697 GLU A O 1
ATOM 5607 N N . LEU A 1 698 ? -12.581 5.589 40.804 1.00 81.69 698 LEU A N 1
ATOM 5608 C CA . LEU A 1 698 ? -13.665 5.823 41.763 1.00 81.69 698 LEU A CA 1
ATOM 5609 C C . LEU A 1 698 ? -14.956 6.277 41.071 1.00 81.69 698 LEU A C 1
ATOM 5611 O O . LEU A 1 698 ? -16.034 5.811 41.445 1.00 81.69 698 LEU A O 1
ATOM 5615 N N . ARG A 1 699 ? -14.859 7.144 40.054 1.00 81.50 699 ARG A N 1
ATOM 5616 C CA . ARG A 1 699 ? -16.010 7.575 39.246 1.00 81.50 699 ARG A CA 1
ATOM 5617 C C . ARG A 1 699 ? -16.626 6.400 38.491 1.00 81.50 699 ARG A C 1
ATOM 5619 O O . ARG A 1 699 ? -17.842 6.237 38.539 1.00 81.50 699 ARG A O 1
ATOM 5626 N N . GLN A 1 700 ? -15.805 5.568 37.854 1.00 75.00 700 GLN A N 1
ATOM 5627 C CA . GLN A 1 700 ? -16.281 4.402 37.106 1.00 75.00 700 GLN A CA 1
ATOM 5628 C C . GLN A 1 700 ? -16.966 3.383 38.025 1.00 75.00 700 GLN A C 1
ATOM 5630 O O . GLN A 1 700 ? -18.059 2.910 37.717 1.00 75.00 700 GLN A O 1
ATOM 5635 N N . LYS A 1 701 ? -16.398 3.119 39.211 1.00 73.62 701 LYS A N 1
ATOM 5636 C CA . LYS A 1 701 ? -17.034 2.265 40.231 1.00 73.62 701 LYS A CA 1
ATOM 5637 C C . LYS A 1 701 ? -18.370 2.830 40.715 1.00 73.62 701 LYS A C 1
ATOM 5639 O O . LYS A 1 701 ? -19.329 2.079 40.851 1.00 73.62 701 LYS A O 1
ATOM 5644 N N . ALA A 1 702 ? -18.454 4.141 40.953 1.00 72.06 702 ALA A N 1
ATOM 5645 C CA . ALA A 1 702 ? -19.700 4.796 41.361 1.00 72.06 702 ALA A CA 1
ATOM 5646 C C . ALA A 1 702 ? -20.775 4.767 40.258 1.00 72.06 702 ALA A C 1
ATOM 5648 O O . ALA A 1 702 ? -21.963 4.726 40.567 1.00 72.06 702 ALA A O 1
ATOM 5649 N N . ALA A 1 703 ? -20.363 4.747 38.988 1.00 71.19 703 ALA A N 1
ATOM 5650 C CA . ALA A 1 703 ? -21.242 4.581 37.833 1.00 71.19 703 ALA A CA 1
ATOM 5651 C C . ALA A 1 703 ? -21.651 3.116 37.570 1.00 71.19 703 ALA A C 1
ATOM 5653 O O . ALA A 1 703 ? -22.401 2.857 36.632 1.00 71.19 703 ALA A O 1
ATOM 5654 N N . GLY A 1 704 ? -21.185 2.162 38.387 1.00 62.34 704 GLY A N 1
ATOM 5655 C CA . GLY A 1 704 ? -21.508 0.741 38.249 1.00 62.34 704 GLY A CA 1
ATOM 5656 C C . GLY A 1 704 ? -20.749 0.024 37.130 1.00 62.34 704 GLY A C 1
ATOM 5657 O O . GLY A 1 704 ? -21.233 -0.993 36.640 1.00 62.34 704 GLY A O 1
ATOM 5658 N N . ALA A 1 705 ? -19.590 0.542 36.709 1.00 60.34 705 ALA A N 1
ATOM 5659 C CA . ALA A 1 705 ? -18.766 -0.096 35.686 1.00 60.34 705 ALA A CA 1
ATOM 5660 C C . ALA A 1 705 ? -18.242 -1.468 36.155 1.00 60.34 705 ALA A C 1
ATOM 5662 O O . ALA A 1 705 ? -17.813 -1.623 37.302 1.00 60.34 705 ALA A O 1
ATOM 5663 N N . ASP A 1 706 ? -18.251 -2.450 35.250 1.00 50.41 706 ASP A N 1
ATOM 5664 C CA . ASP A 1 706 ? -17.655 -3.772 35.472 1.00 50.41 706 ASP A CA 1
ATOM 5665 C C . ASP A 1 706 ? -16.139 -3.650 35.733 1.00 50.41 706 ASP A C 1
ATOM 5667 O O . ASP A 1 706 ? -15.502 -2.699 35.282 1.00 50.41 706 ASP A O 1
ATOM 5671 N N . LEU A 1 707 ? -15.537 -4.614 36.438 1.00 48.00 707 LEU A N 1
ATOM 5672 C CA . LEU A 1 707 ? -14.122 -4.632 36.844 1.00 48.00 707 LEU A CA 1
ATOM 5673 C C . LEU A 1 707 ? -13.149 -4.399 35.675 1.00 48.00 707 LEU A C 1
ATOM 5675 O O . LEU A 1 707 ? -12.091 -3.807 35.883 1.00 48.00 707 LEU A O 1
ATOM 5679 N N . ALA A 1 708 ? -13.512 -4.823 34.460 1.00 37.19 708 ALA A N 1
ATOM 5680 C CA . ALA A 1 708 ? -12.738 -4.600 33.236 1.00 37.19 708 ALA A CA 1
ATOM 5681 C C . ALA A 1 708 ? -12.747 -3.134 32.743 1.00 37.19 708 ALA A C 1
ATOM 5683 O O . ALA A 1 708 ? -11.821 -2.726 32.049 1.00 37.19 708 ALA A O 1
ATOM 5684 N N . HIS A 1 709 ? -13.744 -2.340 33.149 1.00 52.47 709 HIS A N 1
ATOM 5685 C CA . HIS A 1 709 ? -14.007 -0.954 32.712 1.00 52.47 709 HIS A CA 1
ATOM 5686 C C . HIS A 1 709 ? -13.788 0.086 33.814 1.00 52.47 709 HIS A C 1
ATOM 5688 O O . HIS A 1 709 ? -14.093 1.271 33.662 1.00 52.47 709 HIS A O 1
ATOM 5694 N N . VAL A 1 710 ? -13.260 -0.362 34.952 1.00 62.50 710 VAL A N 1
ATOM 5695 C CA . VAL A 1 710 ? -12.868 0.501 36.069 1.00 62.50 710 VAL A CA 1
ATOM 5696 C C . VAL A 1 710 ? -11.666 1.372 35.694 1.00 62.50 710 VAL A C 1
ATOM 5698 O O . VAL A 1 710 ? -11.557 2.495 36.181 1.00 62.50 710 VAL A O 1
ATOM 5701 N N . LYS A 1 711 ? -10.772 0.875 34.833 1.00 71.25 711 LYS A N 1
ATOM 5702 C CA . LYS A 1 711 ? -9.555 1.577 34.408 1.00 71.25 711 LYS A CA 1
ATOM 5703 C C . LYS A 1 711 ? -9.726 2.233 33.045 1.00 71.25 711 LYS A C 1
ATOM 5705 O O . LYS A 1 711 ? -10.468 1.742 32.201 1.00 71.25 711 LYS A O 1
ATOM 5710 N N . ALA A 1 712 ? -9.016 3.337 32.831 1.00 77.31 712 ALA A N 1
ATOM 5711 C CA . ALA A 1 712 ? -8.978 3.993 31.532 1.00 77.31 712 ALA A CA 1
ATOM 5712 C C . ALA A 1 712 ? -8.234 3.110 30.518 1.00 77.31 712 ALA A C 1
ATOM 5714 O O . ALA A 1 712 ? -7.198 2.529 30.831 1.00 77.31 712 ALA A O 1
ATOM 5715 N N . THR A 1 713 ? -8.736 3.033 29.288 1.00 79.38 713 THR A N 1
ATOM 5716 C CA . THR A 1 713 ? -8.038 2.342 28.199 1.00 79.38 713 THR A CA 1
ATOM 5717 C C . THR A 1 713 ? -6.771 3.101 27.817 1.00 79.38 713 THR A C 1
ATOM 5719 O O . THR A 1 713 ? -6.834 4.286 27.481 1.00 79.38 713 THR A O 1
ATOM 5722 N N . HIS A 1 714 ? -5.629 2.416 27.801 1.00 85.25 714 HIS A N 1
ATOM 5723 C CA . HIS A 1 714 ? -4.338 3.050 27.535 1.00 85.25 714 HIS A CA 1
ATOM 5724 C C . HIS A 1 714 ? -4.176 3.562 26.104 1.00 85.25 714 HIS A C 1
ATOM 5726 O O . HIS A 1 714 ? -3.440 4.518 25.890 1.00 85.25 714 HIS A O 1
ATOM 5732 N N . ILE A 1 715 ? -4.848 2.963 25.117 1.00 85.56 715 ILE A N 1
ATOM 5733 C CA . ILE A 1 715 ? -4.738 3.355 23.706 1.00 85.56 715 ILE A CA 1
ATOM 5734 C C . ILE A 1 715 ? -6.053 3.934 23.199 1.00 85.56 715 ILE A C 1
ATOM 5736 O O . ILE A 1 715 ? -7.101 3.308 23.325 1.00 85.56 715 ILE A O 1
ATOM 5740 N N . ASN A 1 716 ? -5.961 5.110 22.575 1.00 81.81 716 ASN A N 1
ATOM 5741 C CA . ASN A 1 716 ? -7.073 5.851 21.982 1.00 81.81 716 ASN A CA 1
ATOM 5742 C C . ASN A 1 716 ? -8.275 6.045 22.940 1.00 81.81 716 ASN A C 1
ATOM 5744 O O . ASN A 1 716 ? -9.411 5.805 22.524 1.00 81.81 716 ASN A O 1
ATOM 5748 N N . PRO A 1 717 ? -8.073 6.488 24.204 1.00 83.25 717 PRO A N 1
ATOM 5749 C CA . PRO A 1 717 ? -9.192 6.845 25.073 1.00 83.25 717 PRO A CA 1
ATOM 5750 C C . PRO A 1 717 ? -10.037 7.965 24.449 1.00 83.25 717 PRO A C 1
ATOM 5752 O O . PRO A 1 717 ? -9.512 8.884 23.812 1.00 83.25 717 PRO A O 1
ATOM 5755 N N . GLY A 1 718 ? -11.351 7.900 24.674 1.00 77.88 718 GLY A N 1
ATOM 5756 C CA . GLY A 1 718 ? -12.292 8.919 24.213 1.00 77.88 718 GLY A CA 1
ATOM 5757 C C . GLY A 1 718 ? -12.025 10.304 24.813 1.00 77.88 718 GLY A C 1
ATOM 5758 O O . GLY A 1 718 ? -11.375 10.440 25.853 1.00 77.88 718 GLY A O 1
ATOM 5759 N N . GLU A 1 719 ? -12.561 11.339 24.163 1.00 81.25 719 GLU A N 1
ATOM 5760 C CA . GLU A 1 719 ? -12.377 12.737 24.576 1.00 81.25 719 GLU A CA 1
ATOM 5761 C C . GLU A 1 719 ? -12.825 12.972 26.024 1.00 81.25 719 GLU A C 1
ATOM 5763 O O . GLU A 1 719 ? -12.078 13.549 26.802 1.00 81.25 719 GLU A O 1
ATOM 5768 N N . GLU A 1 720 ? -13.978 12.428 26.424 1.00 82.50 720 GLU A N 1
ATOM 5769 C CA . GLU A 1 720 ? -14.503 12.569 27.789 1.00 82.50 720 GLU A CA 1
ATOM 5770 C C . GLU A 1 720 ? -13.550 12.017 28.862 1.00 82.50 720 GLU A C 1
ATOM 5772 O O . GLU A 1 720 ? -13.402 12.608 29.935 1.00 82.50 720 GLU A O 1
ATOM 5777 N N . THR A 1 721 ? -12.876 10.900 28.568 1.00 85.44 721 THR A N 1
ATOM 5778 C CA . THR A 1 721 ? -11.879 10.296 29.461 1.00 85.44 721 THR A CA 1
ATOM 5779 C C . THR A 1 721 ? -10.646 11.188 29.570 1.00 85.44 721 THR A C 1
ATOM 5781 O O . THR A 1 721 ? -10.171 11.437 30.678 1.00 85.44 721 THR A O 1
ATOM 5784 N N . ILE A 1 722 ? -10.151 11.713 28.445 1.00 89.50 722 ILE A N 1
ATOM 5785 C CA . ILE A 1 722 ? -9.000 12.625 28.430 1.00 89.50 722 ILE A CA 1
ATOM 5786 C C . ILE A 1 722 ? -9.312 13.921 29.175 1.00 89.50 722 ILE A C 1
ATOM 5788 O O . ILE A 1 722 ? -8.544 14.299 30.060 1.00 89.50 722 ILE A O 1
ATOM 5792 N N . SER A 1 723 ? -10.441 14.572 28.876 1.00 88.19 723 SER A N 1
ATOM 5793 C CA . SER A 1 723 ? -10.847 15.799 29.562 1.00 88.19 723 SER A CA 1
ATOM 5794 C C . SER A 1 723 ? -10.946 15.568 31.064 1.00 88.19 723 SER A C 1
ATOM 5796 O O . SER A 1 723 ? -10.410 16.355 31.828 1.00 88.19 723 SER A O 1
ATOM 5798 N N . PHE A 1 724 ? -11.519 14.447 31.513 1.00 87.62 724 PHE A N 1
ATOM 5799 C CA . PHE A 1 724 ? -11.578 14.138 32.940 1.00 87.62 724 PHE A CA 1
ATOM 5800 C C . PHE A 1 724 ? -10.189 13.988 33.583 1.00 87.62 724 PHE A C 1
ATOM 5802 O O . PHE A 1 724 ? -9.927 14.588 34.629 1.00 87.62 724 PHE A O 1
ATOM 5809 N N . LEU A 1 725 ? -9.292 13.204 32.973 1.00 88.75 725 LEU A N 1
ATOM 5810 C CA . LEU A 1 725 ? -7.940 12.981 33.500 1.00 88.75 725 LEU A CA 1
ATOM 5811 C C . LEU A 1 725 ? -7.146 14.294 33.587 1.00 88.75 725 LEU A C 1
ATOM 5813 O O . LEU A 1 725 ? -6.427 14.515 34.563 1.00 88.75 725 LEU A O 1
ATOM 5817 N N . VAL A 1 726 ? -7.318 15.189 32.610 1.00 87.31 726 VAL A N 1
ATOM 5818 C CA . VAL A 1 726 ? -6.669 16.506 32.578 1.00 87.31 726 VAL A CA 1
ATOM 5819 C C . VAL A 1 726 ? -7.336 17.495 33.546 1.00 87.31 726 VAL A C 1
ATOM 5821 O O . VAL A 1 726 ? -6.636 18.144 34.323 1.00 87.31 726 VAL A O 1
ATOM 5824 N N . ASP A 1 727 ? -8.666 17.603 33.568 1.00 78.56 727 ASP A N 1
ATOM 5825 C CA . ASP A 1 727 ? -9.435 18.614 34.322 1.00 78.56 727 ASP A CA 1
ATOM 5826 C C . ASP A 1 727 ? -9.574 18.315 35.817 1.00 78.56 727 ASP A C 1
ATOM 5828 O O . ASP A 1 727 ? -9.870 19.218 36.608 1.00 78.56 727 ASP A O 1
ATOM 5832 N N . THR A 1 728 ? -9.244 17.095 36.258 1.00 63.16 728 THR A N 1
ATOM 5833 C CA . THR A 1 728 ? -9.008 16.810 37.688 1.00 63.16 728 THR A CA 1
ATOM 5834 C C . THR A 1 728 ? -7.960 17.788 38.283 1.00 63.16 728 THR A C 1
ATOM 5836 O O . THR A 1 728 ? -7.942 18.038 39.492 1.00 63.16 728 THR A O 1
ATOM 5839 N N . SER A 1 729 ? -7.157 18.440 37.421 1.00 47.78 729 SER A N 1
ATOM 5840 C CA . SER A 1 729 ? -6.259 19.568 37.714 1.00 47.78 729 SER A CA 1
ATOM 5841 C C . SER A 1 729 ? -6.921 20.802 38.344 1.00 47.78 729 SER A C 1
ATOM 5843 O O . SER A 1 729 ? -6.263 21.501 39.121 1.00 47.78 729 SER A O 1
ATOM 5845 N N . VAL A 1 730 ? -8.196 21.086 38.059 1.00 46.88 730 VAL A N 1
ATOM 5846 C CA . VAL A 1 730 ? -8.880 22.305 38.532 1.00 46.88 730 VAL A CA 1
ATOM 5847 C C . VAL A 1 730 ? -9.527 22.077 39.900 1.00 46.88 730 VAL A C 1
ATOM 5849 O O . VAL A 1 730 ? -9.416 22.916 40.796 1.00 46.88 730 VAL A O 1
ATOM 5852 N N . SER A 1 731 ? -10.138 20.911 40.116 1.00 43.75 731 SER A N 1
ATOM 5853 C CA . SER A 1 731 ? -10.857 20.592 41.357 1.00 43.75 731 SER A CA 1
ATOM 5854 C C . SER A 1 731 ? -9.942 20.272 42.541 1.00 43.75 731 SER A C 1
ATOM 5856 O O . SER A 1 731 ? -10.294 20.572 43.684 1.00 43.75 731 SER A O 1
ATOM 5858 N N . VAL A 1 732 ? -8.762 19.689 42.295 1.00 45.69 732 VAL A N 1
ATOM 5859 C CA . VAL A 1 732 ? -7.801 19.382 43.367 1.00 45.69 732 VAL A CA 1
ATOM 5860 C C . VAL A 1 732 ? -7.077 20.654 43.812 1.00 45.69 732 VAL A C 1
ATOM 5862 O O . VAL A 1 732 ? -7.075 20.939 45.004 1.00 45.69 732 VAL A O 1
ATOM 5865 N N . LYS A 1 733 ? -6.602 21.505 42.884 1.00 42.66 733 LYS A N 1
ATOM 5866 C CA . LYS A 1 733 ? -6.000 22.813 43.225 1.00 42.66 733 LYS A CA 1
ATOM 5867 C C . LYS A 1 733 ? -6.956 23.730 43.999 1.00 42.66 733 LYS A C 1
ATOM 5869 O O . LYS A 1 733 ? -6.515 24.402 44.928 1.00 42.66 733 LYS A O 1
ATOM 5874 N N . ALA A 1 734 ? -8.251 23.730 43.671 1.00 40.53 734 ALA A N 1
ATOM 5875 C CA . ALA A 1 734 ? -9.253 24.517 44.395 1.00 40.53 734 ALA A CA 1
ATOM 5876 C C . ALA A 1 734 ? -9.481 24.023 45.838 1.00 40.53 734 ALA A C 1
ATOM 5878 O O . ALA A 1 734 ? -9.674 24.837 46.738 1.00 40.53 734 ALA A O 1
ATOM 5879 N N . ARG A 1 735 ? -9.406 22.706 46.090 1.00 42.72 735 ARG A N 1
ATOM 5880 C CA . ARG A 1 735 ? -9.522 22.141 47.447 1.00 42.72 735 ARG A CA 1
ATOM 5881 C C . ARG A 1 735 ? -8.265 22.352 48.290 1.00 42.72 735 ARG A C 1
ATOM 5883 O O . ARG A 1 735 ? -8.400 22.694 49.461 1.00 42.72 735 ARG A O 1
ATOM 5890 N N . THR A 1 736 ? -7.067 22.232 47.715 1.00 42.34 736 THR A N 1
ATOM 5891 C CA . THR A 1 736 ? -5.814 22.481 48.451 1.00 42.34 736 THR A CA 1
ATOM 5892 C C . THR A 1 736 ? -5.610 23.970 48.748 1.00 42.34 736 THR A C 1
ATOM 5894 O O . THR A 1 736 ? -5.143 24.318 49.828 1.00 42.34 736 THR A O 1
ATOM 5897 N N . ALA A 1 737 ? -6.015 24.867 47.839 1.00 41.06 737 ALA A N 1
ATOM 5898 C CA . ALA A 1 737 ? -6.010 26.310 48.094 1.00 41.06 737 ALA A CA 1
ATOM 5899 C C . ALA A 1 737 ? -7.046 26.719 49.158 1.00 41.06 737 ALA A C 1
ATOM 5901 O O . ALA A 1 737 ? -6.752 27.570 49.992 1.00 41.06 737 ALA A O 1
ATOM 5902 N N . ALA A 1 738 ? -8.223 26.081 49.181 1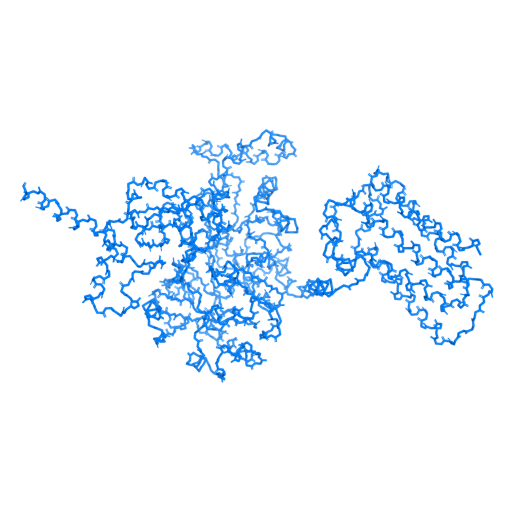.00 41.41 738 ALA A N 1
ATOM 5903 C CA . ALA A 1 738 ? -9.228 26.308 50.220 1.00 41.41 738 ALA A CA 1
ATOM 5904 C C . ALA A 1 738 ? -8.797 25.772 51.598 1.00 41.41 738 ALA A C 1
ATOM 5906 O O . ALA A 1 738 ? -9.098 26.407 52.601 1.00 41.41 738 ALA A O 1
ATOM 5907 N N . GLN A 1 739 ? -8.061 24.654 51.660 1.00 39.44 739 GLN A N 1
ATOM 5908 C CA . GLN A 1 739 ? -7.516 24.120 52.916 1.00 39.44 739 GLN A CA 1
ATOM 5909 C C . GLN A 1 739 ? -6.328 24.931 53.451 1.00 39.44 739 GLN A C 1
ATOM 5911 O O . GLN A 1 739 ? -6.249 25.157 54.656 1.00 39.44 739 GLN A O 1
ATOM 5916 N N . ASN A 1 740 ? -5.450 25.433 52.579 1.00 42.06 740 ASN A N 1
ATOM 5917 C CA . ASN A 1 740 ? -4.312 26.269 52.984 1.00 42.06 740 ASN A CA 1
ATOM 5918 C C . ASN A 1 740 ? -4.704 27.718 53.328 1.00 42.06 740 ASN A C 1
ATOM 5920 O O . ASN A 1 740 ? -3.921 28.415 53.960 1.00 42.06 740 ASN A O 1
ATOM 5924 N N . ALA A 1 741 ? -5.896 28.175 52.932 1.00 43.53 741 ALA A N 1
ATOM 5925 C CA . ALA A 1 741 ? -6.466 29.454 53.369 1.00 43.53 741 ALA A CA 1
ATOM 5926 C C . ALA A 1 741 ? -7.219 29.355 54.713 1.00 43.53 741 ALA A C 1
ATOM 5928 O O . ALA A 1 741 ? -7.690 30.367 55.229 1.00 43.53 741 ALA A O 1
ATOM 5929 N N . SER A 1 742 ? -7.351 28.144 55.265 1.00 44.22 742 SER A N 1
ATOM 5930 C CA . SER A 1 742 ? -8.019 27.856 56.542 1.00 44.22 742 SER A CA 1
ATOM 5931 C C . SER A 1 742 ? -7.068 27.370 57.647 1.00 44.22 742 SER A C 1
ATOM 5933 O O . SER A 1 742 ? -7.537 26.801 58.633 1.00 44.22 742 SER A O 1
ATOM 5935 N N . VAL A 1 743 ? -5.755 27.582 57.487 1.00 37.06 743 VAL A N 1
ATOM 5936 C CA . VAL A 1 743 ? -4.722 27.334 58.512 1.00 37.06 743 VAL A CA 1
ATOM 5937 C C . VAL A 1 743 ? -4.085 28.646 58.937 1.00 37.06 743 VAL A C 1
ATOM 5939 O O . VAL A 1 743 ? -3.741 29.439 58.032 1.00 37.06 743 VAL A O 1
#